Protein AF-A0A8K1CFK3-F1 (afdb_monomer)

Secondary structure (DSSP, 8-state):
-EEEEE-EEESSTTS----EEEEEEEEE-TT--EEEEEEEEETTEEEEEEEEGGG--TTS-S-HHHHHHHHHHHTT-TT-TTEEEEEETTTTEEEEEEE-TTSPEEEEEEEE-EE---HHHHHHHHHHHHHHHHHHHHHHHHHHHHHHHHHHHHHHHHHHHHHHHHHHHHHHHHHHHHHHHHHHHHHHHHHHHHHHHHHHHHHHHHHHHTSS-----------------------------------------------------------------------TT-TTTHHHHHHHTTT-------------HHHHHHHHHHHHHHHHHHHHHHHHGGG--------PPPP---------------------------PPPPPPPP----SSTTSGGG-

Organism: Pythium oligandrum (NCBI:txid41045)

Structure (mmCIF, N/CA/C/O backbone):
data_AF-A0A8K1CFK3-F1
#
_entry.id   AF-A0A8K1CFK3-F1
#
loop_
_atom_site.group_PDB
_atom_site.id
_atom_site.type_symbol
_atom_site.label_atom_id
_atom_site.label_alt_id
_atom_site.label_comp_id
_atom_site.label_asym_id
_atom_site.label_entity_id
_atom_site.label_seq_id
_atom_site.pdbx_PDB_ins_code
_atom_site.Cartn_x
_atom_site.Cartn_y
_atom_site.Cartn_z
_atom_site.occupancy
_atom_site.B_iso_or_equiv
_atom_site.auth_seq_id
_atom_site.auth_comp_id
_atom_site.auth_asym_id
_atom_site.auth_atom_id
_atom_site.pdbx_PDB_model_num
ATOM 1 N N . MET A 1 1 ? -1.190 2.241 15.312 1.00 70.69 1 MET A N 1
ATOM 2 C CA . MET A 1 1 ? -2.518 2.247 15.960 1.00 70.69 1 MET A CA 1
ATOM 3 C C . MET A 1 1 ? -3.568 2.266 14.865 1.00 70.69 1 MET A C 1
ATOM 5 O O . MET A 1 1 ? -3.325 2.910 13.853 1.00 70.69 1 MET A O 1
ATOM 9 N N . ALA A 1 2 ? -4.657 1.512 15.012 1.00 84.81 2 ALA A N 1
ATOM 10 C CA . ALA A 1 2 ? -5.743 1.508 14.037 1.00 84.81 2 ALA A CA 1
ATOM 11 C C . ALA A 1 2 ? -6.994 2.100 14.686 1.00 84.81 2 ALA A C 1
ATOM 13 O O . ALA A 1 2 ? -7.454 1.601 15.717 1.00 84.81 2 ALA A O 1
ATOM 14 N N . LEU A 1 3 ? -7.501 3.172 14.084 1.00 93.25 3 LEU A N 1
ATOM 15 C CA . LEU A 1 3 ? -8.815 3.730 14.355 1.00 93.25 3 LEU A CA 1
ATOM 16 C C . LEU A 1 3 ? -9.688 3.394 13.146 1.00 93.25 3 LEU A C 1
ATOM 18 O O . LEU A 1 3 ? -9.392 3.832 12.037 1.00 93.25 3 LEU A O 1
ATOM 22 N N . VAL A 1 4 ? -10.716 2.578 13.350 1.00 94.00 4 VAL A N 1
ATOM 23 C CA . VAL A 1 4 ? -11.559 2.051 12.271 1.00 94.00 4 VAL A CA 1
ATOM 24 C C . VAL A 1 4 ? -12.998 2.489 12.494 1.00 94.00 4 VAL A C 1
ATOM 26 O O . VAL A 1 4 ? -13.523 2.348 13.596 1.00 94.00 4 VAL A O 1
ATOM 29 N N . GLU A 1 5 ? -13.645 3.006 11.453 1.00 93.69 5 GLU A N 1
ATOM 30 C CA . GLU A 1 5 ? -15.089 3.227 11.460 1.00 93.69 5 GLU A CA 1
ATOM 31 C C . GLU A 1 5 ? -15.816 1.881 11.330 1.00 93.69 5 GLU A C 1
ATOM 33 O O . GLU A 1 5 ? -15.554 1.092 10.421 1.00 93.69 5 GLU A O 1
ATOM 38 N N . LEU A 1 6 ? -16.720 1.596 12.262 1.00 92.56 6 LEU A N 1
ATOM 39 C CA . LEU A 1 6 ? -17.518 0.381 12.271 1.00 92.56 6 LEU A CA 1
ATOM 40 C C . LEU A 1 6 ? -18.887 0.638 11.638 1.00 92.56 6 LEU A C 1
ATOM 42 O O . LEU A 1 6 ? -19.664 1.473 12.105 1.00 92.56 6 LEU A O 1
ATOM 46 N N . ALA A 1 7 ? -19.231 -0.172 10.638 1.00 90.38 7 ALA A N 1
ATOM 47 C CA . ALA A 1 7 ? -20.595 -0.281 10.136 1.00 90.38 7 ALA A CA 1
ATOM 48 C C . ALA A 1 7 ? -21.434 -1.111 11.121 1.00 90.38 7 ALA A C 1
ATOM 50 O O . ALA A 1 7 ? -21.424 -2.346 11.100 1.00 90.38 7 ALA A O 1
ATOM 51 N N . VAL A 1 8 ? -22.115 -0.420 12.034 1.00 90.50 8 VAL A N 1
ATOM 52 C CA . VAL A 1 8 ? -22.857 -1.037 13.136 1.00 90.50 8 VAL A CA 1
ATOM 53 C C . VAL A 1 8 ? -24.358 -1.070 12.848 1.00 90.50 8 VAL A C 1
ATOM 55 O O . VAL A 1 8 ? -24.973 -0.053 12.532 1.00 90.50 8 VAL A O 1
ATOM 58 N N . GLU A 1 9 ? -24.969 -2.240 13.018 1.00 89.94 9 GLU A N 1
ATOM 59 C CA . GLU A 1 9 ? -26.417 -2.419 13.053 1.00 89.94 9 GLU A CA 1
ATOM 60 C C . GLU A 1 9 ? -26.937 -2.059 14.454 1.00 89.94 9 GLU A C 1
ATOM 62 O O . GLU A 1 9 ? -26.592 -2.691 15.463 1.00 89.94 9 GLU A O 1
ATOM 67 N N . TRP A 1 10 ? -27.765 -1.017 14.516 1.00 87.12 10 TRP A N 1
ATOM 68 C CA . TRP A 1 10 ? -28.370 -0.528 15.750 1.00 87.12 10 TRP A CA 1
ATOM 69 C C . TRP A 1 10 ? -29.582 -1.374 16.114 1.00 87.12 10 TRP A C 1
ATOM 71 O O . TRP A 1 10 ? -30.548 -1.448 15.359 1.00 87.12 10 TRP A O 1
ATOM 81 N N . VAL A 1 11 ? -29.545 -1.992 17.293 1.00 83.38 11 VAL A N 1
ATOM 82 C CA . VAL A 1 11 ? -30.704 -2.733 17.815 1.00 83.38 11 VAL A CA 1
ATOM 83 C C . VAL A 1 11 ? -31.754 -1.773 18.391 1.00 83.38 11 VAL A C 1
ATOM 85 O O . VAL A 1 11 ? -32.950 -2.049 18.319 1.00 83.38 11 VAL A O 1
ATOM 88 N N . ASP A 1 12 ? -31.319 -0.612 18.889 1.00 80.00 12 ASP A N 1
ATOM 89 C CA . ASP A 1 12 ? -32.185 0.387 19.513 1.00 80.00 12 ASP A CA 1
ATOM 90 C C . ASP A 1 12 ? -32.499 1.512 18.507 1.00 80.00 12 ASP A C 1
ATOM 92 O O . ASP A 1 12 ? -31.687 2.407 18.263 1.00 80.00 12 ASP A O 1
ATOM 96 N N . ALA A 1 13 ? -33.696 1.466 17.910 1.00 59.62 13 ALA A N 1
ATOM 97 C CA . ALA A 1 13 ? -34.120 2.294 16.768 1.00 59.62 13 ALA A CA 1
ATOM 98 C C . ALA A 1 13 ? -34.209 3.818 17.023 1.00 59.62 13 ALA A C 1
ATOM 100 O O . ALA A 1 13 ? -34.515 4.576 16.106 1.00 59.62 13 ALA A O 1
ATOM 101 N N . ALA A 1 14 ? -33.974 4.286 18.252 1.00 66.75 14 ALA A N 1
ATOM 102 C CA . ALA A 1 14 ? -34.176 5.684 18.640 1.00 66.75 14 ALA A CA 1
ATOM 103 C C . ALA A 1 14 ? -32.925 6.574 18.497 1.00 66.75 14 ALA A C 1
ATOM 105 O O . ALA A 1 14 ? -33.014 7.784 18.701 1.00 66.75 14 ALA A O 1
ATOM 106 N N . THR A 1 15 ? -31.759 6.007 18.174 1.00 62.12 15 THR A N 1
ATOM 107 C CA . THR A 1 15 ? -30.501 6.770 18.135 1.00 62.12 15 THR A CA 1
ATOM 108 C C . THR A 1 15 ? -30.160 7.159 16.700 1.00 62.12 15 THR A C 1
ATOM 110 O O . THR A 1 15 ? -30.032 6.293 15.840 1.00 62.12 15 THR A O 1
ATOM 113 N N . ALA A 1 16 ? -30.000 8.461 16.441 1.00 59.88 16 ALA A N 1
ATOM 114 C CA . ALA A 1 16 ? -29.508 8.963 15.159 1.00 59.88 16 ALA A CA 1
ATOM 115 C C . ALA A 1 16 ? -28.181 8.279 14.772 1.00 59.88 16 ALA A C 1
ATOM 117 O O . ALA A 1 16 ? -27.335 8.026 15.639 1.00 59.88 16 ALA A O 1
ATOM 118 N N . ALA A 1 17 ? -28.021 8.000 13.473 1.00 69.81 17 ALA A N 1
ATOM 119 C CA . ALA A 1 17 ? -26.883 7.308 12.868 1.00 69.81 17 ALA A CA 1
ATOM 120 C C . ALA A 1 17 ? -25.584 8.121 12.996 1.00 69.81 17 ALA A C 1
ATOM 122 O O . ALA A 1 17 ? -25.117 8.758 12.059 1.00 69.81 17 ALA A O 1
ATOM 123 N N . SER A 1 18 ? -25.017 8.132 14.196 1.00 84.25 18 SER A N 1
ATOM 124 C CA . SER A 1 18 ? -23.664 8.620 14.442 1.00 84.25 18 SER A CA 1
ATOM 125 C C . SER A 1 18 ? -22.680 7.521 14.071 1.00 84.25 18 SER A C 1
ATOM 127 O O . SER A 1 18 ? -22.886 6.359 14.430 1.00 84.25 18 SER A O 1
ATOM 129 N N . ALA A 1 19 ? -21.616 7.898 13.364 1.00 91.75 19 ALA A N 1
ATOM 130 C CA . ALA A 1 19 ? -20.501 7.005 13.093 1.00 91.75 19 ALA A CA 1
ATOM 131 C C . ALA A 1 19 ? -19.917 6.486 14.416 1.00 91.75 19 ALA A C 1
ATOM 133 O O . ALA A 1 19 ? -19.787 7.233 15.395 1.00 91.75 19 ALA A O 1
ATOM 134 N N . VAL A 1 20 ? -19.596 5.195 14.444 1.00 93.38 20 VAL A N 1
ATOM 135 C CA . VAL A 1 20 ? -18.959 4.536 15.585 1.00 93.38 20 VAL A CA 1
ATOM 136 C C . VAL A 1 20 ? -17.545 4.198 15.177 1.00 93.38 20 VAL A C 1
ATOM 138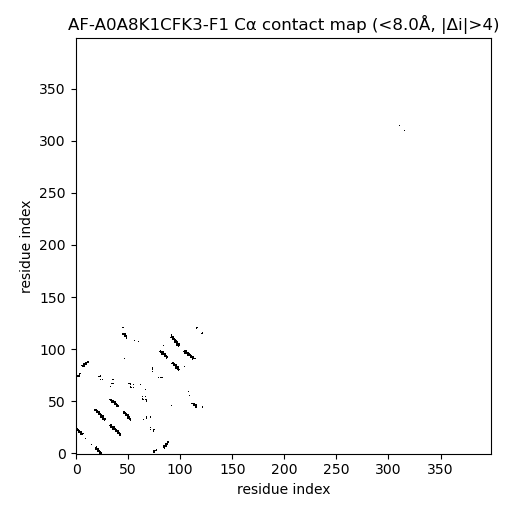 O O . VAL A 1 20 ? -17.342 3.508 14.185 1.00 93.38 20 VAL A O 1
ATOM 141 N N . TYR A 1 21 ? -16.573 4.641 15.961 1.00 95.44 21 TYR A N 1
ATOM 142 C CA . TYR A 1 21 ? -15.174 4.320 15.728 1.00 95.44 21 TYR A CA 1
ATOM 143 C C . TYR A 1 21 ? -14.683 3.332 16.778 1.00 95.44 21 TYR A C 1
ATOM 145 O O . TYR A 1 21 ? -15.104 3.367 17.934 1.00 95.44 21 TYR A O 1
ATOM 153 N N . MET A 1 22 ? -13.783 2.444 16.380 1.00 96.12 22 MET A N 1
ATOM 154 C CA . MET A 1 22 ? -13.116 1.498 17.259 1.00 96.12 22 MET A CA 1
ATOM 155 C C . MET A 1 22 ? -11.616 1.722 17.191 1.00 96.12 22 MET A C 1
ATOM 157 O O . MET A 1 22 ? -11.026 1.708 16.112 1.00 96.12 22 MET A O 1
ATOM 161 N N . ARG A 1 23 ? -10.995 1.884 18.356 1.00 95.62 23 ARG A N 1
ATOM 162 C CA . ARG A 1 23 ? -9.545 1.834 18.521 1.00 95.62 23 ARG A CA 1
ATOM 163 C C . ARG A 1 23 ? -9.176 0.503 19.151 1.00 95.62 23 ARG A C 1
ATOM 165 O O . ARG A 1 23 ? -9.690 0.150 20.213 1.00 95.62 23 ARG A O 1
ATOM 172 N N . CYS A 1 24 ? -8.258 -0.208 18.512 1.00 95.88 24 CYS A N 1
ATOM 173 C CA . CYS A 1 24 ? -7.707 -1.457 19.018 1.00 95.88 24 CYS A CA 1
ATOM 174 C C . CYS A 1 24 ? -6.207 -1.291 19.273 1.00 95.88 24 CYS A C 1
ATOM 176 O O . CYS A 1 24 ? -5.453 -0.918 18.371 1.00 95.88 24 CYS A O 1
ATOM 178 N N . SER A 1 25 ? -5.768 -1.578 20.499 1.00 95.31 25 SER A N 1
ATOM 179 C CA . SER A 1 25 ? -4.353 -1.635 20.859 1.00 95.31 25 SER A CA 1
ATOM 180 C C . SER A 1 25 ? -4.029 -2.935 21.582 1.00 95.31 25 SER A C 1
ATOM 182 O O . SER A 1 25 ? -4.735 -3.376 22.490 1.00 95.31 25 SER A O 1
ATOM 184 N N . ARG A 1 26 ? -2.928 -3.561 21.173 1.00 95.56 26 ARG A N 1
ATOM 185 C CA . ARG A 1 26 ? -2.433 -4.781 21.796 1.00 95.56 26 ARG A CA 1
ATOM 186 C C . ARG A 1 26 ? -1.439 -4.447 22.894 1.00 95.56 26 ARG A C 1
ATOM 188 O O . ARG A 1 26 ? -0.503 -3.682 22.678 1.00 95.56 26 ARG A O 1
ATOM 195 N N . HIS A 1 27 ? -1.635 -5.051 24.056 1.00 95.38 27 HIS A N 1
ATOM 196 C CA . HIS A 1 27 ? -0.762 -4.922 25.211 1.00 95.38 27 HIS A CA 1
ATOM 197 C C . HIS A 1 27 ? -0.226 -6.294 25.615 1.00 95.38 27 HIS A C 1
ATOM 199 O O . HIS A 1 27 ? -0.834 -7.330 25.342 1.00 95.38 27 HIS A O 1
ATOM 205 N N . TYR A 1 28 ? 0.938 -6.290 26.253 1.00 95.06 28 TYR A N 1
ATOM 206 C CA . TYR A 1 28 ? 1.534 -7.474 26.852 1.00 95.06 28 TYR A CA 1
ATOM 207 C C . TYR A 1 28 ? 1.757 -7.181 28.327 1.00 95.06 28 TYR A C 1
ATOM 209 O O . TYR A 1 28 ? 2.315 -6.138 28.674 1.00 95.06 28 TYR A O 1
ATOM 217 N N . ASP A 1 29 ? 1.290 -8.075 29.191 1.00 92.50 29 ASP A N 1
ATOM 218 C CA . ASP A 1 29 ? 1.570 -7.964 30.616 1.00 92.50 29 ASP A CA 1
ATOM 219 C C . ASP A 1 29 ? 3.044 -8.298 30.919 1.00 92.50 29 ASP A C 1
ATOM 221 O O . ASP A 1 29 ? 3.804 -8.770 30.068 1.00 92.50 29 ASP A O 1
ATOM 225 N N . THR A 1 30 ? 3.465 -8.085 32.167 1.00 93.31 30 THR A N 1
ATOM 226 C CA . THR A 1 30 ? 4.823 -8.429 32.626 1.00 93.31 30 THR A CA 1
ATOM 227 C C . THR A 1 30 ? 5.128 -9.930 32.565 1.00 93.31 30 THR A C 1
ATOM 229 O O . THR A 1 30 ? 6.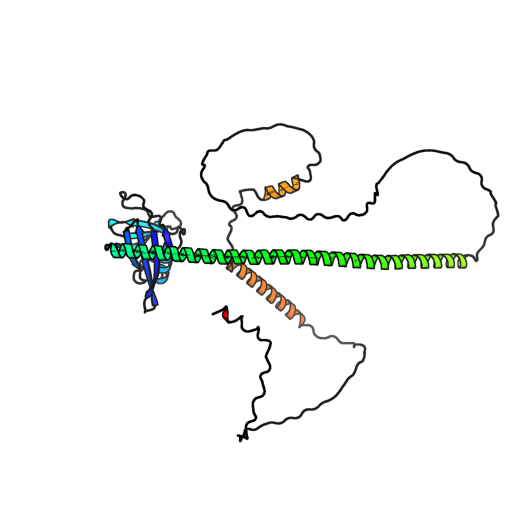285 -10.325 32.682 1.00 93.31 30 THR A O 1
ATOM 232 N N . GLN A 1 31 ? 4.108 -10.772 32.380 1.00 92.38 31 GLN A N 1
ATOM 233 C CA . GLN A 1 31 ? 4.216 -12.218 32.197 1.00 92.38 31 GLN A CA 1
ATOM 234 C C . GLN A 1 31 ? 4.211 -12.619 30.709 1.00 92.38 31 GLN A C 1
ATOM 236 O O . GLN A 1 31 ? 4.194 -13.813 30.408 1.00 92.38 31 GLN A O 1
ATOM 241 N N . GLY A 1 32 ? 4.218 -11.651 29.785 1.00 91.44 32 GLY A N 1
ATOM 242 C CA . GLY A 1 32 ? 4.183 -11.866 28.340 1.00 91.44 32 GLY A CA 1
ATOM 243 C C . GLY A 1 32 ? 2.822 -12.305 27.791 1.00 91.44 32 GLY A C 1
ATOM 244 O O . GLY A 1 32 ? 2.739 -12.713 26.633 1.00 91.44 32 GLY A O 1
ATOM 245 N N . LYS A 1 33 ? 1.747 -12.248 28.583 1.00 92.94 33 LYS A N 1
ATOM 246 C CA . LYS A 1 33 ? 0.393 -12.573 28.125 1.00 92.94 33 LYS A CA 1
ATOM 247 C C . LYS A 1 33 ? -0.184 -11.396 27.362 1.00 92.94 33 LYS A C 1
ATOM 249 O O . LYS A 1 33 ? -0.184 -10.267 27.850 1.00 92.94 33 LYS A O 1
ATOM 254 N N . ALA A 1 34 ? -0.704 -11.686 26.178 1.00 94.94 34 ALA A N 1
ATOM 255 C CA . ALA A 1 34 ? -1.343 -10.686 25.347 1.00 94.94 34 ALA A CA 1
ATOM 256 C C . ALA A 1 34 ? -2.740 -10.330 25.883 1.00 94.94 34 ALA A C 1
ATOM 258 O O . ALA A 1 34 ? -3.524 -11.201 26.276 1.00 94.94 34 ALA A O 1
ATOM 259 N N . SER A 1 35 ? -3.065 -9.044 25.837 1.00 97.00 35 SER A N 1
ATOM 260 C CA . SER A 1 35 ? -4.421 -8.520 25.959 1.00 97.00 35 SER A CA 1
ATOM 261 C C . SER A 1 35 ? -4.694 -7.510 24.848 1.00 97.00 35 SER A C 1
ATOM 263 O O . SER A 1 35 ? -3.778 -6.920 24.268 1.00 97.00 35 SER A O 1
ATOM 265 N N . LEU A 1 36 ? -5.968 -7.341 24.511 1.00 97.06 36 LEU A N 1
ATOM 266 C CA . LEU A 1 36 ? -6.427 -6.304 23.598 1.00 97.06 36 LEU A CA 1
ATOM 267 C C . LEU A 1 36 ? -7.212 -5.274 24.388 1.00 97.06 36 LEU A C 1
ATOM 269 O O . LEU A 1 36 ? -8.229 -5.602 24.995 1.00 97.06 36 LEU A O 1
ATOM 273 N N . ARG A 1 37 ? -6.765 -4.025 24.348 1.00 97.06 37 ARG A N 1
ATOM 274 C CA . ARG A 1 37 ? -7.545 -2.892 24.823 1.00 97.06 37 ARG A CA 1
ATOM 275 C C . ARG A 1 37 ? -8.346 -2.352 23.649 1.00 97.06 37 ARG A C 1
ATOM 277 O O . ARG A 1 37 ? -7.788 -1.971 22.621 1.00 97.06 37 ARG A O 1
ATOM 284 N N . LEU A 1 38 ? -9.660 -2.352 23.811 1.00 97.25 38 LEU A N 1
ATOM 285 C CA . LEU A 1 38 ? -10.608 -1.886 22.812 1.00 97.25 38 LEU A CA 1
ATOM 286 C C . LEU A 1 38 ? -11.312 -0.652 23.360 1.00 97.25 38 LEU A C 1
ATOM 288 O O . LEU A 1 38 ? -11.801 -0.664 24.492 1.00 97.25 38 LEU A O 1
ATOM 292 N N . ALA A 1 39 ? -11.377 0.400 22.555 1.00 97.38 39 ALA A N 1
ATOM 293 C CA . ALA A 1 39 ? -12.126 1.601 22.875 1.00 97.38 39 ALA A CA 1
ATOM 294 C C . ALA A 1 39 ? -13.108 1.908 21.748 1.00 97.38 39 ALA A C 1
ATOM 296 O O . ALA A 1 39 ? -12.707 2.113 20.604 1.00 97.38 39 ALA A O 1
ATOM 297 N N . LEU A 1 40 ? -14.391 1.929 22.088 1.00 96.88 40 LEU A N 1
ATOM 298 C CA . LEU A 1 40 ? -15.481 2.292 21.200 1.00 96.88 40 LEU A CA 1
ATOM 299 C C . LEU A 1 40 ? -15.819 3.766 21.429 1.00 96.88 40 LEU A C 1
ATOM 301 O O . LEU A 1 40 ? -16.006 4.198 22.566 1.00 96.88 40 LEU A O 1
ATOM 305 N N . LEU A 1 41 ? -15.884 4.529 20.345 1.00 96.06 41 LEU A N 1
ATOM 306 C CA . LEU A 1 41 ? -16.087 5.971 20.341 1.00 96.06 41 LEU A CA 1
ATOM 307 C C . LEU A 1 41 ? -17.365 6.279 19.566 1.00 96.06 41 LEU A C 1
ATOM 309 O O . LEU A 1 41 ? -17.507 5.877 18.411 1.00 96.06 41 LEU A O 1
ATOM 313 N N . GLN A 1 42 ? -18.293 6.993 20.197 1.00 93.56 42 GLN A N 1
ATOM 314 C CA . GLN A 1 42 ? -19.531 7.439 19.558 1.00 93.56 42 GLN A CA 1
ATOM 315 C C . GLN A 1 42 ? -19.816 8.884 19.968 1.00 93.56 42 GLN A C 1
ATOM 317 O O . GLN A 1 42 ? -20.245 9.159 21.095 1.00 93.56 42 GLN A O 1
ATOM 322 N N . GLY A 1 43 ? -19.586 9.816 19.042 1.00 91.62 43 GLY A N 1
ATOM 323 C CA . GLY A 1 43 ? -19.618 11.244 19.350 1.00 91.62 43 GLY A CA 1
ATOM 324 C C . GLY A 1 43 ? -18.602 11.570 20.444 1.00 91.62 43 GLY A C 1
ATOM 325 O O . GLY A 1 43 ? -17.427 11.269 20.293 1.00 91.62 43 GLY A O 1
ATOM 326 N N . GLN A 1 44 ? -19.059 12.141 21.560 1.00 91.75 44 GLN A N 1
ATOM 327 C CA . GLN A 1 44 ? -18.193 12.450 22.705 1.00 91.75 44 GLN A CA 1
ATOM 328 C C . GLN A 1 44 ? -17.996 11.258 23.650 1.00 91.75 44 GLN A C 1
ATOM 330 O O . GLN A 1 44 ? -17.007 11.199 24.369 1.00 91.75 44 GLN A O 1
ATOM 335 N N . SER A 1 45 ? -18.917 10.291 23.654 1.00 94.56 45 SER A N 1
ATOM 336 C CA . SER A 1 45 ? -18.881 9.187 24.614 1.00 94.56 45 SER A CA 1
ATOM 337 C C . SER A 1 45 ? -17.815 8.153 24.253 1.00 94.56 45 SER A C 1
ATOM 339 O O . SER A 1 45 ? -17.684 7.756 23.092 1.00 94.56 45 SER A O 1
ATOM 341 N N . VAL A 1 46 ? -17.104 7.683 25.279 1.00 96.69 46 VAL A N 1
ATOM 342 C CA . VAL A 1 46 ? -16.052 6.667 25.173 1.00 96.69 46 VAL A CA 1
ATOM 343 C C . VAL A 1 46 ? -16.423 5.457 26.026 1.00 96.69 46 VAL A C 1
ATOM 345 O O . VAL A 1 46 ? -16.782 5.583 27.200 1.00 96.69 46 VAL A O 1
ATOM 348 N N . TRP A 1 47 ? -16.318 4.271 25.436 1.00 97.50 47 TRP A N 1
ATOM 349 C CA . TRP A 1 47 ? -16.491 2.994 26.118 1.00 97.50 47 TRP A CA 1
ATOM 350 C C . TRP A 1 47 ? -15.227 2.166 25.965 1.00 97.50 47 TRP A C 1
ATOM 352 O O . TRP A 1 47 ? -14.689 2.068 24.867 1.00 97.50 47 TRP A O 1
ATOM 362 N N . GLN A 1 48 ? -14.762 1.541 27.040 1.00 97.50 48 GLN A N 1
ATOM 363 C CA . GLN A 1 48 ? -13.528 0.762 27.032 1.00 97.50 48 GLN A CA 1
ATOM 364 C C . GLN A 1 48 ? -13.767 -0.662 27.521 1.00 97.50 48 GLN A C 1
ATOM 366 O O . GLN A 1 48 ? -14.664 -0.931 28.319 1.00 97.50 48 GLN A O 1
ATOM 371 N N . THR A 1 49 ? -12.970 -1.592 27.009 1.00 97.94 49 THR A N 1
ATOM 372 C CA . THR A 1 49 ? -12.905 -2.963 27.509 1.00 97.94 49 THR A CA 1
ATOM 373 C C . THR A 1 49 ? -11.515 -3.532 27.271 1.00 97.94 49 THR A C 1
ATOM 375 O O . THR A 1 49 ? -10.811 -3.129 26.341 1.00 97.94 49 THR A O 1
ATOM 378 N N . GLU A 1 50 ? -11.112 -4.471 28.118 1.00 97.81 50 GLU A N 1
ATOM 379 C CA . GLU A 1 50 ? -9.876 -5.222 27.949 1.00 97.81 50 GLU A CA 1
ATOM 380 C C . GLU A 1 50 ? -10.208 -6.701 27.770 1.00 97.81 50 GLU A C 1
ATOM 382 O O . GLU A 1 50 ? -10.858 -7.324 28.614 1.00 97.81 50 GLU A O 1
ATOM 387 N N . VAL A 1 51 ? -9.779 -7.247 26.632 1.00 97.69 51 VAL A N 1
ATOM 388 C CA . VAL A 1 51 ? -10.016 -8.632 26.250 1.00 97.69 51 VAL A CA 1
ATOM 389 C C . VAL A 1 51 ? -8.744 -9.438 26.459 1.00 97.69 51 VAL A C 1
ATOM 391 O O . VAL A 1 51 ? -7.724 -9.208 25.810 1.00 97.69 51 VAL A O 1
ATOM 394 N N . HIS A 1 52 ? -8.813 -10.418 27.352 1.00 97.19 52 HIS A N 1
ATOM 395 C CA . HIS A 1 52 ? -7.720 -11.343 27.636 1.00 97.19 52 HIS A CA 1
ATOM 396 C C . HIS A 1 52 ? -7.949 -12.700 26.964 1.00 97.19 52 HIS A C 1
ATOM 398 O O . HIS A 1 52 ? -9.084 -13.128 26.761 1.00 97.19 52 HIS A O 1
ATOM 404 N N . GLU A 1 53 ? -6.872 -13.456 26.741 1.00 95.69 53 GLU A N 1
ATOM 405 C CA . GLU A 1 53 ? -6.930 -14.832 26.214 1.00 95.69 53 GLU A CA 1
ATOM 406 C C . GLU A 1 53 ? -7.881 -15.752 27.006 1.00 95.69 53 GLU A C 1
ATOM 408 O O . GLU A 1 53 ? -8.563 -16.608 26.445 1.00 95.69 53 GLU A O 1
ATOM 413 N N . ARG A 1 54 ? -7.981 -15.546 28.325 1.00 94.69 54 ARG A N 1
ATOM 414 C CA . ARG A 1 54 ? -8.844 -16.338 29.222 1.00 94.69 54 ARG A CA 1
ATOM 415 C C . ARG A 1 54 ? -10.339 -16.123 28.993 1.00 94.69 54 ARG A C 1
ATOM 417 O O . ARG A 1 54 ? -11.134 -16.934 29.453 1.00 94.69 54 ARG A O 1
ATOM 424 N N . GLN A 1 55 ? -10.719 -15.039 28.323 1.00 95.00 55 GLN A N 1
ATOM 425 C CA . GLN A 1 55 ? -12.112 -14.710 28.026 1.00 95.00 55 GLN A CA 1
ATOM 426 C C . GLN A 1 55 ? -12.578 -15.311 26.692 1.00 95.00 55 GLN A C 1
ATOM 428 O O . GLN A 1 55 ? -13.693 -15.023 26.259 1.00 95.00 55 GLN A O 1
ATOM 433 N N . LYS A 1 56 ? -11.760 -16.158 26.043 1.00 96.38 56 LYS A N 1
ATOM 434 C CA . LYS A 1 56 ? -12.175 -16.909 24.855 1.00 96.38 56 LYS A CA 1
ATOM 435 C C . LYS A 1 56 ? -13.434 -17.736 25.172 1.00 96.38 56 LYS A C 1
ATOM 437 O O . LYS A 1 56 ? -13.384 -18.587 26.065 1.00 96.38 56 LYS A O 1
ATOM 442 N N . PRO A 1 57 ? -14.536 -17.570 24.421 1.00 95.81 57 PRO A N 1
ATOM 443 C CA . PRO A 1 57 ? -15.692 -18.449 24.537 1.00 95.81 57 PRO A CA 1
ATOM 444 C C . PRO A 1 57 ? -15.308 -19.919 24.307 1.00 95.81 57 PRO A C 1
ATOM 446 O O . PRO A 1 57 ? -14.602 -20.247 23.352 1.00 95.81 57 PRO A O 1
ATOM 449 N N . SER A 1 58 ? -15.795 -20.825 25.159 1.00 95.81 58 SER A N 1
ATOM 450 C CA . SER A 1 58 ? -15.516 -22.269 25.050 1.00 95.81 58 SER A CA 1
ATOM 451 C C . SER A 1 58 ? -16.112 -22.910 23.795 1.00 95.81 58 SER A C 1
ATOM 453 O O . SER A 1 58 ? -15.620 -23.937 23.345 1.00 95.81 58 SER A O 1
ATOM 455 N N . VAL A 1 59 ? -17.153 -22.289 23.236 1.00 95.00 59 VAL A N 1
ATOM 456 C CA . VAL A 1 59 ? -17.861 -22.735 22.029 1.00 95.00 59 VAL A CA 1
ATOM 457 C C . VAL A 1 59 ? -17.068 -22.496 20.742 1.00 95.00 59 VAL A C 1
ATOM 459 O O . VAL A 1 59 ? -17.384 -23.108 19.729 1.00 95.00 59 VAL A O 1
ATOM 462 N N . LEU A 1 60 ? -16.065 -21.611 20.762 1.00 94.56 60 LEU A N 1
ATOM 463 C CA . LEU A 1 60 ? -15.227 -21.349 19.595 1.00 94.56 60 LEU A CA 1
ATOM 464 C C . LEU A 1 60 ? -14.114 -22.391 19.506 1.00 94.56 60 LEU A C 1
ATOM 466 O O . LEU A 1 60 ? -13.294 -22.499 20.424 1.00 94.56 60 LEU A O 1
ATOM 470 N N . ASP A 1 61 ? -14.040 -23.097 18.382 1.00 95.00 61 ASP A N 1
ATOM 471 C CA . ASP A 1 61 ? -13.009 -24.102 18.101 1.00 95.00 61 ASP A CA 1
ATOM 472 C C . ASP A 1 61 ? -11.719 -23.459 17.560 1.00 95.00 61 ASP A C 1
ATOM 474 O O . ASP A 1 61 ? -11.271 -23.705 16.446 1.00 95.00 61 ASP A O 1
ATOM 478 N N . CYS A 1 62 ? -11.154 -22.535 18.336 1.00 95.19 62 CYS A N 1
ATOM 479 C CA . CYS A 1 62 ? -9.868 -21.901 18.050 1.00 95.19 62 CYS A CA 1
ATOM 480 C C . CYS A 1 62 ? -9.023 -21.777 19.319 1.00 95.19 62 CYS A C 1
ATOM 482 O O . CYS A 1 62 ? -9.519 -21.886 20.451 1.00 95.19 62 CYS A O 1
ATOM 484 N N . THR A 1 63 ? -7.727 -21.535 19.153 1.00 97.06 63 THR A N 1
ATOM 485 C CA . THR A 1 63 ? -6.851 -21.220 20.285 1.00 97.06 63 THR A CA 1
ATOM 486 C C . THR A 1 63 ? -7.128 -19.809 20.817 1.00 97.06 63 THR A C 1
ATOM 488 O O . THR A 1 63 ? -7.662 -18.945 20.123 1.00 97.06 63 THR A O 1
ATOM 491 N N . ALA A 1 64 ? -6.769 -19.537 22.074 1.00 96.38 64 ALA A N 1
ATOM 492 C CA . ALA A 1 64 ? -7.007 -18.219 22.673 1.00 96.38 64 ALA A CA 1
ATOM 493 C C . ALA A 1 64 ? -6.217 -17.090 21.982 1.00 96.38 64 ALA A C 1
ATOM 495 O O . ALA A 1 64 ? -6.708 -15.968 21.868 1.00 96.38 64 ALA A O 1
ATOM 496 N N . SER A 1 65 ? -5.023 -17.399 21.471 1.00 95.56 65 SER A N 1
ATOM 497 C CA . SER A 1 65 ? -4.209 -16.444 20.718 1.00 95.56 65 SER A CA 1
ATOM 498 C C . SER A 1 65 ? -4.784 -16.174 19.325 1.00 95.56 65 SER A C 1
ATOM 500 O O . SER A 1 65 ? -4.772 -15.030 18.875 1.00 95.56 65 SER A O 1
ATOM 502 N N . GLU A 1 66 ? -5.344 -17.183 18.651 1.00 96.12 66 GLU A N 1
ATOM 503 C CA . GLU A 1 66 ? -6.086 -16.999 17.397 1.00 96.12 66 GLU A CA 1
ATOM 504 C C . GLU A 1 66 ? -7.352 -16.176 17.600 1.00 96.12 66 GLU A C 1
ATOM 506 O O . GLU A 1 66 ? -7.619 -15.296 16.788 1.00 96.12 66 GLU A O 1
ATOM 511 N N . TYR A 1 67 ? -8.077 -16.398 18.699 1.00 96.44 67 TYR A N 1
ATOM 512 C CA . TYR A 1 67 ? -9.234 -15.583 19.061 1.00 96.44 67 TYR A CA 1
ATOM 513 C C . TYR A 1 67 ? -8.867 -14.101 19.180 1.00 96.44 67 TYR A C 1
ATOM 515 O O . TYR A 1 67 ? -9.518 -13.265 18.554 1.00 96.44 67 TYR A O 1
ATOM 523 N N . LEU A 1 68 ? -7.795 -13.769 19.914 1.00 96.44 68 LEU A N 1
ATOM 524 C CA . LEU A 1 68 ? -7.322 -12.385 19.996 1.00 96.44 68 LEU A CA 1
ATOM 525 C C . LEU A 1 68 ? -6.878 -11.862 18.627 1.00 96.44 68 LEU A C 1
ATOM 527 O O . LEU A 1 68 ? -7.284 -10.773 18.248 1.00 96.44 68 LEU A O 1
ATOM 531 N N . ARG A 1 69 ? -6.120 -12.628 17.834 1.00 95.00 69 ARG A N 1
ATOM 532 C CA . ARG A 1 69 ? -5.731 -12.188 16.480 1.00 95.00 69 ARG A CA 1
ATOM 533 C C . ARG A 1 69 ? -6.935 -11.946 15.569 1.00 95.00 69 ARG A C 1
ATOM 535 O O . ARG A 1 69 ? -6.867 -11.063 14.721 1.00 95.00 69 ARG A O 1
ATOM 542 N N . ALA A 1 70 ? -7.997 -12.737 15.698 1.00 94.38 70 ALA A N 1
ATOM 543 C CA . ALA A 1 70 ? -9.225 -12.558 14.931 1.00 94.38 70 ALA A CA 1
ATOM 544 C C . ALA A 1 70 ? -9.956 -11.275 15.345 1.00 94.38 70 ALA A C 1
ATOM 546 O O . ALA A 1 70 ? -10.397 -10.530 14.477 1.00 94.38 70 ALA A O 1
ATOM 547 N N . LEU A 1 71 ? -10.014 -10.971 16.648 1.00 95.31 71 LEU A N 1
ATOM 548 C CA . LEU A 1 71 ? -10.538 -9.693 17.140 1.00 95.31 71 LEU A CA 1
ATOM 549 C C . LEU A 1 71 ? -9.683 -8.505 16.698 1.00 95.31 71 LEU A C 1
ATOM 551 O O . LEU A 1 71 ? -10.218 -7.513 16.219 1.00 95.31 71 LEU A O 1
ATOM 555 N N . GLU A 1 72 ? -8.362 -8.610 16.831 1.00 94.94 72 GLU A N 1
ATOM 556 C CA . GLU A 1 72 ? -7.419 -7.583 16.391 1.00 94.94 72 GLU A CA 1
ATOM 557 C C . GLU A 1 72 ? -7.613 -7.291 14.901 1.00 94.94 72 GLU A C 1
ATOM 559 O O . GLU A 1 72 ? -7.774 -6.135 14.524 1.00 94.94 72 GLU A O 1
ATOM 564 N N . ARG A 1 73 ? -7.711 -8.329 14.059 1.00 93.94 73 ARG A N 1
ATOM 565 C CA . ARG A 1 73 ? -8.016 -8.176 12.628 1.00 93.94 73 ARG A CA 1
ATOM 566 C C . ARG A 1 73 ? -9.362 -7.498 12.391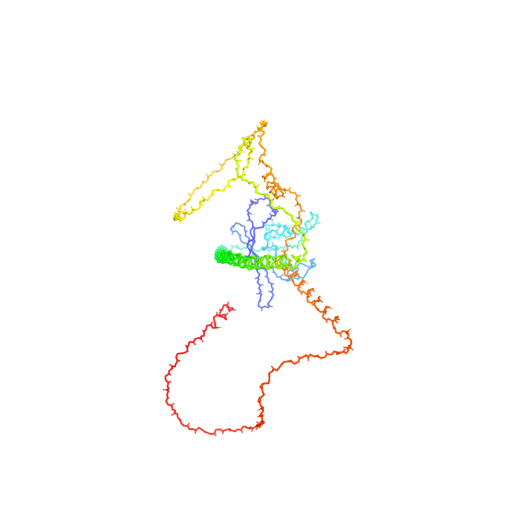 1.00 93.94 73 ARG A C 1
ATOM 568 O O . ARG A 1 73 ? -9.400 -6.498 11.683 1.00 93.94 73 ARG A O 1
ATOM 575 N N . ALA A 1 74 ? -10.427 -7.967 13.044 1.00 93.44 74 ALA A N 1
ATOM 576 C CA . ALA A 1 74 ? -11.764 -7.386 12.909 1.00 93.44 74 ALA A CA 1
ATOM 577 C C . ALA A 1 74 ? -11.792 -5.868 13.190 1.00 93.44 74 ALA A C 1
ATOM 579 O O . ALA A 1 74 ? -12.577 -5.144 12.585 1.00 93.44 74 ALA A O 1
ATOM 580 N N . PHE A 1 75 ? -10.915 -5.370 14.068 1.00 93.69 75 PHE A N 1
ATOM 581 C CA . PHE A 1 75 ? -10.863 -3.959 14.464 1.00 93.69 75 PHE A CA 1
ATOM 582 C C . PHE A 1 75 ? -9.674 -3.162 13.906 1.00 93.69 75 PHE A C 1
ATOM 584 O O . PHE A 1 75 ? -9.487 -2.014 14.303 1.00 93.69 75 PHE A O 1
ATOM 591 N N . THR A 1 76 ? -8.857 -3.737 13.020 1.00 90.56 76 THR A N 1
ATOM 592 C CA . THR A 1 76 ? -7.690 -3.050 12.426 1.00 90.56 76 THR A CA 1
ATOM 593 C C . THR A 1 76 ? -7.792 -2.912 10.914 1.00 90.56 76 THR A C 1
ATOM 595 O O . THR A 1 76 ? -7.354 -1.898 10.374 1.00 90.56 76 THR A O 1
ATOM 598 N N . THR A 1 77 ? -8.393 -3.881 10.220 1.00 79.31 77 THR A N 1
ATOM 599 C CA . THR A 1 77 ? -8.572 -3.823 8.768 1.00 79.31 77 THR A CA 1
ATOM 600 C C . THR A 1 77 ? -9.959 -3.291 8.431 1.00 79.31 77 THR A C 1
ATOM 602 O O . THR A 1 77 ? -10.955 -4.012 8.479 1.00 79.31 77 THR A O 1
ATOM 605 N N . ALA A 1 78 ? -10.029 -2.011 8.062 1.00 65.38 78 ALA A N 1
ATOM 606 C CA . ALA A 1 78 ? -11.226 -1.428 7.469 1.00 65.38 78 ALA A CA 1
ATOM 607 C C . ALA A 1 78 ? -11.486 -2.101 6.107 1.00 65.38 78 ALA A C 1
ATOM 609 O O . ALA A 1 78 ? -10.859 -1.744 5.114 1.00 65.38 78 ALA A O 1
ATOM 610 N N . GLY A 1 79 ? -12.354 -3.116 6.057 1.00 61.97 79 GLY A N 1
ATOM 611 C CA . GLY A 1 79 ? -12.826 -3.685 4.786 1.00 61.97 79 GLY A CA 1
ATOM 612 C C . GLY A 1 79 ? -12.854 -5.205 4.666 1.00 61.97 79 GLY A C 1
ATOM 613 O O . GLY A 1 79 ? -13.352 -5.697 3.657 1.00 61.97 79 GLY A O 1
ATOM 614 N N . ASP A 1 80 ? -12.394 -5.963 5.665 1.00 64.94 80 ASP A N 1
ATOM 615 C CA . ASP A 1 80 ? -12.585 -7.416 5.630 1.00 64.94 80 ASP A CA 1
ATOM 616 C C . ASP A 1 80 ? -14.017 -7.728 6.096 1.00 64.94 80 ASP A C 1
ATOM 618 O O . ASP A 1 80 ? -14.327 -7.701 7.288 1.00 64.94 80 ASP A O 1
ATOM 622 N N . ALA A 1 81 ? -14.923 -7.961 5.138 1.00 66.69 81 ALA A N 1
ATOM 623 C CA . ALA A 1 81 ? -16.372 -8.137 5.330 1.00 66.69 81 ALA A CA 1
ATOM 624 C C . ALA A 1 81 ? -16.770 -9.389 6.146 1.00 66.69 81 ALA A C 1
ATOM 626 O O . ALA A 1 81 ? -17.92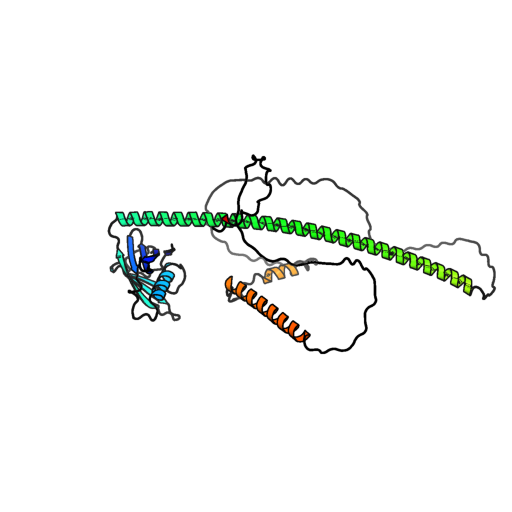8 -9.805 6.144 1.00 66.69 81 ALA A O 1
ATOM 627 N N . ALA A 1 82 ? -15.820 -10.002 6.853 1.00 85.50 82 ALA A N 1
ATOM 628 C CA . ALA A 1 82 ? -16.026 -11.205 7.641 1.00 85.50 82 ALA A CA 1
ATOM 629 C C . ALA A 1 82 ? -16.987 -10.985 8.817 1.00 85.50 82 ALA A C 1
ATOM 631 O O . ALA A 1 82 ? -17.641 -11.935 9.237 1.00 85.50 82 ALA A O 1
ATOM 632 N N . PHE A 1 83 ? -17.115 -9.759 9.340 1.00 92.06 83 PHE A N 1
ATOM 633 C CA . PHE A 1 83 ? -17.957 -9.477 10.503 1.00 92.06 83 PHE A CA 1
ATOM 634 C C . PHE A 1 83 ? -18.989 -8.377 10.255 1.00 92.06 83 PHE A C 1
ATOM 636 O O . PHE A 1 83 ? -18.712 -7.333 9.675 1.00 92.06 83 PHE A O 1
ATOM 643 N N . THR A 1 84 ? -20.186 -8.607 10.791 1.00 92.56 84 THR A N 1
ATOM 644 C CA . THR A 1 84 ? -21.203 -7.583 11.042 1.00 92.56 84 THR A CA 1
ATOM 645 C C . THR A 1 84 ? -21.249 -7.270 12.527 1.00 92.56 84 THR A C 1
ATOM 647 O O . THR A 1 84 ? -21.119 -8.159 13.372 1.00 92.56 84 THR A O 1
ATOM 650 N N . TYR A 1 85 ? -21.426 -5.997 12.856 1.00 94.12 85 TYR A N 1
ATOM 651 C CA . TYR A 1 85 ? -21.350 -5.512 14.227 1.00 94.12 85 TYR A CA 1
ATOM 652 C C . TYR A 1 85 ? -22.739 -5.105 14.701 1.00 94.12 85 TYR A C 1
ATOM 654 O O . TYR A 1 85 ? -23.369 -4.254 14.087 1.00 94.12 85 TYR A O 1
ATOM 662 N N . LYS A 1 86 ? -23.219 -5.687 15.802 1.00 94.88 86 LYS A N 1
ATOM 663 C CA . LYS A 1 86 ? -24.462 -5.262 16.463 1.00 94.88 86 LYS A CA 1
ATOM 664 C C . LYS A 1 86 ? -24.128 -4.591 17.783 1.00 94.88 86 LYS A C 1
ATOM 666 O O . LYS A 1 86 ? -23.561 -5.238 18.667 1.00 94.88 86 LYS A O 1
ATOM 671 N N . TRP A 1 87 ? -24.485 -3.323 17.935 1.00 94.81 87 TRP A N 1
ATOM 672 C CA . TRP A 1 87 ? -24.240 -2.565 19.164 1.00 94.81 87 TRP A CA 1
ATOM 673 C C . TRP A 1 87 ? -25.546 -2.321 19.908 1.00 94.81 87 TRP A C 1
ATOM 675 O O . TRP A 1 87 ? -26.517 -1.816 19.344 1.00 94.81 87 TRP A O 1
ATOM 685 N N . VAL A 1 88 ? -25.555 -2.687 21.190 1.00 94.56 88 VAL A N 1
ATOM 686 C CA . VAL A 1 88 ? -26.660 -2.412 22.112 1.00 94.56 88 VAL A CA 1
ATOM 687 C C . VAL A 1 88 ? -26.153 -1.435 23.157 1.00 94.56 88 VAL A C 1
ATOM 689 O O . VAL A 1 88 ? -25.404 -1.818 24.064 1.00 94.56 88 VAL A O 1
ATOM 692 N N . ARG A 1 89 ? -26.558 -0.170 23.027 1.00 92.06 89 ARG A N 1
ATOM 693 C CA . ARG A 1 89 ? -26.019 0.929 23.835 1.00 92.06 89 ARG A CA 1
ATOM 694 C C . ARG A 1 89 ? -26.421 0.805 25.300 1.00 92.06 89 ARG A C 1
ATOM 696 O O . ARG A 1 89 ? -25.573 0.977 26.169 1.00 92.06 89 ARG A O 1
ATOM 703 N N . GLU A 1 90 ? -27.674 0.438 25.575 1.00 92.31 90 GLU A N 1
ATOM 704 C CA . GLU A 1 90 ? -28.191 0.278 26.945 1.00 92.31 90 GLU A CA 1
ATOM 705 C C . GLU A 1 90 ? -27.405 -0.758 27.758 1.00 92.31 90 GLU A C 1
ATOM 707 O O . GLU A 1 90 ? -27.211 -0.611 28.962 1.00 92.31 90 GLU A O 1
ATOM 712 N N . LYS A 1 91 ? -26.921 -1.808 27.086 1.00 95.50 91 LYS A N 1
ATOM 713 C CA . LYS A 1 91 ? -26.137 -2.890 27.699 1.00 95.50 91 LYS A CA 1
ATOM 714 C C . LYS A 1 91 ? -24.631 -2.699 27.538 1.00 95.50 91 LYS A C 1
ATOM 716 O O . LYS A 1 91 ? -23.881 -3.577 27.967 1.00 95.50 91 LYS A O 1
ATOM 721 N N . ALA A 1 92 ? -24.206 -1.626 26.866 1.00 95.88 92 ALA A N 1
ATOM 722 C CA . ALA A 1 92 ? -22.833 -1.391 26.429 1.00 95.88 92 ALA A CA 1
ATOM 723 C C . ALA A 1 92 ? -22.184 -2.665 25.852 1.00 95.88 92 ALA A C 1
ATOM 725 O O . ALA A 1 92 ? -21.087 -3.060 26.242 1.00 95.88 92 ALA A O 1
ATOM 726 N N . THR A 1 93 ? -22.909 -3.386 24.992 1.00 97.25 93 THR A N 1
ATOM 727 C CA . THR A 1 93 ? -22.472 -4.691 24.478 1.00 97.25 9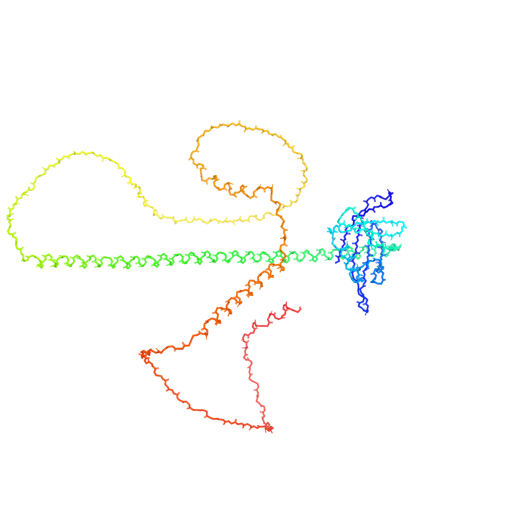3 THR A CA 1
ATOM 728 C C . THR A 1 93 ? -22.364 -4.663 22.960 1.00 97.25 93 THR A C 1
ATOM 730 O O . THR A 1 93 ? -23.355 -4.420 22.269 1.00 97.25 93 THR A O 1
ATOM 733 N N . LEU A 1 94 ? -21.173 -4.976 22.445 1.00 96.94 94 LEU A N 1
ATOM 734 C CA . LEU A 1 94 ? -20.900 -5.148 21.020 1.00 96.94 94 LEU A CA 1
ATOM 735 C C . LEU A 1 94 ? -20.891 -6.633 20.690 1.00 96.94 94 LEU A C 1
ATOM 737 O O . LEU A 1 94 ? -20.139 -7.400 21.286 1.00 96.94 94 LEU A O 1
ATOM 741 N N . THR A 1 95 ? -21.717 -7.049 19.742 1.00 96.94 95 THR A N 1
ATOM 742 C CA . THR A 1 95 ? -21.752 -8.431 19.265 1.00 96.94 95 THR A CA 1
ATOM 743 C C . THR A 1 95 ? -21.188 -8.500 17.860 1.00 96.94 95 THR A C 1
ATOM 745 O O . THR A 1 95 ? -21.673 -7.814 16.963 1.00 96.94 95 THR A O 1
ATOM 748 N N . LEU A 1 96 ? -20.174 -9.342 17.685 1.00 95.44 96 LEU A N 1
ATOM 749 C CA . LEU A 1 96 ? -19.563 -9.632 16.398 1.00 95.44 96 LEU A CA 1
ATOM 750 C C . LEU A 1 96 ? -20.278 -10.839 15.807 1.00 95.44 96 LEU A C 1
ATOM 752 O O . LEU A 1 96 ? -20.401 -11.883 16.456 1.00 95.44 96 LEU A O 1
ATOM 756 N N . MET A 1 97 ? -20.754 -10.679 14.584 1.00 94.69 97 MET A N 1
ATOM 757 C CA . MET A 1 97 ? -21.495 -11.683 13.845 1.00 94.69 97 MET A CA 1
ATOM 758 C C . MET A 1 97 ? -20.693 -12.033 12.592 1.00 94.69 97 MET A C 1
ATOM 760 O O . MET A 1 97 ? -20.596 -11.221 11.675 1.00 94.69 97 MET A O 1
ATOM 764 N N . GLU A 1 98 ? -20.089 -13.215 12.572 1.00 92.69 98 GLU A N 1
ATOM 765 C CA . GLU A 1 98 ? -19.314 -13.707 11.437 1.00 92.69 98 GLU A CA 1
ATOM 766 C C . GLU A 1 98 ? -20.251 -14.043 10.275 1.00 92.69 98 GLU A C 1
ATOM 768 O O . GLU A 1 98 ? -21.211 -14.805 10.439 1.00 92.69 98 GLU A O 1
ATOM 773 N N . GLN A 1 99 ? -19.991 -13.464 9.107 1.00 89.94 99 GLN A N 1
ATOM 774 C CA . GLN A 1 99 ? -20.687 -13.805 7.879 1.00 89.94 99 GLN A CA 1
ATOM 775 C C . GLN A 1 99 ? -20.064 -15.067 7.292 1.00 89.94 99 GLN A C 1
ATOM 777 O O . GLN A 1 99 ? -18.987 -15.038 6.700 1.00 89.94 99 GLN A O 1
ATOM 782 N N . ALA A 1 100 ? -20.757 -16.189 7.434 1.00 81.81 100 ALA A N 1
ATOM 783 C CA . ALA A 1 100 ? -20.375 -17.394 6.724 1.00 81.81 100 ALA A CA 1
ATOM 784 C C . ALA A 1 100 ? -20.855 -17.321 5.266 1.00 81.81 100 ALA A C 1
ATOM 786 O O . ALA A 1 100 ? -21.845 -16.653 4.950 1.00 81.81 100 ALA A O 1
ATOM 787 N N . ALA A 1 101 ? -20.170 -18.040 4.374 1.00 77.38 101 ALA A N 1
ATOM 788 C CA . ALA A 1 101 ? -20.515 -18.146 2.958 1.00 77.38 101 ALA A CA 1
ATOM 789 C C . ALA A 1 101 ? -21.907 -18.792 2.773 1.00 77.38 101 ALA A C 1
ATOM 791 O O . ALA A 1 101 ? -22.029 -19.999 2.587 1.00 77.38 101 ALA A O 1
ATOM 792 N N . GLY A 1 102 ? -22.977 -17.999 2.891 1.00 68.25 102 GLY A N 1
ATOM 793 C CA . GLY A 1 102 ? -24.352 -18.509 2.837 1.00 68.25 102 GLY A CA 1
ATOM 794 C C . GLY A 1 102 ? -25.456 -17.596 3.381 1.00 68.25 102 GLY A C 1
ATOM 795 O O . GLY A 1 102 ? -26.497 -18.112 3.773 1.00 68.25 102 GLY A O 1
ATOM 796 N N . ALA A 1 103 ? -25.263 -16.272 3.424 1.00 77.81 103 ALA A N 1
ATOM 797 C CA . ALA A 1 103 ? -26.240 -15.287 3.927 1.00 77.81 103 ALA A CA 1
ATOM 798 C C . ALA A 1 103 ? -26.674 -15.458 5.400 1.00 77.81 103 ALA A C 1
ATOM 800 O O . ALA A 1 103 ? -27.576 -14.762 5.864 1.00 77.81 103 ALA A O 1
ATOM 801 N N . PHE A 1 104 ? -26.031 -16.354 6.151 1.00 83.75 104 PHE A N 1
ATOM 802 C CA . PHE A 1 104 ? -26.260 -16.516 7.579 1.00 83.75 104 PHE A CA 1
ATOM 803 C C . PHE A 1 104 ? -25.118 -15.867 8.359 1.00 83.75 104 PHE A C 1
ATOM 805 O O . PHE A 1 104 ? -23.941 -16.065 8.058 1.00 83.75 104 PHE A O 1
ATOM 812 N N . ALA A 1 105 ? -25.482 -15.086 9.371 1.00 89.00 105 ALA A N 1
ATOM 813 C CA . ALA A 1 105 ? -24.533 -14.482 10.288 1.00 89.00 105 ALA A CA 1
ATOM 814 C C . ALA A 1 105 ? -24.544 -15.285 11.595 1.00 89.00 105 ALA A C 1
ATOM 816 O O . ALA A 1 105 ? -25.584 -15.396 12.250 1.00 89.00 105 ALA A O 1
ATOM 817 N N . MET A 1 106 ? -23.405 -15.864 11.972 1.00 92.44 106 MET A N 1
ATOM 818 C CA . MET A 1 106 ? -23.253 -16.582 13.238 1.00 92.44 106 MET A CA 1
ATOM 819 C C . MET A 1 106 ? -22.648 -15.671 14.291 1.00 92.44 106 MET A C 1
ATOM 821 O O . MET A 1 106 ? -21.739 -14.898 14.018 1.00 92.44 106 MET A O 1
ATOM 825 N N . LYS A 1 107 ? -23.124 -15.778 15.530 1.00 95.12 107 LYS A N 1
ATOM 826 C CA . LYS A 1 107 ? -22.541 -15.026 16.637 1.00 95.12 107 LYS A CA 1
ATOM 827 C C . LYS A 1 107 ? -21.134 -15.543 16.935 1.00 95.12 107 LYS A C 1
ATOM 829 O O . LYS A 1 107 ? -20.992 -16.655 17.432 1.00 95.12 107 LYS A O 1
ATOM 834 N N . TYR A 1 108 ? -20.130 -14.703 16.703 1.00 95.19 108 TYR A N 1
ATOM 835 C CA . TYR A 1 108 ? -18.736 -15.003 17.011 1.00 95.19 108 TYR A CA 1
ATOM 836 C C . TYR A 1 108 ? -18.434 -14.734 18.490 1.00 95.19 108 TYR A C 1
ATOM 838 O O . TYR A 1 108 ? -18.073 -15.637 19.242 1.00 95.19 108 TYR A O 1
ATOM 846 N N . THR A 1 109 ? -18.652 -13.501 18.957 1.00 96.81 109 THR A N 1
ATOM 847 C CA . THR A 1 109 ? -18.493 -13.146 20.376 1.00 96.81 109 THR A CA 1
ATOM 848 C C . THR A 1 109 ? -19.328 -11.923 20.754 1.00 96.81 109 THR A C 1
ATOM 850 O O . THR A 1 109 ? -19.770 -11.167 19.889 1.00 96.81 109 THR A O 1
ATOM 853 N N . SER A 1 110 ? -19.549 -11.721 22.055 1.00 97.31 110 SER A N 1
ATOM 854 C CA . SER A 1 110 ? -20.099 -10.477 22.602 1.00 97.31 110 SER A CA 1
ATOM 855 C C . SER A 1 110 ? -19.113 -9.888 23.596 1.00 97.31 110 SER A C 1
ATOM 857 O O . SER A 1 110 ? -18.721 -10.555 24.551 1.00 97.31 110 SER A O 1
ATOM 859 N N . LEU A 1 111 ? -18.763 -8.628 23.390 1.00 97.88 111 LEU A N 1
ATOM 860 C CA . LEU A 1 111 ? -17.850 -7.873 24.230 1.00 97.88 111 LEU A CA 1
ATOM 861 C C . LEU A 1 111 ? -18.655 -6.857 25.029 1.00 97.88 111 LEU A C 1
ATOM 863 O O . LEU A 1 111 ? -19.437 -6.092 24.462 1.00 97.88 111 LEU A O 1
ATOM 867 N N . LYS A 1 112 ? -18.478 -6.872 26.349 1.00 98.06 112 LYS A N 1
ATOM 868 C CA . LYS A 1 112 ? -19.087 -5.896 27.248 1.00 98.06 112 LYS A CA 1
ATOM 869 C C . LYS A 1 112 ? -18.090 -4.771 27.487 1.00 98.06 112 LYS A C 1
ATOM 871 O O . LYS A 1 112 ? -16.942 -5.035 27.839 1.00 98.06 112 LYS A O 1
ATOM 876 N N . PHE A 1 113 ? -18.546 -3.546 27.298 1.00 97.94 113 PHE A N 1
ATOM 877 C CA . PHE A 1 113 ? -17.768 -2.350 27.533 1.00 97.94 113 PHE A CA 1
ATOM 878 C C . PHE A 1 113 ? -18.253 -1.622 28.778 1.00 97.94 113 PHE A C 1
ATOM 880 O O . PHE A 1 113 ? -19.413 -1.725 29.183 1.00 97.94 113 PHE A O 1
ATOM 887 N N . GLU A 1 114 ? -17.347 -0.850 29.354 1.00 97.81 114 GLU 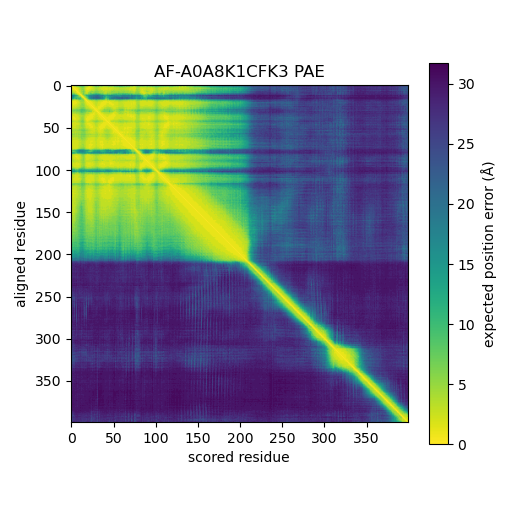A N 1
ATOM 888 C CA . GLU A 1 114 ? -17.607 0.049 30.464 1.00 97.81 114 GLU A CA 1
ATOM 889 C C . GLU A 1 114 ? -17.534 1.481 29.943 1.00 97.81 114 GLU A C 1
ATOM 891 O O . GLU A 1 114 ? -16.609 1.848 29.214 1.00 97.81 114 GLU A O 1
ATOM 896 N N . ARG A 1 115 ? -18.557 2.282 30.249 1.00 96.62 115 ARG A N 1
ATOM 897 C CA . ARG A 1 115 ? -18.580 3.690 29.857 1.00 96.62 115 ARG A CA 1
ATOM 898 C C . ARG A 1 115 ? -17.612 4.456 30.750 1.00 96.62 115 ARG A C 1
ATOM 900 O O . ARG A 1 115 ? -17.665 4.319 31.968 1.00 96.62 115 ARG A O 1
ATOM 907 N N . VAL A 1 116 ? -16.777 5.295 30.150 1.00 96.44 116 VAL A N 1
ATOM 908 C CA . VAL A 1 116 ? -15.972 6.257 30.904 1.00 96.44 116 VAL A CA 1
ATOM 909 C C . VAL A 1 116 ? -16.913 7.374 31.362 1.00 96.44 116 VAL A C 1
ATOM 911 O O . VAL A 1 116 ? -17.391 8.154 30.545 1.00 96.44 116 VAL A O 1
ATOM 914 N N . GLU A 1 117 ? -17.265 7.394 32.650 1.00 94.31 117 GLU A N 1
ATOM 915 C CA . GLU A 1 117 ? -18.218 8.374 33.205 1.00 94.31 117 GLU A CA 1
ATOM 916 C C . GLU A 1 117 ? -17.563 9.706 33.584 1.00 94.31 117 GLU A C 1
ATOM 918 O O . GLU A 1 117 ? -18.236 10.731 33.620 1.00 94.31 117 GLU A O 1
ATOM 923 N N . ASN A 1 118 ? -16.261 9.700 33.873 1.00 94.50 118 ASN A N 1
ATOM 924 C CA . ASN A 1 118 ? -15.539 10.906 34.257 1.00 94.50 118 ASN A CA 1
ATOM 925 C C . ASN A 1 118 ? -15.207 11.746 33.013 1.00 94.50 118 ASN A C 1
ATOM 927 O O . ASN A 1 118 ? -14.409 11.316 32.177 1.00 94.50 118 ASN A O 1
ATOM 931 N N . GLU A 1 119 ? -15.797 12.940 32.928 1.00 93.00 119 GLU A N 1
ATOM 932 C CA . GLU A 1 119 ? -15.586 13.901 31.840 1.00 93.00 119 GLU A CA 1
ATOM 933 C C . GLU A 1 119 ? -14.106 14.280 31.684 1.00 93.00 119 GLU A C 1
ATOM 935 O O . GLU A 1 119 ? -13.602 14.282 30.567 1.00 93.00 119 GLU A O 1
ATOM 940 N N . GLU A 1 120 ? -13.361 14.467 32.780 1.00 94.38 120 GLU A N 1
ATOM 941 C CA . GLU A 1 120 ? -11.929 14.804 32.721 1.00 94.38 120 GLU A CA 1
ATOM 942 C C . GLU A 1 120 ? -11.100 13.674 32.090 1.00 94.38 120 GLU A C 1
ATOM 944 O O . GLU A 1 120 ? -10.187 13.919 31.297 1.00 94.38 120 GLU A O 1
ATOM 949 N N . LEU A 1 121 ? -11.426 12.415 32.410 1.00 93.75 121 LEU A N 1
ATOM 950 C CA . LEU A 1 121 ? -10.761 11.251 31.812 1.00 93.75 121 LEU A CA 1
ATOM 951 C C . LEU A 1 121 ? -11.146 11.081 30.342 1.00 93.75 121 LEU A C 1
ATOM 953 O O . LEU A 1 121 ? -10.314 10.672 29.534 1.00 93.75 121 LEU A O 1
ATOM 957 N N . GLN A 1 122 ? -12.394 11.391 29.994 1.00 94.38 122 GLN A N 1
ATOM 958 C CA . GLN A 1 122 ? -12.873 11.358 28.619 1.00 94.38 122 GLN A CA 1
ATOM 959 C C . GLN A 1 122 ? -12.165 12.419 27.766 1.00 94.38 122 GLN A C 1
ATOM 961 O O . GLN A 1 122 ? -11.683 12.105 26.679 1.00 94.38 122 GLN A O 1
ATOM 966 N N . ASP A 1 123 ? -12.049 13.646 28.270 1.00 94.44 123 ASP A N 1
ATOM 967 C CA . ASP A 1 123 ? -11.378 14.748 27.582 1.00 94.44 123 ASP A CA 1
ATOM 968 C C . ASP A 1 123 ? -9.882 14.475 27.422 1.00 94.44 123 ASP A C 1
ATOM 970 O O . ASP A 1 123 ? -9.338 14.643 26.331 1.00 94.44 123 ASP A O 1
ATOM 974 N N . THR A 1 124 ? -9.230 13.965 28.471 1.00 95.88 124 THR A N 1
ATOM 975 C CA . THR A 1 124 ? -7.822 13.542 28.401 1.00 95.88 124 THR A CA 1
ATOM 976 C C . THR A 1 124 ? -7.636 12.450 27.347 1.00 95.88 124 THR A C 1
ATOM 978 O O . THR A 1 124 ? -6.729 12.533 26.524 1.00 95.88 124 THR A O 1
ATOM 981 N N . TYR A 1 125 ? -8.536 11.462 27.301 1.00 95.25 125 TYR A N 1
ATOM 982 C CA . TYR A 1 125 ? -8.490 10.401 26.297 1.00 95.25 125 TYR A CA 1
ATOM 983 C C . TYR A 1 125 ? -8.616 10.947 24.868 1.00 95.25 125 TYR A C 1
ATOM 985 O O . TYR A 1 125 ? -7.878 10.521 23.979 1.00 95.25 125 TYR A O 1
ATOM 993 N N . TRP A 1 126 ? -9.534 11.889 24.633 1.00 95.44 126 TRP A N 1
ATOM 994 C CA . TRP A 1 126 ? -9.688 12.529 23.326 1.00 95.44 126 TRP A CA 1
ATOM 995 C C . TRP A 1 126 ? -8.464 13.355 22.941 1.00 95.44 126 TRP A C 1
ATOM 997 O O . TRP A 1 126 ? -8.026 13.275 21.796 1.00 95.44 126 TRP A O 1
ATOM 1007 N N . GLN A 1 127 ? -7.880 14.103 23.878 1.00 96.56 127 GLN A N 1
ATOM 1008 C CA . GLN A 1 127 ? -6.647 14.854 23.641 1.00 96.56 127 GLN A CA 1
ATOM 1009 C C . GLN A 1 127 ? -5.482 13.928 23.278 1.00 96.56 127 GLN A C 1
ATOM 1011 O O . GLN A 1 127 ? -4.797 14.173 22.286 1.00 96.56 127 GLN A O 1
ATOM 1016 N N . GLU A 1 128 ? -5.290 12.839 24.026 1.00 95.38 128 GLU A N 1
ATOM 1017 C CA . GLU A 1 128 ? -4.268 11.830 23.732 1.00 95.38 128 GLU A CA 1
ATOM 1018 C C . GLU A 1 128 ? -4.493 11.178 22.365 1.00 95.38 128 GLU A C 1
ATOM 1020 O O . GLU A 1 128 ? -3.553 11.034 21.584 1.00 95.38 128 GLU A O 1
ATOM 1025 N N . LEU A 1 129 ? -5.740 10.813 22.054 1.00 95.06 129 LEU A N 1
ATOM 1026 C CA . LEU A 1 129 ? -6.096 10.209 20.775 1.00 95.06 129 LEU A CA 1
ATOM 1027 C C . LEU A 1 129 ? -5.824 11.160 19.607 1.00 95.06 129 LEU A C 1
ATOM 1029 O O . LEU A 1 129 ? -5.222 10.751 18.618 1.00 95.06 129 LEU A O 1
ATOM 1033 N N . LEU A 1 130 ? -6.244 12.421 19.713 1.00 95.25 130 LEU A N 1
ATOM 1034 C CA . LEU A 1 130 ? -6.014 13.425 18.676 1.00 95.25 130 LEU A CA 1
ATOM 1035 C C . LEU A 1 130 ? -4.522 13.703 18.496 1.00 95.25 130 LEU A C 1
ATOM 1037 O O . LEU A 1 130 ? -4.052 13.764 17.363 1.00 95.25 130 LEU A O 1
ATOM 1041 N N . HIS A 1 131 ? -3.765 13.807 19.589 1.00 96.75 131 HIS A N 1
ATOM 1042 C CA . HIS A 1 131 ? -2.316 13.969 19.524 1.00 96.75 131 HIS A CA 1
ATOM 1043 C C . HIS A 1 131 ? -1.642 12.768 18.842 1.00 96.75 131 HIS A C 1
ATOM 1045 O O . HIS A 1 131 ? -0.759 12.950 18.008 1.00 96.75 131 HIS A O 1
ATOM 1051 N N . GLU A 1 132 ? -2.071 11.539 19.148 1.00 94.88 132 GLU A N 1
ATOM 1052 C CA . GLU A 1 132 ? -1.570 10.328 18.488 1.00 94.88 132 GLU A CA 1
ATOM 1053 C C . GLU A 1 132 ? -1.912 10.311 16.990 1.00 94.88 132 GLU A C 1
ATOM 1055 O O . GLU A 1 132 ? -1.044 10.006 16.174 1.00 94.88 132 GLU A O 1
ATOM 1060 N N . VAL A 1 133 ? -3.141 10.676 16.609 1.00 94.50 133 VAL A N 1
ATOM 1061 C CA . VAL A 1 133 ? -3.562 10.760 15.199 1.00 94.50 133 VAL A CA 1
ATOM 1062 C C . VAL A 1 133 ? -2.735 11.798 14.443 1.00 94.50 133 VAL A C 1
ATOM 1064 O O . VAL A 1 133 ? -2.230 11.494 13.364 1.00 94.50 133 VAL A O 1
ATOM 1067 N N . VAL A 1 134 ? -2.536 12.988 15.016 1.00 96.94 134 VAL A N 1
ATOM 1068 C CA . VAL A 1 134 ? -1.695 14.035 14.418 1.00 96.94 134 VAL A CA 1
ATOM 1069 C C . VAL A 1 134 ? -0.252 13.554 14.280 1.00 96.94 134 VAL A C 1
ATOM 1071 O O . VAL A 1 134 ? 0.327 13.687 13.207 1.00 96.94 134 VAL A O 1
ATOM 1074 N N . ALA A 1 135 ? 0.321 12.935 15.315 1.00 96.31 135 ALA A N 1
ATOM 1075 C CA . ALA A 1 135 ? 1.681 12.404 15.261 1.00 96.31 135 ALA A CA 1
ATOM 1076 C C . ALA A 1 135 ? 1.844 11.335 14.165 1.00 96.31 135 ALA A C 1
ATOM 1078 O O . ALA A 1 135 ? 2.806 11.382 13.399 1.00 96.31 135 ALA A O 1
ATOM 1079 N N . LEU A 1 136 ? 0.883 10.411 14.045 1.00 94.12 136 LEU A N 1
ATOM 1080 C CA . LEU A 1 136 ? 0.868 9.392 12.992 1.00 94.12 136 LEU A CA 1
ATOM 1081 C C . LEU A 1 136 ? 0.714 10.003 11.597 1.00 94.12 136 LEU A C 1
ATOM 1083 O O . LEU A 1 136 ? 1.356 9.545 10.652 1.00 94.12 136 LEU A O 1
ATOM 1087 N N . GLN A 1 137 ? -0.117 11.035 11.452 1.00 95.38 137 GLN A N 1
ATOM 1088 C CA . GLN A 1 137 ? -0.306 11.729 10.182 1.00 95.38 137 GLN A CA 1
ATOM 1089 C C . GLN A 1 137 ? 0.967 12.465 9.753 1.00 95.38 137 GLN A C 1
ATOM 1091 O O . GLN A 1 137 ? 1.380 12.319 8.603 1.00 95.38 137 GLN A O 1
ATOM 1096 N N . THR A 1 138 ? 1.621 13.180 10.671 1.00 97.44 138 THR A N 1
ATOM 1097 C CA . THR A 1 138 ? 2.906 13.850 10.421 1.00 97.44 138 THR A CA 1
ATOM 1098 C C . THR A 1 138 ? 3.986 12.840 10.048 1.00 97.44 138 THR A C 1
ATOM 1100 O O . THR A 1 138 ? 4.646 13.002 9.026 1.00 97.44 138 THR A O 1
ATOM 1103 N N . GLN A 1 139 ? 4.110 11.741 10.801 1.00 97.75 139 GLN A N 1
ATOM 1104 C CA . GLN A 1 139 ? 5.056 10.675 10.473 1.00 97.75 139 GLN A CA 1
ATOM 1105 C C . GLN A 1 139 ? 4.785 10.088 9.079 1.00 97.75 139 GLN A C 1
ATOM 1107 O O . GLN A 1 139 ? 5.706 9.934 8.280 1.00 97.75 139 GLN A O 1
ATOM 1112 N N . SER A 1 140 ? 3.522 9.789 8.755 1.00 96.12 140 SER A N 1
ATOM 1113 C CA . SER A 1 140 ? 3.158 9.264 7.435 1.00 96.12 140 SER A CA 1
ATOM 1114 C C . SER A 1 140 ? 3.461 10.265 6.317 1.00 96.12 140 SER A C 1
ATOM 1116 O O . SER A 1 140 ? 3.883 9.870 5.230 1.00 96.12 140 SER A O 1
ATOM 1118 N N . GLN A 1 141 ? 3.270 11.562 6.563 1.00 98.12 141 GLN A N 1
ATOM 1119 C CA . GLN A 1 141 ? 3.609 12.618 5.614 1.00 98.12 141 GLN A CA 1
ATOM 1120 C C . GLN A 1 141 ? 5.124 12.715 5.383 1.00 98.12 141 GLN A C 1
ATOM 1122 O O . GLN A 1 141 ? 5.545 12.812 4.229 1.00 98.12 141 GLN A O 1
ATOM 1127 N N . ASP A 1 142 ? 5.932 12.618 6.438 1.00 98.19 142 ASP A N 1
ATOM 1128 C CA . ASP A 1 142 ? 7.396 12.601 6.351 1.00 98.19 142 ASP A CA 1
ATOM 1129 C C . ASP A 1 142 ? 7.915 11.360 5.613 1.00 98.19 142 ASP A C 1
ATOM 1131 O O . ASP A 1 142 ? 8.819 11.439 4.783 1.00 98.19 142 ASP A O 1
ATOM 1135 N N . GLU A 1 143 ? 7.324 10.193 5.863 1.00 97.94 143 GLU A N 1
ATOM 1136 C CA . GLU A 1 143 ? 7.659 8.972 5.128 1.00 97.94 143 GLU A CA 1
ATOM 1137 C C . GLU A 1 143 ? 7.310 9.107 3.639 1.00 97.94 143 GLU A C 1
ATOM 1139 O O . GLU A 1 143 ? 8.127 8.770 2.778 1.00 97.94 143 GLU A O 1
ATOM 1144 N N . ARG A 1 144 ? 6.139 9.670 3.312 1.00 98.12 144 ARG A N 1
ATOM 1145 C CA . ARG A 1 144 ? 5.741 9.941 1.921 1.00 98.12 144 ARG A CA 1
ATOM 1146 C C . ARG A 1 144 ? 6.659 10.955 1.245 1.00 98.12 144 ARG A C 1
ATOM 1148 O O . ARG A 1 144 ? 6.967 10.784 0.068 1.00 98.12 144 ARG A O 1
ATOM 1155 N N . SER A 1 145 ? 7.095 12.004 1.943 1.00 98.38 145 SER A N 1
ATOM 1156 C CA . SER A 1 145 ? 7.995 13.012 1.369 1.00 98.38 145 SER A CA 1
ATOM 1157 C C . SER A 1 145 ? 9.374 12.417 1.069 1.00 98.38 145 SER A C 1
ATOM 1159 O O . SER A 1 145 ? 9.871 12.585 -0.045 1.00 98.38 145 SER A O 1
ATOM 1161 N N . ARG A 1 146 ? 9.932 11.613 1.985 1.00 98.50 146 ARG A N 1
ATOM 1162 C CA . ARG A 1 146 ? 11.178 10.856 1.765 1.00 98.50 146 ARG A CA 1
ATOM 1163 C C . ARG A 1 146 ? 11.063 9.880 0.595 1.00 98.50 146 ARG A C 1
ATOM 1165 O O . ARG A 1 146 ? 11.964 9.805 -0.236 1.00 98.50 146 ARG A O 1
ATOM 1172 N N . GLN A 1 147 ? 9.947 9.156 0.492 1.00 98.44 147 GLN A N 1
ATOM 1173 C CA . GLN A 1 147 ? 9.698 8.254 -0.637 1.00 98.44 147 GLN A CA 1
ATOM 1174 C C . GLN A 1 147 ? 9.628 9.010 -1.968 1.00 98.44 147 GLN A C 1
ATOM 1176 O O . GLN A 1 147 ? 10.233 8.573 -2.943 1.00 98.44 147 GLN A O 1
ATOM 1181 N N . ARG A 1 148 ? 8.947 10.163 -2.015 1.00 98.50 148 ARG A N 1
ATOM 1182 C CA . ARG A 1 148 ? 8.879 11.009 -3.219 1.00 98.50 148 ARG A CA 1
ATOM 1183 C C . ARG A 1 148 ? 10.250 11.543 -3.630 1.00 98.50 148 ARG A C 1
ATOM 1185 O O . ARG A 1 148 ? 10.582 11.481 -4.809 1.00 98.50 148 ARG A O 1
ATOM 1192 N N . GLN A 1 149 ? 11.056 12.008 -2.674 1.00 98.50 149 GLN A N 1
ATOM 1193 C CA . GLN A 1 149 ? 12.438 12.429 -2.933 1.00 98.50 149 GLN A CA 1
ATOM 1194 C C . GLN A 1 149 ? 13.254 11.280 -3.525 1.00 98.50 149 GLN A C 1
ATOM 1196 O O . GLN A 1 149 ? 13.889 11.442 -4.564 1.00 98.50 149 GLN A O 1
ATOM 1201 N N . ARG A 1 150 ? 13.156 10.086 -2.931 1.00 98.62 150 ARG A N 1
ATOM 1202 C CA . ARG A 1 150 ? 13.864 8.908 -3.431 1.00 98.62 150 ARG A CA 1
ATOM 1203 C C . ARG A 1 150 ? 13.427 8.502 -4.840 1.00 98.62 150 ARG A C 1
ATOM 1205 O O . ARG A 1 150 ? 14.271 8.119 -5.644 1.00 98.62 150 ARG A O 1
ATOM 1212 N N . ILE A 1 151 ? 12.130 8.569 -5.140 1.00 98.56 151 ILE A N 1
ATOM 1213 C CA . ILE A 1 151 ? 11.606 8.304 -6.488 1.00 98.56 151 ILE A CA 1
ATOM 1214 C C . ILE A 1 151 ? 12.196 9.311 -7.482 1.00 98.56 151 ILE A C 1
ATOM 1216 O O . ILE A 1 151 ? 12.748 8.889 -8.493 1.00 98.56 151 ILE A O 1
ATOM 1220 N N . SER A 1 152 ? 12.190 10.605 -7.152 1.00 98.62 152 SER A N 1
ATOM 1221 C CA . SER A 1 152 ? 12.753 11.654 -8.012 1.00 98.62 152 SER A CA 1
ATOM 1222 C C . SER A 1 152 ? 14.255 11.468 -8.277 1.00 98.62 152 SER A C 1
ATOM 1224 O O . SER A 1 152 ? 14.703 11.585 -9.418 1.00 98.62 152 SER A O 1
ATOM 1226 N N . GLU A 1 153 ? 15.043 11.094 -7.263 1.00 98.69 153 GLU A N 1
ATOM 1227 C CA . GLU A 1 153 ? 16.465 10.756 -7.437 1.00 98.69 153 GLU A CA 1
ATOM 1228 C C . GLU A 1 153 ? 16.673 9.573 -8.394 1.00 98.69 153 GLU A C 1
ATOM 1230 O O . GLU A 1 153 ? 17.568 9.592 -9.244 1.00 98.69 153 GLU A O 1
ATOM 1235 N N . LEU A 1 154 ? 15.859 8.523 -8.248 1.00 98.62 154 LEU A N 1
ATOM 1236 C CA . LEU A 1 154 ? 15.940 7.330 -9.088 1.00 98.62 154 LEU A CA 1
ATOM 1237 C C . LEU A 1 154 ? 15.523 7.627 -10.531 1.00 98.62 154 LEU A C 1
ATOM 1239 O O . LEU A 1 154 ? 16.181 7.146 -11.453 1.00 98.62 154 LEU A O 1
ATOM 1243 N N . GLU A 1 155 ? 14.494 8.447 -10.736 1.00 98.50 155 GLU A N 1
ATOM 1244 C CA . GLU A 1 155 ? 14.070 8.922 -12.056 1.00 98.50 155 GLU A CA 1
ATOM 1245 C C . GLU A 1 155 ? 15.172 9.750 -12.729 1.00 98.50 155 GLU A C 1
ATOM 1247 O O . GLU A 1 155 ? 15.524 9.488 -13.880 1.00 98.50 155 GLU A O 1
ATOM 1252 N N . ALA A 1 156 ? 15.804 10.678 -12.003 1.00 98.62 156 ALA A N 1
ATOM 1253 C CA . ALA A 1 156 ? 16.924 11.462 -12.523 1.00 98.62 156 ALA A CA 1
ATOM 1254 C C . ALA A 1 156 ? 18.119 10.575 -12.916 1.00 98.62 156 ALA A C 1
ATOM 1256 O O . ALA A 1 156 ? 18.726 10.763 -13.976 1.00 98.62 156 ALA A O 1
ATOM 1257 N N . MET A 1 157 ? 18.440 9.567 -12.097 1.00 98.69 157 MET A N 1
ATOM 1258 C CA . MET A 1 157 ? 19.493 8.598 -12.409 1.00 98.69 157 MET A CA 1
ATOM 1259 C C . MET A 1 157 ? 19.146 7.747 -13.635 1.00 98.69 157 MET A C 1
ATOM 1261 O O . MET A 1 157 ? 20.034 7.443 -14.435 1.00 98.69 157 MET A O 1
ATOM 1265 N N . LEU A 1 158 ? 17.882 7.355 -13.789 1.00 98.75 158 LEU A N 1
ATOM 1266 C CA . LEU A 1 158 ? 17.407 6.598 -14.943 1.00 98.75 158 LEU A CA 1
ATOM 1267 C C . LEU A 1 158 ? 17.566 7.426 -16.222 1.00 98.75 158 LEU A C 1
ATOM 1269 O O . LEU A 1 158 ? 18.212 6.966 -17.159 1.00 98.75 158 LEU A O 1
ATOM 1273 N N . VAL A 1 159 ? 17.118 8.683 -16.219 1.00 98.75 159 VAL A N 1
ATOM 1274 C CA . VAL A 1 159 ? 17.286 9.603 -17.357 1.00 98.75 159 VAL A CA 1
ATOM 1275 C C . VAL A 1 159 ? 18.765 9.810 -17.703 1.00 98.75 159 VAL A C 1
ATOM 1277 O O . VAL A 1 159 ? 19.138 9.818 -18.877 1.00 98.75 159 VAL A O 1
ATOM 1280 N N . ALA A 1 160 ? 19.638 9.957 -16.702 1.00 98.56 160 ALA A N 1
ATOM 1281 C CA . ALA A 1 160 ? 21.077 10.083 -16.934 1.00 98.56 160 ALA A CA 1
ATOM 1282 C C . ALA A 1 160 ? 21.680 8.818 -17.574 1.00 98.56 160 ALA A C 1
ATOM 1284 O O . ALA A 1 160 ? 22.520 8.920 -18.473 1.00 98.56 160 ALA A O 1
ATOM 1285 N N . LYS A 1 161 ? 21.240 7.627 -17.143 1.00 98.69 161 LYS A N 1
ATOM 1286 C CA . LYS A 1 161 ? 21.657 6.344 -17.728 1.00 98.69 161 LYS A CA 1
ATOM 1287 C C . LYS A 1 161 ? 21.161 6.178 -19.162 1.00 98.69 161 LYS A C 1
ATOM 1289 O O . LYS A 1 161 ? 21.945 5.733 -19.997 1.00 98.69 161 LYS A O 1
ATOM 1294 N N . ASP A 1 162 ? 19.928 6.575 -19.457 1.00 98.56 162 ASP A N 1
ATOM 1295 C CA . ASP A 1 162 ? 19.364 6.501 -20.808 1.00 98.56 162 ASP A CA 1
ATOM 1296 C C . ASP A 1 162 ? 20.118 7.417 -21.775 1.00 98.56 162 ASP A C 1
ATOM 1298 O O . ASP A 1 162 ? 20.579 6.962 -22.822 1.00 98.56 162 ASP A O 1
ATOM 1302 N N . LYS A 1 163 ? 20.382 8.669 -21.377 1.00 98.62 163 LYS A N 1
ATOM 1303 C CA . LYS A 1 163 ? 21.225 9.594 -22.156 1.00 98.62 163 LYS A CA 1
ATOM 1304 C C . LYS A 1 163 ? 22.617 9.011 -22.406 1.00 98.62 163 LYS A C 1
ATOM 1306 O O . LYS A 1 163 ? 23.129 9.058 -23.525 1.00 98.62 163 LYS A O 1
ATOM 1311 N N . LEU A 1 164 ? 23.242 8.426 -21.383 1.00 98.56 164 LEU A N 1
ATOM 1312 C CA . LEU A 1 164 ? 24.542 7.776 -21.542 1.00 98.56 164 LEU A CA 1
ATOM 1313 C C . LEU A 1 164 ? 24.459 6.602 -22.531 1.00 98.56 164 LEU A C 1
ATOM 1315 O O . LEU A 1 164 ? 25.308 6.481 -23.413 1.00 98.56 164 LEU A O 1
ATOM 1319 N N . LEU A 1 165 ? 23.426 5.770 -22.436 1.00 98.69 165 LEU A N 1
ATOM 1320 C CA . LEU A 1 165 ? 23.214 4.645 -23.340 1.00 98.69 165 LEU A CA 1
ATOM 1321 C C . LEU A 1 165 ? 23.031 5.105 -24.793 1.00 98.69 165 LEU A C 1
ATOM 1323 O O . LEU A 1 165 ? 23.667 4.546 -25.687 1.00 98.69 165 LEU A O 1
ATOM 1327 N N . GLU A 1 166 ? 22.258 6.162 -25.039 1.00 98.56 166 GLU A N 1
ATOM 1328 C CA . GLU A 1 166 ? 22.097 6.759 -26.371 1.00 98.56 166 GLU A CA 1
ATOM 1329 C C . GLU A 1 166 ? 23.425 7.268 -26.947 1.00 98.56 166 GLU A C 1
ATOM 1331 O O . GLU A 1 166 ? 23.749 7.005 -28.114 1.00 98.56 166 GLU A O 1
ATOM 1336 N N . THR A 1 167 ? 24.240 7.947 -26.132 1.00 98.69 167 THR A N 1
ATOM 1337 C CA . THR A 1 167 ? 25.563 8.422 -26.574 1.00 98.69 167 THR A CA 1
ATOM 1338 C C . THR A 1 167 ? 26.497 7.261 -26.917 1.00 98.69 167 THR A C 1
ATOM 1340 O O . THR A 1 167 ? 27.170 7.300 -27.950 1.00 98.69 167 THR A O 1
ATOM 1343 N N . VAL A 1 168 ? 26.498 6.194 -26.111 1.00 98.75 168 VAL A N 1
ATOM 1344 C CA . VAL A 1 168 ? 27.312 4.992 -26.343 1.00 98.75 168 VAL A CA 1
ATOM 1345 C C . VAL A 1 168 ? 26.849 4.251 -27.595 1.00 98.75 168 VAL A C 1
ATOM 1347 O O . VAL A 1 168 ? 27.686 3.847 -28.404 1.00 98.75 168 VAL A O 1
ATOM 1350 N N . LEU A 1 169 ? 25.539 4.106 -27.808 1.00 98.75 169 LEU A N 1
ATOM 1351 C CA . LEU A 1 169 ? 24.989 3.500 -29.023 1.00 98.75 169 LEU A CA 1
ATOM 1352 C C . LEU A 1 169 ? 25.359 4.305 -30.270 1.00 98.75 169 LEU A C 1
ATOM 1354 O O . LEU A 1 169 ? 25.793 3.730 -31.267 1.00 98.75 169 LEU A O 1
ATOM 1358 N N . THR A 1 170 ? 25.267 5.631 -30.198 1.00 98.69 170 THR A N 1
ATOM 1359 C CA . THR A 1 170 ? 25.662 6.518 -31.299 1.00 98.69 170 THR A CA 1
ATOM 1360 C C . THR A 1 170 ? 27.159 6.408 -31.592 1.00 98.69 170 THR A C 1
ATOM 1362 O O . THR A 1 170 ? 27.563 6.306 -32.751 1.00 98.69 170 THR A O 1
ATOM 1365 N N . ALA A 1 171 ? 28.002 6.385 -30.556 1.00 98.69 171 ALA A N 1
ATOM 1366 C CA . ALA A 1 171 ? 29.444 6.206 -30.705 1.00 98.69 171 ALA A CA 1
ATOM 1367 C C . ALA A 1 171 ? 29.792 4.841 -31.321 1.00 98.69 171 ALA A C 1
ATOM 1369 O O . ALA A 1 171 ? 30.632 4.765 -32.219 1.00 98.69 171 ALA A O 1
ATOM 1370 N N . LYS A 1 172 ? 29.104 3.775 -30.893 1.00 98.69 172 LYS A N 1
ATOM 1371 C CA . LYS A 1 172 ? 29.232 2.434 -31.468 1.00 98.69 172 LYS A CA 1
ATOM 1372 C C . LYS A 1 172 ? 28.866 2.431 -32.953 1.00 98.69 172 LYS A C 1
ATOM 1374 O O . LYS A 1 172 ? 29.663 1.961 -33.758 1.00 98.69 172 LYS A O 1
ATOM 1379 N N . GLN A 1 173 ? 27.710 2.985 -33.317 1.00 98.81 173 GLN A N 1
ATOM 1380 C CA . GLN A 1 173 ? 27.243 3.040 -34.704 1.00 98.81 173 GLN A CA 1
ATOM 1381 C C . GLN A 1 173 ? 28.247 3.770 -35.610 1.00 98.81 173 GLN A C 1
ATOM 1383 O O . GLN A 1 173 ? 28.601 3.269 -36.675 1.00 98.81 173 GLN A O 1
ATOM 1388 N N . ARG A 1 174 ? 28.782 4.913 -35.158 1.00 98.69 174 ARG A N 1
ATOM 1389 C CA . ARG A 1 174 ? 29.821 5.659 -35.892 1.00 98.69 174 ARG A CA 1
ATOM 1390 C C . ARG A 1 174 ? 31.081 4.824 -36.122 1.00 98.69 174 ARG A C 1
ATOM 1392 O O . ARG A 1 174 ? 31.645 4.845 -37.214 1.00 98.69 174 ARG A O 1
ATOM 1399 N N . LEU A 1 175 ? 31.520 4.081 -35.107 1.00 98.75 175 LEU A N 1
ATOM 1400 C CA . LEU A 1 175 ? 32.694 3.217 -35.208 1.00 98.75 175 LEU A CA 1
ATOM 1401 C C . LEU A 1 175 ? 32.449 2.035 -36.157 1.00 98.75 175 LEU A C 1
ATOM 1403 O O . LEU A 1 175 ? 33.329 1.686 -36.944 1.00 98.75 175 LEU A O 1
ATOM 1407 N N . GLU A 1 176 ? 31.257 1.436 -36.124 1.00 98.56 176 GLU A N 1
ATOM 1408 C CA . GLU A 1 176 ? 30.863 0.377 -37.059 1.00 98.56 176 GLU A CA 1
ATOM 1409 C C . GLU A 1 176 ? 30.852 0.878 -38.510 1.00 98.56 176 GLU A C 1
ATOM 1411 O O . GLU A 1 176 ? 31.405 0.216 -39.390 1.00 98.56 176 GLU A O 1
ATOM 1416 N N . GLU A 1 177 ? 30.306 2.068 -38.761 1.00 98.62 177 GLU A N 1
ATOM 1417 C CA . GLU A 1 177 ? 30.314 2.713 -40.079 1.00 98.62 177 GLU A CA 1
ATOM 1418 C C . GLU A 1 177 ? 31.736 3.021 -40.566 1.00 98.62 177 GLU A C 1
ATOM 1420 O O . GLU A 1 177 ? 32.070 2.752 -41.725 1.00 98.62 177 GLU A O 1
ATOM 1425 N N . GLU A 1 178 ? 32.605 3.525 -39.685 1.00 98.69 178 GLU A N 1
ATOM 1426 C CA . GLU A 1 178 ? 34.007 3.793 -40.005 1.00 98.69 178 GLU A CA 1
ATOM 1427 C C . GLU A 1 178 ? 34.757 2.500 -40.366 1.00 98.69 178 GLU A C 1
ATOM 1429 O O . GLU A 1 178 ? 35.469 2.441 -41.377 1.00 98.69 178 GLU A O 1
ATOM 1434 N N . LEU A 1 179 ? 34.588 1.443 -39.564 1.00 98.69 179 LEU A N 1
ATOM 1435 C CA . LEU A 1 179 ? 35.180 0.134 -39.833 1.00 98.69 179 LEU A CA 1
ATOM 1436 C C . LEU A 1 179 ? 34.662 -0.448 -41.146 1.00 98.69 179 LEU A C 1
ATOM 1438 O O . LEU A 1 179 ? 35.457 -0.922 -41.960 1.00 98.69 179 LEU A O 1
ATOM 1442 N N . PHE A 1 180 ? 33.353 -0.376 -41.387 1.00 98.69 180 PHE A N 1
ATOM 1443 C CA . PHE A 1 180 ? 32.747 -0.843 -42.627 1.00 98.69 180 PHE A CA 1
ATOM 1444 C C . PHE A 1 180 ? 33.305 -0.088 -43.841 1.00 98.69 180 PHE A C 1
ATOM 1446 O O . PHE A 1 180 ? 33.715 -0.711 -44.823 1.00 98.69 180 PHE A O 1
ATOM 1453 N N . GLY A 1 181 ? 33.435 1.239 -43.745 1.00 98.38 181 GLY A N 1
ATOM 1454 C CA . GLY A 1 181 ? 34.071 2.068 -44.767 1.00 98.38 181 GLY A CA 1
ATOM 1455 C C . GLY A 1 181 ? 35.513 1.641 -45.062 1.00 98.38 181 GLY A C 1
ATOM 1456 O O . GLY A 1 181 ? 35.883 1.465 -46.228 1.00 98.38 181 GLY A O 1
ATOM 1457 N N . LYS A 1 182 ? 36.316 1.385 -44.019 1.00 98.44 182 LYS A N 1
ATOM 1458 C CA . LYS A 1 182 ? 37.693 0.873 -44.156 1.00 98.44 182 LYS A CA 1
ATOM 1459 C C . LYS A 1 182 ? 37.730 -0.507 -44.820 1.00 98.44 182 LYS A C 1
ATOM 1461 O O . LYS A 1 182 ? 38.552 -0.725 -45.713 1.00 98.44 182 LYS A O 1
ATOM 1466 N N . PHE A 1 183 ? 36.832 -1.425 -44.455 1.00 98.62 183 PHE A N 1
ATOM 1467 C CA . PHE A 1 183 ? 36.737 -2.739 -45.101 1.00 98.62 183 PHE A CA 1
ATOM 1468 C C . PHE A 1 183 ? 36.374 -2.628 -46.584 1.00 98.62 183 PHE A C 1
ATOM 1470 O O . PHE A 1 183 ? 37.017 -3.267 -47.420 1.00 98.62 183 PHE A O 1
ATOM 1477 N N . CYS A 1 184 ? 35.401 -1.784 -46.938 1.00 98.56 184 CYS A N 1
ATOM 1478 C CA . CYS A 1 184 ? 35.043 -1.525 -48.331 1.00 98.56 184 CYS A CA 1
ATOM 1479 C C . CYS A 1 184 ? 36.216 -0.945 -49.130 1.00 98.56 184 CYS A C 1
ATOM 1481 O O . CYS A 1 184 ? 36.450 -1.377 -50.260 1.00 98.56 184 CYS A O 1
ATOM 1483 N N . ALA A 1 185 ? 36.985 -0.018 -48.550 1.00 98.25 185 ALA A N 1
ATOM 1484 C CA . ALA A 1 185 ? 38.177 0.532 -49.190 1.00 98.25 185 ALA A CA 1
ATOM 1485 C C . ALA A 1 185 ? 39.212 -0.565 -49.491 1.00 98.25 185 ALA A C 1
ATOM 1487 O O . ALA A 1 185 ? 39.676 -0.677 -50.624 1.00 98.25 185 ALA A O 1
ATOM 1488 N N . VAL A 1 186 ? 39.508 -1.438 -48.520 1.00 98.62 186 VAL A N 1
ATOM 1489 C CA . VAL A 1 186 ? 40.430 -2.571 -48.715 1.00 98.62 186 VAL A CA 1
ATOM 1490 C C . VAL A 1 186 ? 39.925 -3.525 -49.800 1.00 98.62 186 VAL A C 1
ATOM 1492 O O . VAL A 1 186 ? 40.702 -3.936 -50.665 1.00 98.62 186 VAL A O 1
ATOM 1495 N N . LEU A 1 187 ? 38.633 -3.868 -49.792 1.00 98.44 187 LEU A N 1
ATOM 1496 C CA . LEU A 1 187 ? 38.029 -4.739 -50.804 1.00 98.44 187 LEU A CA 1
ATOM 1497 C C . LEU A 1 187 ? 38.100 -4.131 -52.207 1.00 98.44 187 LEU A C 1
ATOM 1499 O O . LEU A 1 187 ? 38.412 -4.849 -53.158 1.00 98.44 187 LEU A O 1
ATOM 1503 N N . ASN A 1 188 ? 37.865 -2.826 -52.344 1.00 98.38 188 ASN A N 1
ATOM 1504 C CA . ASN A 1 188 ? 37.966 -2.130 -53.624 1.00 98.38 188 ASN A CA 1
ATOM 1505 C C . ASN A 1 188 ? 39.407 -2.108 -54.140 1.00 98.38 188 ASN A C 1
ATOM 1507 O O . ASN A 1 188 ? 39.629 -2.522 -55.274 1.00 98.38 188 ASN A O 1
ATOM 1511 N N . THR A 1 189 ? 40.393 -1.779 -53.299 1.00 98.50 189 THR A N 1
ATOM 1512 C CA . THR A 1 189 ? 41.817 -1.852 -53.672 1.00 98.50 189 THR A CA 1
ATOM 1513 C C . THR A 1 189 ? 42.206 -3.261 -54.128 1.00 98.50 189 THR A C 1
ATOM 1515 O O . THR A 1 189 ? 42.915 -3.435 -55.117 1.00 98.50 189 THR A O 1
ATOM 1518 N N . LYS A 1 190 ? 41.715 -4.306 -53.444 1.00 98.44 190 LYS A N 1
ATOM 1519 C CA . LYS A 1 190 ? 41.954 -5.702 -53.851 1.00 98.44 190 LYS A CA 1
ATOM 1520 C C . LYS A 1 190 ? 41.249 -6.058 -55.159 1.00 98.44 190 LYS A C 1
ATOM 1522 O O . LYS A 1 190 ? 41.833 -6.758 -55.983 1.00 98.44 190 LYS A O 1
ATOM 1527 N N . LYS A 1 191 ? 40.021 -5.586 -55.372 1.00 98.50 191 LYS A N 1
ATOM 1528 C CA . LYS A 1 191 ? 39.272 -5.777 -56.620 1.00 98.50 191 LYS A CA 1
ATOM 1529 C C . LYS A 1 191 ? 39.981 -5.110 -57.801 1.00 98.50 191 LYS A C 1
ATOM 1531 O O . LYS A 1 191 ? 40.114 -5.741 -58.846 1.00 98.50 191 LYS A O 1
ATOM 1536 N N . GLU A 1 192 ? 40.456 -3.880 -57.628 1.00 98.38 192 GLU A N 1
ATOM 1537 C CA . GLU A 1 192 ? 41.236 -3.140 -58.626 1.00 98.38 192 GLU A CA 1
ATOM 1538 C C . GLU A 1 192 ? 42.546 -3.861 -58.956 1.00 98.38 192 GLU A C 1
ATOM 1540 O O . GLU A 1 192 ? 42.866 -4.052 -60.128 1.00 98.38 192 GLU A O 1
ATOM 1545 N N . GLU A 1 193 ? 43.259 -4.357 -57.943 1.00 98.19 193 GLU A N 1
ATOM 1546 C CA . GLU A 1 193 ? 44.489 -5.128 -58.136 1.00 98.19 193 GLU A CA 1
ATOM 1547 C C . GLU A 1 193 ? 44.239 -6.442 -58.894 1.00 98.19 193 GLU A C 1
ATOM 1549 O O . GLU A 1 193 ? 44.979 -6.782 -59.816 1.00 98.19 193 GLU A O 1
ATOM 1554 N N . ILE A 1 194 ? 43.158 -7.164 -58.577 1.00 97.69 194 ILE A N 1
ATOM 1555 C CA . ILE A 1 194 ? 42.758 -8.364 -59.327 1.00 97.69 194 ILE A CA 1
ATOM 1556 C C . ILE A 1 194 ? 42.451 -8.010 -60.786 1.00 97.69 194 ILE A C 1
ATOM 1558 O O . ILE A 1 194 ? 42.889 -8.725 -61.685 1.00 97.69 194 ILE A O 1
ATOM 1562 N N . GLN A 1 195 ? 41.734 -6.914 -61.044 1.00 97.88 195 GLN A N 1
ATOM 1563 C CA . GLN A 1 195 ? 41.438 -6.462 -62.408 1.00 97.88 195 GLN A CA 1
ATOM 1564 C C . GLN A 1 195 ? 42.712 -6.082 -63.172 1.00 97.88 195 GLN A C 1
ATOM 1566 O O . GLN A 1 195 ? 42.858 -6.455 -64.339 1.00 97.88 195 GLN A O 1
ATOM 1571 N N . ARG A 1 196 ? 43.658 -5.406 -62.508 1.00 98.38 196 ARG A N 1
ATOM 1572 C CA . ARG A 1 196 ? 44.981 -5.082 -63.056 1.00 98.38 196 ARG A CA 1
ATOM 1573 C C . ARG A 1 196 ? 45.732 -6.353 -63.456 1.00 98.38 196 ARG A C 1
ATOM 1575 O O . ARG A 1 196 ? 46.167 -6.464 -64.602 1.00 98.38 196 ARG A O 1
ATOM 1582 N N . LEU A 1 197 ? 45.819 -7.331 -62.552 1.00 98.00 197 LEU A N 1
ATOM 1583 C CA . LEU A 1 197 ? 46.486 -8.615 -62.795 1.00 98.00 197 LEU A CA 1
ATOM 1584 C C . LEU A 1 197 ? 45.795 -9.431 -63.898 1.00 98.00 197 LEU A C 1
ATOM 1586 O O . LEU A 1 197 ? 46.460 -10.013 -64.752 1.00 98.00 197 LEU A O 1
ATOM 1590 N N . GLN A 1 198 ? 44.461 -9.455 -63.930 1.00 97.44 198 GLN A N 1
ATOM 1591 C CA . GLN A 1 198 ? 43.698 -10.120 -64.990 1.00 97.44 198 GLN A CA 1
ATOM 1592 C C . GLN A 1 198 ? 43.955 -9.489 -66.362 1.00 97.44 198 GLN A C 1
ATOM 1594 O O . GLN A 1 198 ? 44.130 -10.213 -67.344 1.00 97.44 198 GLN A O 1
ATOM 1599 N N . HIS A 1 199 ? 44.008 -8.156 -66.435 1.00 97.00 199 HIS A N 1
ATOM 1600 C CA . HIS A 1 199 ? 44.339 -7.443 -67.664 1.00 97.00 199 HIS A CA 1
ATOM 1601 C C . HIS A 1 199 ? 45.767 -7.758 -68.130 1.00 97.00 199 HIS A C 1
ATOM 1603 O O . HIS A 1 199 ? 45.975 -8.075 -69.301 1.00 97.00 199 HIS A O 1
ATOM 1609 N N . GLU A 1 200 ? 46.737 -7.755 -67.212 1.00 96.06 200 GLU A N 1
ATOM 1610 C CA . GLU A 1 200 ? 48.130 -8.111 -67.497 1.00 96.06 200 GLU A CA 1
ATOM 1611 C C . GLU A 1 200 ? 48.254 -9.546 -68.038 1.00 96.06 200 GLU A C 1
ATOM 1613 O O . GLU A 1 200 ? 48.858 -9.762 -69.093 1.00 96.06 200 GLU A O 1
ATOM 1618 N N . MET A 1 201 ? 47.596 -10.523 -67.400 1.00 94.88 201 MET A N 1
ATOM 1619 C CA . MET A 1 201 ? 47.557 -11.902 -67.902 1.00 94.88 201 MET A CA 1
ATOM 1620 C C . MET A 1 201 ? 46.906 -12.013 -69.286 1.00 94.88 201 MET A C 1
ATOM 1622 O O . MET A 1 201 ? 47.373 -12.790 -70.121 1.00 94.88 201 MET A O 1
ATOM 1626 N N . ALA A 1 202 ? 45.832 -11.262 -69.547 1.00 94.19 202 ALA A N 1
ATOM 1627 C CA . ALA A 1 202 ? 45.169 -11.263 -70.848 1.00 94.19 202 ALA A CA 1
ATOM 1628 C C . ALA A 1 202 ? 46.099 -10.734 -71.955 1.00 94.19 202 ALA A C 1
ATOM 1630 O O . ALA A 1 202 ? 46.185 -11.338 -73.024 1.00 94.19 202 ALA A O 1
ATOM 1631 N N . VAL A 1 203 ? 46.855 -9.662 -71.687 1.00 92.69 203 VAL A N 1
ATOM 1632 C CA . VAL A 1 203 ? 47.855 -9.116 -72.622 1.00 92.69 203 VAL A CA 1
ATOM 1633 C C . VAL A 1 203 ? 48.972 -10.126 -72.899 1.00 92.69 203 VAL A C 1
ATOM 1635 O O . VAL A 1 203 ? 49.367 -10.300 -74.054 1.00 92.69 203 VAL A O 1
ATOM 1638 N N . VAL A 1 204 ? 49.470 -10.816 -71.867 1.00 91.25 204 VAL A N 1
ATOM 1639 C CA . VAL A 1 204 ? 50.500 -11.858 -72.024 1.00 91.25 204 VAL A CA 1
ATOM 1640 C C . VAL A 1 204 ? 49.982 -13.026 -72.866 1.00 91.25 204 VAL A C 1
ATOM 1642 O O . VAL A 1 204 ? 50.687 -13.442 -73.783 1.00 91.25 204 VAL A O 1
ATOM 1645 N N . ARG A 1 205 ? 48.748 -13.499 -72.637 1.00 89.69 205 ARG A N 1
ATOM 1646 C CA . ARG A 1 205 ? 48.132 -14.572 -73.442 1.00 89.69 205 ARG A CA 1
ATOM 1647 C C . ARG A 1 205 ? 47.994 -14.202 -74.916 1.00 89.69 205 ARG A C 1
ATOM 1649 O O . ARG A 1 205 ? 48.386 -14.976 -75.780 1.00 89.69 205 ARG A O 1
ATOM 1656 N N . VAL A 1 206 ? 47.519 -12.993 -75.224 1.00 86.31 206 VAL A N 1
ATOM 1657 C CA . VAL A 1 206 ? 47.427 -12.518 -76.620 1.00 86.31 206 VAL A CA 1
ATOM 1658 C C . VAL A 1 206 ? 48.809 -12.475 -77.285 1.00 86.31 206 VAL A C 1
ATOM 1660 O O . VAL A 1 206 ? 48.940 -12.797 -78.465 1.00 86.31 206 VAL A O 1
ATOM 1663 N N . ARG A 1 207 ? 49.862 -12.117 -76.538 1.00 81.62 207 ARG A N 1
ATOM 1664 C CA . ARG A 1 207 ? 51.243 -12.123 -77.047 1.00 81.62 207 ARG A CA 1
ATOM 1665 C C . ARG A 1 207 ? 51.815 -13.532 -77.226 1.00 81.62 207 ARG A C 1
ATOM 1667 O O . ARG A 1 207 ? 52.580 -13.732 -78.166 1.00 81.62 207 ARG A O 1
ATOM 1674 N N . SER A 1 208 ? 51.474 -14.491 -76.362 1.00 76.81 208 SER A N 1
ATOM 1675 C CA . SER A 1 208 ? 51.950 -15.879 -76.467 1.00 76.81 208 SER A CA 1
ATOM 1676 C C . SER A 1 208 ? 51.217 -16.676 -77.547 1.00 76.81 208 SER A C 1
ATOM 1678 O O . SER A 1 208 ? 51.857 -17.421 -78.286 1.00 76.81 208 SER A O 1
ATOM 1680 N N . ASP A 1 209 ? 49.908 -16.465 -77.696 1.00 68.00 209 ASP A N 1
ATOM 1681 C CA . ASP A 1 209 ? 49.072 -17.159 -78.685 1.00 68.00 209 ASP A CA 1
ATOM 1682 C C . ASP A 1 209 ? 49.168 -16.511 -80.083 1.00 68.00 209 ASP A C 1
ATOM 1684 O O . ASP A 1 209 ? 48.775 -17.098 -81.089 1.00 68.00 209 ASP A O 1
ATOM 1688 N N . GLY A 1 210 ? 49.787 -15.327 -80.183 1.00 56.84 210 GLY A N 1
ATOM 1689 C CA . GLY A 1 210 ? 50.078 -14.606 -81.429 1.00 56.84 210 GLY A CA 1
ATOM 1690 C C . GLY A 1 210 ? 51.168 -15.215 -82.328 1.00 56.84 210 GLY A C 1
ATOM 1691 O O . GLY A 1 210 ? 51.578 -14.578 -83.298 1.00 56.84 210 GLY A O 1
ATOM 1692 N N . LYS A 1 211 ? 51.637 -16.442 -82.056 1.00 51.75 211 LYS A N 1
ATOM 1693 C CA . LYS A 1 211 ? 52.458 -17.255 -82.979 1.00 51.75 211 LYS A CA 1
ATOM 1694 C C . LYS A 1 211 ? 51.623 -18.315 -83.715 1.00 51.75 211 LYS A C 1
ATOM 1696 O O . LYS A 1 211 ? 52.043 -19.453 -83.880 1.00 51.75 211 LYS A O 1
ATOM 1701 N N . ALA A 1 212 ? 50.467 -17.920 -84.233 1.00 48.31 212 ALA A N 1
ATOM 1702 C CA . ALA A 1 212 ? 49.864 -18.554 -85.401 1.00 48.31 212 ALA A CA 1
ATOM 1703 C C . ALA A 1 212 ? 49.168 -17.465 -86.230 1.00 48.31 212 ALA A C 1
ATOM 1705 O O . ALA A 1 212 ? 48.195 -16.856 -85.795 1.00 48.31 212 ALA A O 1
ATOM 1706 N N . ALA A 1 213 ? 49.727 -17.165 -87.404 1.00 48.62 213 ALA A N 1
ATOM 1707 C CA . ALA A 1 213 ? 49.171 -16.214 -88.367 1.00 48.62 213 ALA A CA 1
ATOM 1708 C C . ALA A 1 213 ? 47.784 -16.688 -88.883 1.00 48.62 213 ALA A C 1
ATOM 1710 O O . ALA A 1 213 ? 47.474 -17.875 -88.769 1.00 48.62 213 ALA A O 1
ATOM 1711 N N . PRO A 1 214 ? 46.966 -15.812 -89.506 1.00 49.78 214 PRO A N 1
ATOM 1712 C CA . PRO A 1 214 ? 47.264 -15.458 -90.891 1.00 49.78 214 PRO A CA 1
ATOM 1713 C C . PRO A 1 214 ? 47.088 -13.975 -91.254 1.00 49.78 214 PRO A C 1
ATOM 1715 O O . PRO A 1 214 ? 46.284 -13.227 -90.704 1.00 49.78 214 PRO A O 1
ATOM 1718 N N . LEU A 1 215 ? 47.875 -13.605 -92.266 1.00 55.53 215 LEU A N 1
ATOM 1719 C CA . LEU A 1 215 ? 47.589 -12.634 -93.321 1.00 55.53 215 LEU A CA 1
ATOM 1720 C C . LEU A 1 215 ? 46.093 -12.281 -93.471 1.00 55.53 215 LEU A C 1
ATOM 1722 O O . LEU A 1 215 ? 45.291 -13.182 -93.673 1.00 55.53 215 LEU A O 1
ATOM 1726 N N . HIS A 1 216 ? 45.742 -10.988 -93.513 1.00 45.78 216 HIS A N 1
ATOM 1727 C CA . HIS A 1 216 ? 45.100 -10.385 -94.694 1.00 45.78 216 HIS A CA 1
ATOM 1728 C C . HIS A 1 216 ? 44.821 -8.872 -94.561 1.00 45.78 216 HIS A C 1
ATOM 1730 O O . HIS A 1 216 ? 44.132 -8.393 -93.669 1.00 45.78 216 HIS A O 1
ATOM 1736 N N . SER A 1 217 ? 45.323 -8.159 -95.574 1.00 43.19 217 SER A N 1
ATOM 1737 C CA . SER A 1 217 ? 44.793 -6.952 -96.226 1.00 43.19 217 SER A CA 1
ATOM 1738 C C . SER A 1 217 ? 44.499 -5.680 -95.418 1.00 43.19 217 SER A C 1
ATOM 1740 O O . SER A 1 217 ? 43.433 -5.482 -94.841 1.00 43.19 217 SER A O 1
ATOM 1742 N N . ASN A 1 218 ? 45.396 -4.718 -95.635 1.00 46.88 218 ASN A N 1
ATOM 1743 C CA . ASN A 1 218 ? 45.107 -3.305 -95.868 1.00 46.88 218 ASN A CA 1
ATOM 1744 C C . ASN A 1 218 ? 43.704 -3.025 -96.441 1.00 46.88 218 ASN A C 1
ATOM 1746 O O . ASN A 1 218 ? 43.404 -3.423 -97.569 1.00 46.88 218 ASN A O 1
ATOM 1750 N N . LYS A 1 219 ? 42.933 -2.156 -95.780 1.00 52.56 219 LYS A N 1
ATOM 1751 C CA . LYS A 1 219 ? 42.097 -1.192 -96.507 1.00 52.56 219 LYS A CA 1
ATOM 1752 C C . LYS A 1 219 ? 41.915 0.102 -95.720 1.00 52.56 219 LYS A C 1
ATOM 1754 O O . LYS A 1 219 ? 41.122 0.193 -94.790 1.00 52.56 219 LYS A O 1
ATOM 1759 N N . LYS A 1 220 ? 42.647 1.127 -96.169 1.00 54.59 220 LYS A N 1
ATOM 1760 C CA . LYS A 1 220 ? 42.341 2.544 -95.949 1.00 54.59 220 LYS A CA 1
ATOM 1761 C C . LYS A 1 220 ? 40.851 2.785 -96.192 1.00 54.59 220 LYS A C 1
ATOM 1763 O O . LYS A 1 220 ? 40.358 2.450 -97.270 1.00 54.59 220 LYS A O 1
ATOM 1768 N N . ARG A 1 221 ? 40.178 3.491 -95.285 1.00 47.72 221 ARG A N 1
ATOM 1769 C CA . ARG A 1 221 ? 39.076 4.364 -95.689 1.00 47.72 221 ARG A CA 1
ATOM 1770 C C . ARG A 1 221 ? 38.951 5.566 -94.767 1.00 47.72 221 ARG A C 1
ATOM 1772 O O . ARG A 1 221 ? 38.748 5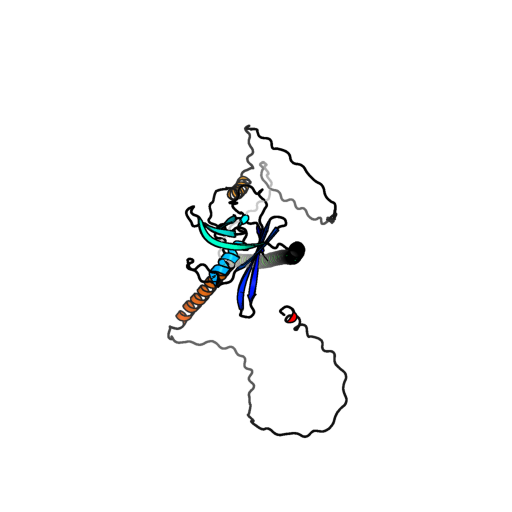.449 -93.567 1.00 47.72 221 ARG A O 1
ATOM 1779 N N . ALA A 1 222 ? 39.142 6.710 -95.409 1.00 45.25 222 ALA A N 1
ATOM 1780 C CA . ALA A 1 222 ? 39.025 8.043 -94.875 1.00 45.25 222 ALA A CA 1
ATOM 1781 C C . ALA A 1 222 ? 37.603 8.346 -94.391 1.00 45.25 222 ALA A C 1
ATOM 1783 O O . ALA A 1 222 ? 36.614 7.824 -94.911 1.00 45.25 222 ALA A O 1
ATOM 1784 N N . ALA A 1 223 ? 37.553 9.261 -93.429 1.00 52.44 223 ALA A N 1
ATOM 1785 C CA . ALA A 1 223 ? 36.376 9.963 -92.966 1.00 52.44 223 ALA A CA 1
ATOM 1786 C C . ALA A 1 223 ? 35.523 10.519 -94.118 1.00 52.44 223 ALA A C 1
ATOM 1788 O O . ALA A 1 223 ? 36.051 11.105 -95.064 1.00 52.44 223 ALA A O 1
ATOM 1789 N N . LYS A 1 224 ? 34.197 10.428 -93.975 1.00 46.75 224 LYS A N 1
ATOM 1790 C CA . LYS A 1 224 ? 33.284 11.523 -94.323 1.00 46.75 224 LYS A CA 1
ATOM 1791 C C . LYS A 1 224 ? 31.941 11.356 -93.615 1.00 46.75 224 LYS A C 1
ATOM 1793 O O . LYS A 1 224 ? 31.332 10.292 -93.623 1.00 46.75 224 LYS A O 1
ATOM 1798 N N . ALA A 1 225 ? 31.541 12.461 -93.000 1.00 50.12 225 ALA A N 1
ATOM 1799 C CA . ALA A 1 225 ? 30.324 12.695 -92.251 1.00 50.12 225 ALA A CA 1
ATOM 1800 C C . ALA A 1 225 ? 29.041 12.334 -93.010 1.00 50.12 225 ALA A C 1
ATOM 1802 O O . ALA A 1 225 ? 28.896 12.683 -94.180 1.00 50.12 225 ALA A O 1
ATOM 1803 N N . LYS A 1 226 ? 28.076 11.757 -92.286 1.00 47.41 226 LYS A N 1
ATOM 1804 C CA . LYS A 1 226 ? 26.637 11.929 -92.521 1.00 47.41 226 LYS A CA 1
ATOM 1805 C C . LYS A 1 226 ? 25.902 11.857 -91.181 1.00 47.41 226 LYS A C 1
ATOM 1807 O O . LYS A 1 226 ? 25.947 10.833 -90.508 1.00 47.41 226 LYS A O 1
ATOM 1812 N N . GLN A 1 227 ? 25.221 12.943 -90.814 1.00 54.09 227 GLN A N 1
ATOM 1813 C CA . GLN A 1 227 ? 24.078 12.872 -89.900 1.00 54.09 227 GLN A CA 1
ATOM 1814 C C . GLN A 1 227 ? 22.950 12.046 -90.554 1.00 54.09 227 GLN A C 1
ATOM 1816 O O . GLN A 1 227 ? 22.924 11.929 -91.784 1.00 54.09 227 GLN A O 1
ATOM 1821 N N . PRO A 1 228 ? 21.997 11.503 -89.774 1.00 54.16 228 PRO A N 1
ATOM 1822 C CA . PRO A 1 228 ? 20.750 12.256 -89.631 1.00 54.16 228 PRO A CA 1
ATOM 1823 C C . PRO A 1 228 ? 20.070 12.157 -88.253 1.00 54.16 228 PRO A C 1
ATOM 1825 O O . PRO A 1 228 ? 20.254 11.231 -87.470 1.00 54.16 228 PRO A O 1
ATOM 1828 N N . ALA A 1 229 ? 19.227 13.157 -88.015 1.00 51.44 229 ALA A N 1
ATOM 1829 C CA . ALA A 1 229 ? 18.300 13.323 -86.906 1.00 51.44 229 ALA A CA 1
ATOM 1830 C C . ALA A 1 229 ? 17.385 12.113 -86.618 1.00 51.44 229 ALA A C 1
ATOM 1832 O O . ALA A 1 229 ? 16.914 11.462 -87.549 1.00 51.44 229 ALA A O 1
ATOM 1833 N N . LYS A 1 230 ? 16.976 11.952 -85.346 1.00 49.03 230 LYS A N 1
ATOM 1834 C CA . LYS A 1 230 ? 15.582 12.138 -84.864 1.00 49.03 230 LYS A CA 1
ATOM 1835 C C . LYS A 1 230 ? 15.403 11.686 -83.398 1.00 49.03 230 LYS A C 1
ATOM 1837 O O . LYS A 1 230 ? 15.619 10.535 -83.058 1.00 49.03 230 LYS A O 1
ATOM 1842 N N . LYS A 1 231 ? 14.940 12.640 -82.577 1.00 55.09 231 LYS A N 1
ATOM 1843 C CA . LYS A 1 231 ? 13.936 12.578 -81.488 1.00 55.09 231 LYS A CA 1
ATOM 1844 C C . LYS A 1 231 ? 13.617 11.203 -80.851 1.00 55.09 231 LYS A C 1
ATOM 1846 O O . LYS A 1 231 ? 13.037 10.362 -81.530 1.00 55.09 231 LYS A O 1
ATOM 1851 N N . LYS A 1 232 ? 13.733 11.110 -79.514 1.00 50.97 232 LYS A N 1
ATOM 1852 C CA . LYS A 1 232 ? 12.622 10.929 -78.534 1.00 50.97 232 LYS A CA 1
ATOM 1853 C C . LYS A 1 232 ? 13.162 10.870 -77.081 1.00 50.97 232 LYS A C 1
ATOM 1855 O O . LYS A 1 232 ? 14.178 10.243 -76.827 1.00 50.97 232 LYS A O 1
ATOM 1860 N N . LYS A 1 233 ? 12.477 11.578 -76.168 1.00 56.69 233 LYS A N 1
ATOM 1861 C CA . LYS A 1 233 ? 12.578 11.549 -74.678 1.00 56.69 233 LYS A CA 1
ATOM 1862 C C . LYS A 1 233 ? 11.989 10.206 -74.133 1.00 56.69 233 LYS A C 1
ATOM 1864 O O . LYS A 1 233 ? 11.513 9.471 -75.002 1.00 56.69 233 LYS A O 1
ATOM 1869 N N . PRO A 1 234 ? 11.823 9.900 -72.810 1.00 61.88 234 PRO A N 1
ATOM 1870 C CA . PRO A 1 234 ? 12.069 10.649 -71.548 1.00 61.88 234 PRO A CA 1
ATOM 1871 C C . PRO A 1 234 ? 12.627 9.789 -70.355 1.00 61.88 234 PRO A C 1
ATOM 1873 O O . PRO A 1 234 ? 13.048 8.660 -70.561 1.00 61.88 234 PRO A O 1
ATOM 1876 N N . LEU A 1 235 ? 12.512 10.330 -69.121 1.00 41.91 235 LEU A N 1
ATOM 1877 C CA . LEU A 1 235 ? 12.745 9.783 -67.756 1.00 41.91 235 LEU A CA 1
ATOM 1878 C C . LEU A 1 235 ? 14.191 9.912 -67.247 1.00 41.91 235 LEU A C 1
ATOM 1880 O O . LEU A 1 235 ? 15.096 9.306 -67.791 1.00 41.91 235 LEU A O 1
ATOM 1884 N N . GLY A 1 236 ? 14.488 10.813 -66.301 1.00 39.53 236 GLY A N 1
ATOM 1885 C CA . GLY A 1 236 ? 14.166 10.704 -64.861 1.00 39.53 236 GLY A CA 1
ATOM 1886 C C . GLY A 1 236 ? 15.448 10.202 -64.163 1.00 39.53 236 GLY A C 1
ATOM 1887 O O . GLY A 1 236 ? 16.096 9.323 -64.697 1.00 39.53 236 GLY A O 1
ATOM 1888 N N . ALA A 1 237 ? 15.976 10.700 -63.052 1.00 44.97 237 ALA A N 1
ATOM 1889 C CA . ALA A 1 237 ? 15.454 11.489 -61.959 1.00 44.97 237 ALA A CA 1
ATOM 1890 C C . ALA A 1 237 ? 16.600 12.305 -61.314 1.00 44.97 237 ALA A C 1
ATOM 1892 O O . ALA A 1 237 ? 17.759 12.246 -61.713 1.00 44.97 237 ALA A O 1
ATOM 1893 N N . LYS A 1 238 ? 16.203 13.118 -60.343 1.00 54.62 238 LYS A N 1
ATOM 1894 C CA . LYS A 1 238 ? 16.899 14.224 -59.687 1.00 54.62 238 LYS A CA 1
ATOM 1895 C C . LYS A 1 238 ? 18.148 13.788 -58.901 1.00 54.62 238 LYS A C 1
ATOM 1897 O O . LYS A 1 238 ? 18.058 12.884 -58.081 1.00 54.62 238 LYS A O 1
ATOM 1902 N N . LEU A 1 239 ? 19.240 14.543 -59.029 1.00 39.97 239 LEU A N 1
ATOM 1903 C CA . LEU A 1 239 ? 20.246 14.682 -57.973 1.00 39.97 239 LEU A CA 1
ATOM 1904 C C . LEU A 1 239 ? 20.583 16.174 -57.849 1.00 39.97 239 LEU A C 1
ATOM 1906 O O . LEU A 1 239 ? 21.286 16.734 -58.691 1.00 39.97 239 LEU A O 1
ATOM 1910 N N . ARG A 1 240 ? 20.014 16.846 -56.842 1.00 57.78 240 ARG A N 1
ATOM 1911 C CA . ARG A 1 240 ? 20.468 18.174 -56.423 1.00 57.78 240 ARG A CA 1
ATOM 1912 C C . ARG A 1 240 ? 21.213 18.038 -55.106 1.00 57.78 240 ARG A C 1
ATOM 1914 O O . ARG A 1 240 ? 20.665 17.593 -54.109 1.00 57.78 240 ARG A O 1
ATOM 1921 N N . LYS A 1 241 ? 22.477 18.426 -55.200 1.00 47.47 241 LYS A N 1
ATOM 1922 C CA . LYS A 1 241 ? 23.452 18.709 -54.157 1.00 47.47 241 LYS A CA 1
ATOM 1923 C C . LYS A 1 241 ? 23.074 20.041 -53.483 1.00 47.47 241 LYS A C 1
ATOM 1925 O O . LYS A 1 241 ? 22.796 21.000 -54.204 1.00 47.47 241 LYS A O 1
ATOM 1930 N N . LYS A 1 242 ? 23.079 20.090 -52.151 1.00 51.97 242 LYS A N 1
ATOM 1931 C CA . LYS A 1 242 ? 23.155 21.289 -51.285 1.00 51.97 242 LYS A CA 1
ATOM 1932 C C . LYS A 1 242 ? 23.580 20.728 -49.914 1.00 51.97 242 LYS A C 1
ATOM 1934 O O . LYS A 1 242 ? 22.835 19.918 -49.387 1.00 51.97 242 LYS A O 1
ATOM 1939 N N . MET A 1 243 ? 24.841 20.753 -49.476 1.00 43.41 243 MET A N 1
ATOM 1940 C CA . MET A 1 243 ? 25.770 21.861 -49.197 1.00 43.41 243 MET A CA 1
ATOM 1941 C C . MET A 1 243 ? 25.205 22.853 -48.166 1.00 43.41 243 MET A C 1
ATOM 1943 O O . MET A 1 243 ? 24.433 23.725 -48.546 1.00 43.41 243 MET A O 1
ATOM 1947 N N . GLU A 1 244 ? 25.583 22.594 -46.906 1.00 44.47 244 GLU A N 1
ATOM 1948 C CA . GLU A 1 244 ? 26.078 23.517 -45.858 1.00 44.47 244 GLU A CA 1
ATOM 1949 C C . GLU A 1 244 ? 25.265 24.760 -45.443 1.00 44.47 244 GLU A C 1
ATOM 1951 O O . GLU A 1 244 ? 25.004 25.641 -46.260 1.00 44.47 244 GLU A O 1
ATOM 1956 N N . SER A 1 245 ? 24.926 24.774 -44.144 1.00 40.81 245 SER A N 1
ATOM 1957 C CA . SER A 1 245 ? 24.699 25.862 -43.157 1.00 40.81 245 SER A CA 1
ATOM 1958 C C . SER A 1 245 ? 24.077 25.116 -41.960 1.00 40.81 245 SER A C 1
ATOM 1960 O O . SER A 1 245 ? 23.035 24.496 -42.162 1.00 40.81 245 SER A O 1
ATOM 1962 N N . ASP A 1 246 ? 24.641 24.923 -40.768 1.00 46.31 246 ASP A N 1
ATOM 1963 C CA . ASP A 1 246 ? 25.524 25.732 -39.916 1.00 46.31 246 ASP A CA 1
ATOM 1964 C C . ASP A 1 246 ? 25.089 27.193 -39.849 1.00 46.31 246 ASP A C 1
ATOM 1966 O O . ASP A 1 246 ? 25.463 27.994 -40.702 1.00 46.31 246 ASP A O 1
ATOM 1970 N N . GLU A 1 247 ? 24.176 27.443 -38.909 1.00 42.91 247 GLU A N 1
ATOM 1971 C CA . GLU A 1 247 ? 23.942 28.680 -38.157 1.00 42.91 247 GLU A CA 1
ATOM 1972 C C . GLU A 1 247 ? 22.852 28.360 -37.108 1.00 42.91 247 GLU A C 1
ATOM 1974 O O . GLU A 1 247 ? 21.732 28.002 -37.462 1.00 42.91 247 GLU A O 1
ATOM 1979 N N . GLU A 1 248 ? 23.286 28.326 -35.844 1.00 48.94 248 GLU A N 1
ATOM 1980 C CA . GLU A 1 248 ? 22.630 28.889 -34.651 1.00 48.94 248 GLU A CA 1
ATOM 1981 C C . GLU A 1 248 ? 21.096 28.765 -34.529 1.00 48.94 248 GLU A C 1
ATOM 1983 O O . GLU A 1 248 ? 20.358 29.501 -35.171 1.00 48.94 248 GLU A O 1
ATOM 1988 N N . ASP A 1 249 ? 20.636 27.919 -33.600 1.00 45.16 249 ASP A N 1
ATOM 1989 C CA . ASP A 1 249 ? 19.397 28.169 -32.848 1.00 45.16 249 ASP A CA 1
ATOM 1990 C C . ASP A 1 249 ? 19.673 27.856 -31.368 1.00 45.16 249 ASP A C 1
ATOM 1992 O O . ASP A 1 249 ? 19.693 26.704 -30.923 1.00 45.16 249 ASP A O 1
ATOM 1996 N N . GLU A 1 250 ? 20.005 28.921 -30.638 1.00 53.75 250 GLU A N 1
ATOM 1997 C CA . GLU A 1 250 ? 19.873 29.028 -29.189 1.00 53.75 250 GLU A CA 1
ATOM 1998 C C . GLU A 1 250 ? 18.371 29.134 -28.876 1.00 53.75 250 GLU A C 1
ATOM 2000 O O . GLU A 1 250 ? 17.798 30.217 -28.953 1.00 53.75 250 GLU A O 1
ATOM 2005 N N . GLU A 1 251 ? 17.714 28.021 -28.538 1.00 45.28 251 GLU A N 1
ATOM 2006 C CA . GLU A 1 251 ? 16.425 28.082 -27.837 1.00 45.28 251 GLU A CA 1
ATOM 2007 C C . GLU A 1 251 ? 16.694 28.078 -26.326 1.00 45.28 251 GLU A C 1
ATOM 2009 O O . GLU A 1 251 ? 16.980 27.055 -25.698 1.00 45.28 251 GLU A O 1
ATOM 2014 N N . GLU A 1 252 ? 16.674 29.290 -25.768 1.00 45.72 252 GLU A N 1
ATOM 2015 C CA . GLU A 1 252 ? 16.485 29.574 -24.350 1.00 45.72 252 GLU A CA 1
ATOM 2016 C C . GLU A 1 252 ? 15.093 29.078 -23.920 1.00 45.72 252 GLU A C 1
ATOM 2018 O O . GLU A 1 252 ? 14.099 29.786 -24.062 1.00 45.72 252 GLU A O 1
ATOM 2023 N N . ASP A 1 253 ? 15.006 27.867 -23.364 1.00 43.34 253 ASP A N 1
ATOM 2024 C CA . ASP A 1 253 ? 13.823 27.441 -22.605 1.00 43.34 253 ASP A CA 1
ATOM 2025 C C . ASP A 1 253 ? 13.863 28.075 -21.204 1.00 43.34 253 ASP A C 1
ATOM 2027 O O . ASP A 1 253 ? 14.270 27.481 -20.199 1.00 43.34 253 ASP A O 1
ATOM 2031 N N . GLU A 1 254 ? 13.459 29.342 -21.175 1.00 47.09 254 GLU A N 1
ATOM 2032 C CA . GLU A 1 254 ? 13.044 30.101 -20.003 1.00 47.09 254 GLU A CA 1
ATOM 2033 C C . GLU A 1 254 ? 11.746 29.473 -19.456 1.00 47.09 254 GLU A C 1
ATOM 2035 O O . GLU A 1 254 ? 10.674 29.606 -20.041 1.00 47.09 254 GLU A O 1
ATOM 2040 N N . TYR A 1 255 ? 11.833 28.741 -18.340 1.00 54.53 255 TYR A N 1
ATOM 2041 C CA . TYR A 1 255 ? 10.655 28.330 -17.569 1.00 54.53 255 TYR A CA 1
ATOM 2042 C C . TYR A 1 255 ? 10.240 29.486 -16.645 1.00 54.53 255 TYR A C 1
ATOM 2044 O O . TYR A 1 255 ? 10.945 29.734 -15.660 1.00 54.53 255 TYR A O 1
ATOM 2052 N N . PRO A 1 256 ? 9.101 30.167 -16.872 1.00 56.53 256 PRO A N 1
ATOM 2053 C CA . PRO A 1 256 ? 8.487 30.959 -15.824 1.00 56.53 256 PRO A CA 1
ATOM 2054 C C . PRO A 1 256 ? 7.828 30.011 -14.815 1.00 56.53 256 PRO A C 1
ATOM 2056 O O . PRO A 1 256 ? 6.867 29.299 -15.102 1.00 56.53 256 PRO A O 1
ATOM 2059 N N . SER A 1 257 ? 8.401 30.000 -13.615 1.00 52.12 257 SER A N 1
ATOM 2060 C CA . SER A 1 257 ? 7.752 29.559 -12.385 1.00 52.12 257 SER A CA 1
ATOM 2061 C C . SER A 1 257 ? 6.660 30.571 -12.035 1.00 52.12 257 SER A C 1
ATOM 2063 O O . SER A 1 257 ? 6.959 31.581 -11.402 1.00 52.12 257 SER A O 1
ATOM 2065 N N . GLU A 1 258 ? 5.419 30.313 -12.442 1.00 54.06 258 GLU A N 1
ATOM 2066 C CA . GLU A 1 258 ? 4.251 30.998 -11.883 1.00 54.06 258 GLU A CA 1
ATOM 2067 C C . GLU A 1 258 ? 3.698 30.165 -10.723 1.00 54.06 258 GLU A C 1
ATOM 2069 O O . GLU A 1 258 ? 3.126 29.085 -10.888 1.00 54.06 258 GLU A O 1
ATOM 2074 N N . GLU A 1 259 ? 3.979 30.676 -9.527 1.00 48.62 259 GLU A N 1
ATOM 2075 C CA . GLU A 1 259 ? 3.108 30.560 -8.366 1.00 48.62 259 GLU A CA 1
ATOM 2076 C C . GLU A 1 259 ? 1.777 31.271 -8.664 1.00 48.62 259 GLU A C 1
ATOM 2078 O O . GLU A 1 259 ? 1.778 32.267 -9.383 1.00 48.62 259 GLU A O 1
ATOM 2083 N N . GLU A 1 260 ? 0.697 30.745 -8.078 1.00 46.75 260 GLU A N 1
ATOM 2084 C CA . GLU A 1 260 ? -0.557 31.387 -7.622 1.00 46.75 260 GLU A CA 1
ATOM 2085 C C . GLU A 1 260 ? -1.741 30.447 -7.908 1.00 46.75 260 GLU A C 1
ATOM 2087 O O . GLU A 1 260 ? -1.987 30.042 -9.039 1.00 46.75 260 GLU A O 1
ATOM 2092 N N . GLU A 1 261 ? -2.289 29.788 -6.888 1.00 45.19 261 GLU A N 1
ATOM 2093 C CA . GLU A 1 261 ? -3.247 30.271 -5.874 1.00 45.19 261 GLU A CA 1
ATOM 2094 C C . GLU A 1 261 ? -4.686 29.869 -6.242 1.00 45.19 261 GLU A C 1
ATOM 2096 O O . GLU A 1 261 ? -5.011 29.537 -7.378 1.00 45.19 261 GLU A O 1
ATOM 2101 N N . ASP A 1 262 ? -5.471 29.764 -5.179 1.00 44.84 262 ASP A N 1
ATOM 2102 C CA . ASP A 1 262 ? -6.767 29.125 -5.001 1.00 44.84 262 ASP A CA 1
ATOM 2103 C C . ASP A 1 262 ? -7.935 29.636 -5.875 1.00 44.84 262 ASP A C 1
ATOM 2105 O O . ASP A 1 262 ? -7.867 30.694 -6.490 1.00 44.84 262 ASP A O 1
ATOM 2109 N N . GLU A 1 263 ? -9.037 28.868 -5.806 1.00 47.62 263 GLU A N 1
ATOM 2110 C CA . GLU A 1 263 ? -10.474 29.199 -5.980 1.00 47.62 263 GLU A CA 1
ATOM 2111 C C . GLU A 1 263 ? -11.160 28.250 -6.987 1.00 47.62 263 GLU A C 1
ATOM 2113 O O . GLU A 1 263 ? -10.799 28.175 -8.155 1.00 47.62 263 GLU A O 1
ATOM 2118 N N . ASP A 1 264 ? -11.995 27.298 -6.567 1.00 45.59 264 ASP A N 1
ATOM 2119 C CA . ASP A 1 264 ? -13.357 27.376 -6.000 1.00 45.59 264 ASP A CA 1
ATOM 2120 C C . ASP A 1 264 ? -14.430 27.001 -7.052 1.00 45.59 264 ASP A C 1
ATOM 2122 O O . ASP A 1 264 ? -14.317 27.290 -8.240 1.00 45.59 264 ASP A O 1
ATOM 2126 N N . ASP A 1 265 ? -15.421 26.261 -6.561 1.00 45.00 265 ASP A N 1
ATOM 2127 C CA . ASP A 1 265 ? -16.699 25.791 -7.102 1.00 45.00 265 ASP A CA 1
ATOM 2128 C C . ASP A 1 265 ? -17.089 26.021 -8.582 1.00 45.00 265 ASP A C 1
ATOM 2130 O O . ASP A 1 265 ? -17.244 27.138 -9.075 1.00 45.00 265 ASP A O 1
ATOM 2134 N N . SER A 1 266 ? -17.514 24.936 -9.249 1.00 45.50 266 SER A N 1
ATOM 2135 C CA . SER A 1 266 ? -18.878 24.873 -9.819 1.00 45.50 266 SER A CA 1
ATOM 2136 C C . SER A 1 266 ? -19.259 23.489 -10.365 1.00 45.50 266 SER A C 1
ATOM 2138 O O . SER A 1 266 ? -18.793 23.006 -11.395 1.00 45.50 266 SER A O 1
ATOM 2140 N N . ASP A 1 267 ? -20.202 22.893 -9.646 1.00 46.62 267 ASP A N 1
ATOM 2141 C CA . ASP A 1 267 ? -21.322 22.084 -10.128 1.00 46.62 267 ASP A CA 1
ATOM 2142 C C . ASP A 1 267 ? -21.917 22.650 -11.443 1.00 46.62 267 ASP A C 1
ATOM 2144 O O . ASP A 1 267 ? -22.159 23.854 -11.484 1.00 46.62 267 ASP A O 1
ATOM 2148 N N . ILE A 1 268 ? -22.194 21.828 -12.478 1.00 40.81 268 ILE A N 1
ATOM 2149 C CA . ILE A 1 268 ? -23.439 21.877 -13.290 1.00 40.81 268 ILE A CA 1
ATOM 2150 C C . ILE A 1 268 ? -23.504 20.798 -14.404 1.00 40.81 268 ILE A C 1
ATOM 2152 O O . ILE A 1 268 ? -22.673 20.708 -15.300 1.00 40.81 268 ILE A O 1
ATOM 2156 N N . SER A 1 269 ? -24.558 19.983 -14.288 1.00 43.56 269 SER A N 1
ATOM 2157 C CA . SER A 1 269 ? -25.370 19.234 -15.269 1.00 43.56 269 SER A CA 1
ATOM 2158 C C . SER A 1 269 ? -24.899 18.975 -16.711 1.00 43.56 269 SER A C 1
ATOM 2160 O O . SER A 1 269 ? -24.513 19.874 -17.453 1.00 43.56 269 SER A O 1
ATOM 2162 N N . GLY A 1 270 ? -25.160 17.740 -17.149 1.00 42.91 270 GLY A N 1
ATOM 2163 C CA . GLY A 1 270 ? -24.970 17.269 -18.516 1.00 42.91 270 GLY A CA 1
ATOM 2164 C C . GLY A 1 270 ? -25.886 17.851 -19.594 1.00 42.91 270 GLY A C 1
ATOM 2165 O O . GLY A 1 270 ? -26.842 18.579 -19.335 1.00 42.91 270 GLY A O 1
ATOM 2166 N N . HIS A 1 271 ? -25.592 17.447 -20.827 1.00 42.84 271 HIS A N 1
ATOM 2167 C CA . HIS A 1 271 ? -26.504 17.537 -21.953 1.00 42.84 271 HIS A CA 1
ATOM 2168 C C . HIS A 1 271 ? -26.240 16.380 -22.918 1.00 42.84 271 HIS A C 1
ATOM 2170 O O . HIS A 1 271 ? -25.099 15.971 -23.134 1.00 42.84 271 HIS A O 1
ATOM 2176 N N . ASP A 1 272 ? -27.351 15.852 -23.396 1.00 45.16 272 ASP A N 1
ATOM 2177 C CA . ASP A 1 272 ? -27.559 14.672 -24.214 1.00 45.16 272 ASP A CA 1
ATOM 2178 C C . ASP A 1 272 ? -27.721 15.112 -25.684 1.00 45.16 272 ASP A C 1
ATOM 2180 O O . ASP A 1 272 ? -28.043 16.274 -25.937 1.00 45.16 272 ASP A O 1
ATOM 2184 N N . GLU A 1 273 ? -27.587 14.152 -26.603 1.00 46.53 273 GLU A N 1
ATOM 2185 C CA . GLU A 1 273 ? -27.909 14.233 -28.047 1.00 46.53 273 GLU A CA 1
ATOM 2186 C C . GLU A 1 273 ? -26.916 15.065 -28.915 1.00 46.53 273 GLU A C 1
ATOM 2188 O O . GLU A 1 273 ? -26.310 16.030 -28.473 1.00 46.53 273 GLU A O 1
ATOM 2193 N N . GLU A 1 274 ? -26.577 14.735 -30.165 1.00 46.50 274 GLU A N 1
ATOM 2194 C CA . GLU A 1 274 ? -27.423 14.261 -31.259 1.00 46.50 274 GLU A CA 1
ATOM 2195 C C . GLU A 1 274 ? -26.549 13.768 -32.444 1.00 46.50 274 GLU A C 1
ATOM 2197 O O . GLU A 1 274 ? -25.389 14.160 -32.618 1.00 46.50 274 GLU A O 1
ATOM 2202 N N . ASP A 1 275 ? -27.145 12.909 -33.269 1.00 47.25 275 ASP A N 1
ATOM 2203 C CA . ASP A 1 275 ? -26.626 12.305 -34.496 1.00 47.25 275 ASP A CA 1
ATOM 2204 C C . ASP A 1 275 ? -26.102 13.306 -35.547 1.00 47.25 275 ASP A C 1
ATOM 2206 O O . ASP A 1 275 ? -26.745 14.308 -35.859 1.00 47.25 275 ASP A O 1
ATOM 2210 N N . ASN A 1 276 ? -25.010 12.957 -36.244 1.00 47.16 276 ASN A N 1
ATOM 2211 C CA . ASN A 1 276 ? -24.784 13.480 -37.595 1.00 47.16 276 ASN A CA 1
ATOM 2212 C C . ASN A 1 276 ? -24.092 12.461 -38.511 1.00 47.16 276 ASN A C 1
ATOM 2214 O O . ASN A 1 276 ? -22.872 12.279 -38.510 1.00 47.16 276 ASN A O 1
ATOM 2218 N N . ASP A 1 277 ? -24.925 11.818 -39.320 1.00 42.69 277 ASP A N 1
ATOM 2219 C CA . ASP A 1 277 ? -24.581 10.898 -40.391 1.00 42.69 277 ASP A CA 1
ATOM 2220 C C . ASP A 1 277 ? -24.589 11.670 -41.726 1.00 42.69 277 ASP A C 1
ATOM 2222 O O . ASP A 1 277 ? -25.647 12.087 -42.199 1.00 42.69 277 ASP A O 1
ATOM 2226 N N . SER A 1 278 ? -23.428 11.885 -42.367 1.00 42.66 278 SER A N 1
ATOM 2227 C CA . SER A 1 278 ? -23.398 12.160 -43.815 1.00 42.66 278 SER A CA 1
ATOM 2228 C C . SER A 1 278 ? -22.039 11.940 -44.494 1.00 42.66 278 SER A C 1
ATOM 2230 O O . SER A 1 278 ? -21.127 12.760 -44.481 1.00 42.66 278 SER A O 1
ATOM 2232 N N . SER A 1 279 ? -21.962 10.785 -45.148 1.00 39.69 279 SER A N 1
ATOM 2233 C CA . SER A 1 279 ? -21.592 10.553 -46.551 1.00 39.69 279 SER A CA 1
ATOM 2234 C C . SER A 1 279 ? -20.458 11.340 -47.263 1.00 39.69 279 SER A C 1
ATOM 2236 O O . SER A 1 279 ? -20.549 12.498 -47.649 1.00 39.69 279 SER A O 1
ATOM 2238 N N . SER A 1 280 ? -19.503 10.529 -47.736 1.00 38.22 280 SER A N 1
ATOM 2239 C CA . SER A 1 280 ? -18.892 10.561 -49.077 1.00 38.22 280 SER A CA 1
ATOM 2240 C C . SER A 1 280 ? -17.869 11.660 -49.428 1.00 38.22 280 SER A C 1
ATOM 2242 O O . SER A 1 280 ? -18.200 12.781 -49.794 1.00 38.22 280 SER A O 1
ATOM 2244 N N . SER A 1 281 ? -16.595 11.261 -49.546 1.00 39.94 281 SER A N 1
ATOM 2245 C CA . SER A 1 281 ? -15.886 11.178 -50.843 1.00 39.94 281 SER A CA 1
ATOM 2246 C C . SER A 1 281 ? -14.360 11.102 -50.683 1.00 39.94 281 SER A C 1
ATOM 2248 O O . SER A 1 281 ? -13.703 12.055 -50.294 1.00 39.94 281 SER A O 1
ATOM 2250 N N . LYS A 1 282 ? -13.796 9.962 -51.106 1.00 47.50 282 LYS A N 1
ATOM 2251 C CA . LYS A 1 282 ? -12.467 9.795 -51.735 1.00 47.50 282 LYS A CA 1
ATOM 2252 C C . LYS A 1 282 ? -11.270 10.534 -51.105 1.00 47.50 282 LYS A C 1
ATOM 2254 O O . LYS A 1 282 ? -10.873 11.600 -51.559 1.00 47.50 282 LYS A O 1
ATOM 2259 N N . SER A 1 283 ? -10.528 9.828 -50.255 1.00 39.56 283 SER A N 1
ATOM 2260 C CA . SER A 1 283 ? -9.099 10.092 -50.048 1.00 39.56 283 SER A CA 1
ATOM 2261 C C . SER A 1 283 ? -8.363 8.768 -49.839 1.00 39.56 283 SER A C 1
ATOM 2263 O O . SER A 1 283 ? -8.670 7.988 -48.944 1.00 39.56 283 SER A O 1
ATOM 2265 N N . ARG A 1 284 ? -7.438 8.466 -50.753 1.00 49.19 284 ARG A N 1
ATOM 2266 C CA . ARG A 1 284 ? -6.786 7.160 -50.937 1.00 49.19 284 ARG A CA 1
ATOM 2267 C C . ARG A 1 284 ? -5.419 7.096 -50.238 1.00 49.19 284 ARG A C 1
ATOM 2269 O O . ARG A 1 284 ? -4.557 6.346 -50.683 1.00 49.19 284 ARG A O 1
ATOM 2276 N N . TRP A 1 285 ? -5.210 7.906 -49.193 1.00 43.12 285 TRP A N 1
ATOM 2277 C CA . TRP A 1 285 ? -3.950 8.035 -48.432 1.00 43.12 285 TRP A CA 1
ATOM 2278 C C . TRP A 1 285 ? -4.072 7.605 -46.950 1.00 43.12 285 TRP A C 1
ATOM 2280 O O . TRP A 1 285 ? -3.125 7.735 -46.184 1.00 43.12 285 TRP A O 1
ATOM 2290 N N . SER A 1 286 ? -5.204 7.028 -46.537 1.00 41.34 286 SER A N 1
ATOM 2291 C CA . SER A 1 286 ? -5.526 6.704 -45.134 1.00 41.34 286 SER A CA 1
ATOM 2292 C C . SER A 1 286 ? -5.172 5.278 -44.666 1.00 41.34 286 SER A C 1
ATOM 2294 O O . SER A 1 286 ? -5.328 4.970 -43.487 1.00 41.34 286 SER A O 1
ATOM 2296 N N . SER A 1 287 ? -4.617 4.400 -45.512 1.00 45.28 287 SER A N 1
ATOM 2297 C CA . SER A 1 287 ? -4.299 3.011 -45.106 1.00 45.28 287 SER A CA 1
ATOM 2298 C C . SER A 1 287 ? -3.139 2.854 -44.109 1.00 45.28 287 SER A C 1
ATOM 2300 O O . SER A 1 287 ? -2.915 1.741 -43.637 1.00 45.28 287 SER A O 1
ATOM 2302 N N . SER A 1 288 ? -2.417 3.925 -43.761 1.00 51.75 288 SER A N 1
ATOM 2303 C CA . SER A 1 288 ? -1.334 3.858 -42.766 1.00 51.75 288 SER A CA 1
ATOM 2304 C C . SER A 1 288 ? -1.777 4.176 -41.332 1.00 51.75 288 SER A C 1
ATOM 2306 O O . SER A 1 288 ? -1.106 3.732 -40.408 1.00 51.75 288 SER A O 1
ATOM 2308 N N . ARG A 1 289 ? -2.895 4.890 -41.117 1.00 50.62 289 ARG A N 1
ATOM 2309 C CA . ARG A 1 289 ? -3.392 5.223 -39.761 1.00 50.62 289 ARG A CA 1
ATOM 2310 C C . ARG A 1 289 ? -4.316 4.158 -39.167 1.00 50.62 289 ARG A C 1
ATOM 2312 O O . ARG A 1 289 ? -4.276 3.920 -37.968 1.00 50.62 289 ARG A O 1
ATOM 2319 N N . VAL A 1 290 ? -5.025 3.403 -40.009 1.00 52.12 290 VAL A N 1
ATOM 2320 C CA . VAL A 1 290 ? -5.952 2.341 -39.563 1.00 52.12 290 VAL A CA 1
ATOM 2321 C C . VAL A 1 290 ? -5.235 1.170 -38.868 1.00 52.12 290 VAL A C 1
ATOM 2323 O O . VAL A 1 290 ? -5.843 0.455 -38.080 1.00 52.12 290 VAL A O 1
ATOM 2326 N N . LYS A 1 291 ? -3.930 0.959 -39.101 1.00 52.72 291 LYS A N 1
ATOM 2327 C CA . LYS A 1 291 ? -3.155 -0.044 -38.342 1.00 52.72 291 LYS A CA 1
ATOM 2328 C C . LYS A 1 291 ? -2.734 0.438 -36.951 1.00 52.72 291 LYS A C 1
ATOM 2330 O O . LYS A 1 291 ? -2.511 -0.405 -36.092 1.00 52.72 291 LYS A O 1
ATOM 2335 N N . GLN A 1 292 ? -2.643 1.749 -36.739 1.00 53.66 292 GLN A N 1
ATOM 2336 C CA . GLN A 1 292 ? -2.250 2.334 -35.459 1.00 53.66 292 GLN A CA 1
ATOM 2337 C C . GLN A 1 292 ? -3.473 2.522 -34.549 1.00 53.66 292 GLN A C 1
ATOM 2339 O O . GLN A 1 292 ? -3.412 2.144 -33.388 1.00 53.66 292 GLN A O 1
ATOM 2344 N N . GLU A 1 293 ? -4.624 2.939 -35.087 1.00 49.97 293 GLU A N 1
ATOM 2345 C CA . GLU A 1 293 ? -5.881 3.012 -34.314 1.00 49.97 293 GLU A CA 1
ATOM 2346 C C . GLU A 1 293 ? -6.402 1.630 -33.891 1.00 49.97 293 GLU A C 1
ATOM 2348 O O . GLU A 1 293 ? -6.843 1.450 -32.761 1.00 49.97 293 GLU A O 1
ATOM 2353 N N . ARG A 1 294 ? -6.239 0.594 -34.728 1.00 50.94 294 ARG A N 1
ATOM 2354 C CA . ARG A 1 294 ? -6.666 -0.775 -34.377 1.00 50.94 294 ARG A CA 1
ATOM 2355 C C . ARG A 1 294 ? -5.804 -1.438 -33.292 1.00 50.94 294 ARG A C 1
ATOM 2357 O O . ARG A 1 294 ? -6.226 -2.444 -32.728 1.00 50.94 294 ARG A O 1
ATOM 2364 N N . ALA A 1 295 ? -4.611 -0.904 -33.018 1.00 55.41 295 ALA A N 1
ATOM 23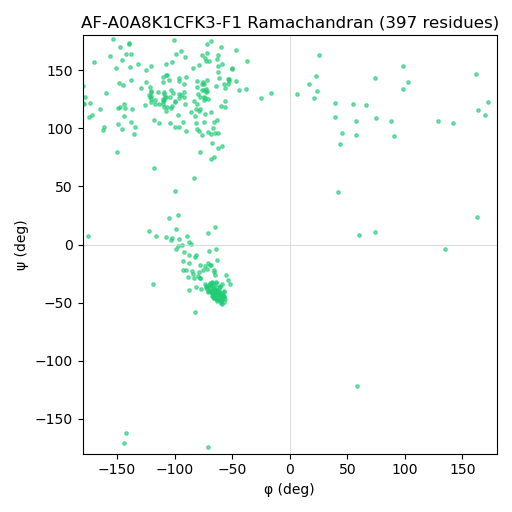65 C CA . ALA A 1 295 ? -3.776 -1.325 -31.891 1.00 55.41 295 ALA A CA 1
ATOM 2366 C C . ALA A 1 295 ? -4.194 -0.635 -30.581 1.00 55.41 295 ALA A C 1
ATOM 2368 O O . ALA A 1 295 ? -4.071 -1.236 -29.518 1.00 55.41 295 ALA A O 1
ATOM 2369 N N . VAL A 1 296 ? -4.745 0.582 -30.660 1.00 55.44 296 VAL A N 1
ATOM 2370 C CA . VAL A 1 296 ? -5.240 1.336 -29.498 1.00 55.44 296 VAL A CA 1
ATOM 2371 C C . VAL A 1 296 ? -6.645 0.860 -29.090 1.00 55.44 296 VAL A C 1
ATOM 2373 O O . VAL A 1 296 ? -6.903 0.663 -27.906 1.00 55.44 296 VAL A O 1
ATOM 2376 N N . ASP A 1 297 ? -7.511 0.506 -30.047 1.00 50.84 297 ASP A N 1
ATOM 2377 C CA . ASP A 1 297 ? -8.843 -0.070 -29.764 1.00 50.84 297 ASP A CA 1
ATOM 2378 C C . ASP A 1 297 ? -8.807 -1.496 -29.184 1.00 50.84 297 ASP A C 1
ATOM 2380 O O . ASP A 1 297 ? -9.787 -1.967 -28.602 1.00 50.84 297 ASP A O 1
ATOM 2384 N N . ALA A 1 298 ? -7.682 -2.206 -29.312 1.00 53.59 298 ALA A N 1
ATOM 2385 C CA . ALA A 1 298 ? -7.500 -3.509 -28.673 1.00 53.59 298 ALA A CA 1
ATOM 2386 C C . ALA A 1 298 ? -7.324 -3.398 -27.146 1.00 53.59 298 ALA A C 1
ATOM 2388 O O . ALA A 1 298 ? -7.602 -4.368 -26.443 1.00 53.59 298 ALA A O 1
ATOM 2389 N N . TYR A 1 299 ? -6.922 -2.227 -26.637 1.00 51.66 299 TYR A N 1
ATOM 2390 C CA . TYR A 1 299 ? -6.720 -1.971 -25.207 1.00 51.66 299 TYR A CA 1
ATOM 2391 C C . TYR A 1 299 ? -7.952 -1.387 -24.494 1.00 51.66 299 TYR A C 1
ATOM 2393 O O . TYR A 1 299 ? -8.024 -1.455 -23.272 1.00 51.66 299 TYR A O 1
ATOM 2401 N N . ASN A 1 300 ? -8.956 -0.896 -25.232 1.00 50.12 300 ASN A N 1
ATOM 2402 C CA . ASN A 1 300 ? -10.131 -0.214 -24.667 1.00 50.12 300 ASN A CA 1
ATOM 2403 C C . ASN A 1 300 ? -11.427 -1.049 -24.664 1.00 50.12 300 ASN A C 1
ATOM 2405 O O . ASN A 1 300 ? -12.521 -0.492 -24.594 1.00 50.12 300 ASN A O 1
ATOM 2409 N N . ARG A 1 301 ? -11.358 -2.389 -24.709 1.00 44.31 301 ARG A N 1
ATOM 2410 C CA . ARG A 1 301 ? -12.550 -3.235 -24.485 1.00 44.31 301 ARG A CA 1
ATOM 2411 C C . ARG A 1 301 ? -12.772 -3.499 -22.986 1.00 44.31 301 ARG A C 1
ATOM 2413 O O . ARG A 1 301 ? -12.008 -4.268 -22.404 1.00 44.31 301 ARG A O 1
ATOM 2420 N N . PRO A 1 302 ? -13.861 -3.003 -22.367 1.00 48.03 302 PRO A N 1
ATOM 2421 C CA . PRO A 1 302 ? -14.256 -3.425 -21.030 1.00 48.03 302 PRO A CA 1
ATOM 2422 C C . PRO A 1 302 ? -14.964 -4.778 -21.150 1.00 48.03 302 PRO A C 1
ATOM 2424 O O . PRO A 1 302 ? -16.132 -4.857 -21.527 1.00 48.03 302 PRO A O 1
ATOM 2427 N N . GLY A 1 303 ? -14.251 -5.879 -20.908 1.00 46.88 303 GLY A N 1
ATOM 2428 C CA . GLY A 1 303 ? -14.888 -7.191 -21.048 1.00 46.88 303 GLY A CA 1
ATOM 2429 C C . GLY A 1 303 ? -14.094 -8.427 -20.665 1.00 46.88 303 GLY A C 1
ATOM 2430 O O . GLY A 1 303 ? -14.591 -9.528 -20.900 1.00 46.88 303 GLY A O 1
ATOM 2431 N N . TRP A 1 304 ? -12.901 -8.309 -20.083 1.00 44.34 304 TRP A N 1
ATOM 2432 C CA . TRP A 1 304 ? -12.178 -9.473 -19.576 1.00 44.34 304 TRP A CA 1
ATOM 2433 C C . TRP A 1 304 ? -12.286 -9.510 -18.058 1.00 44.34 304 TRP A C 1
ATOM 2435 O O . TRP A 1 304 ? -11.631 -8.763 -17.342 1.00 44.34 304 TRP A O 1
ATOM 2445 N N . LYS A 1 305 ? -13.138 -10.415 -17.567 1.00 48.66 305 LYS A N 1
ATOM 2446 C CA . LYS A 1 305 ? -13.054 -10.931 -16.200 1.00 48.66 305 LYS A CA 1
ATOM 2447 C C . LYS A 1 305 ? -11.790 -11.786 -16.107 1.00 48.66 305 LYS A C 1
ATOM 2449 O O . LYS A 1 305 ? -11.861 -13.010 -16.123 1.00 48.66 305 LYS A O 1
ATOM 2454 N N . THR A 1 306 ? -10.629 -11.145 -16.085 1.00 40.50 306 THR A N 1
ATOM 2455 C CA . THR A 1 306 ? -9.406 -11.775 -15.606 1.00 40.50 306 THR A CA 1
ATOM 2456 C C . THR A 1 306 ? -9.482 -11.766 -14.093 1.00 40.50 306 THR A C 1
ATOM 2458 O O . THR A 1 306 ? -9.549 -10.716 -13.459 1.00 40.50 306 THR A O 1
ATOM 2461 N N . THR A 1 307 ? -9.510 -12.956 -13.510 1.00 49.19 307 THR A N 1
ATOM 2462 C CA . THR A 1 307 ? -9.111 -13.184 -12.127 1.00 49.19 307 THR A CA 1
ATOM 2463 C C . THR A 1 307 ? -7.658 -12.732 -11.991 1.00 49.19 307 THR A C 1
ATOM 2465 O O . THR A 1 307 ? -6.741 -13.531 -12.162 1.00 49.19 307 THR A O 1
ATOM 2468 N N . SER A 1 308 ? -7.441 -11.436 -11.761 1.00 43.44 308 SER A N 1
ATOM 2469 C CA . SER A 1 308 ? -6.149 -10.911 -11.338 1.00 43.44 308 SER A CA 1
ATOM 2470 C C . SER A 1 308 ? -5.901 -11.426 -9.927 1.00 43.44 308 SER A C 1
ATOM 2472 O O . SER A 1 308 ? -6.271 -10.789 -8.944 1.00 43.44 308 SER A O 1
ATOM 2474 N N . GLN A 1 309 ? -5.308 -12.615 -9.825 1.00 52.66 309 GLN A N 1
ATOM 2475 C CA . GLN A 1 309 ? -4.480 -12.917 -8.670 1.00 52.66 309 GLN A CA 1
ATOM 2476 C C . GLN A 1 309 ? -3.327 -11.922 -8.726 1.00 52.66 309 GLN A C 1
ATOM 2478 O O . GLN A 1 309 ? -2.488 -11.967 -9.622 1.00 52.66 309 GLN A O 1
ATOM 2483 N N . VAL A 1 310 ? -3.366 -10.949 -7.824 1.00 44.38 310 VAL A N 1
ATOM 2484 C CA . VAL A 1 310 ? -2.264 -10.023 -7.608 1.00 44.38 310 VAL A CA 1
ATOM 2485 C C . VAL A 1 310 ? -1.135 -10.870 -7.031 1.00 44.38 310 VAL A C 1
ATOM 2487 O O . VAL A 1 310 ? -1.195 -11.236 -5.860 1.00 44.38 310 VAL A O 1
ATOM 2490 N N . CYS A 1 311 ? -0.168 -11.261 -7.864 1.00 55.44 311 CYS A N 1
ATOM 2491 C CA . CYS A 1 311 ? 1.039 -11.929 -7.390 1.00 55.44 311 CYS A CA 1
ATOM 2492 C C . CYS A 1 311 ? 1.689 -11.007 -6.362 1.00 55.44 311 CYS A C 1
ATOM 2494 O O . CYS A 1 311 ? 2.026 -9.858 -6.660 1.00 55.44 311 CYS A O 1
ATOM 2496 N N . THR A 1 312 ? 1.803 -11.486 -5.132 1.00 71.25 312 THR A N 1
ATOM 2497 C CA . THR A 1 312 ? 2.482 -10.738 -4.084 1.00 71.25 312 THR A CA 1
ATOM 2498 C C . THR A 1 312 ? 3.978 -10.707 -4.394 1.00 71.25 312 THR A C 1
ATOM 2500 O O . THR A 1 312 ? 4.495 -11.561 -5.114 1.00 71.25 312 THR A O 1
ATOM 2503 N N . ALA A 1 313 ? 4.714 -9.738 -3.847 1.00 73.00 313 ALA A N 1
ATOM 2504 C CA . ALA A 1 313 ? 6.170 -9.689 -4.021 1.00 73.00 313 ALA A CA 1
ATOM 2505 C C . ALA A 1 313 ? 6.861 -10.997 -3.569 1.00 73.00 313 ALA A C 1
ATOM 2507 O O . ALA A 1 313 ? 7.907 -11.357 -4.100 1.00 73.00 313 ALA A O 1
ATOM 2508 N N . ALA A 1 314 ? 6.247 -11.740 -2.641 1.00 72.25 314 ALA A N 1
ATOM 2509 C CA . ALA A 1 314 ? 6.707 -13.060 -2.223 1.00 72.25 314 ALA A CA 1
ATOM 2510 C C . ALA A 1 314 ? 6.517 -14.138 -3.308 1.00 72.25 314 ALA A C 1
ATOM 2512 O O . ALA A 1 314 ? 7.377 -15.003 -3.444 1.00 72.25 314 ALA A O 1
ATOM 2513 N N . ASP A 1 315 ? 5.450 -14.064 -4.110 1.00 78.06 315 ASP A N 1
ATOM 2514 C CA . ASP A 1 315 ? 5.204 -15.007 -5.210 1.00 78.06 315 ASP A CA 1
ATOM 2515 C C . ASP A 1 315 ? 6.213 -14.806 -6.347 1.00 78.06 315 ASP A C 1
ATOM 2517 O O . ASP A 1 315 ? 6.731 -15.776 -6.889 1.00 78.06 315 ASP A O 1
ATOM 2521 N N . VAL A 1 316 ? 6.562 -13.550 -6.655 1.00 80.94 316 VAL A N 1
ATOM 2522 C CA . VAL A 1 316 ? 7.580 -13.227 -7.672 1.00 80.94 316 VAL A CA 1
ATOM 2523 C C . VAL A 1 316 ? 8.965 -13.708 -7.235 1.00 80.94 316 VAL A C 1
ATOM 2525 O O . VAL A 1 316 ? 9.692 -14.299 -8.028 1.00 80.94 316 VAL A O 1
ATOM 2528 N N . LEU A 1 317 ? 9.329 -13.504 -5.965 1.00 85.44 317 LEU A N 1
ATOM 2529 C CA . LEU A 1 317 ? 10.610 -13.982 -5.437 1.00 85.44 317 LEU A CA 1
ATOM 2530 C C . LEU A 1 317 ? 10.661 -15.513 -5.339 1.00 85.44 317 LEU A C 1
ATOM 2532 O O . LEU A 1 317 ? 11.701 -16.102 -5.622 1.00 85.44 317 LEU A O 1
ATOM 2536 N N . SER A 1 318 ? 9.544 -16.166 -5.003 1.00 84.06 318 SER A N 1
ATOM 2537 C CA . SER A 1 318 ? 9.458 -17.629 -4.988 1.00 84.06 318 SER A CA 1
ATOM 2538 C C . SER A 1 318 ? 9.589 -18.237 -6.387 1.00 84.06 318 SER A C 1
ATOM 2540 O O . SER A 1 318 ? 10.162 -19.317 -6.519 1.00 84.06 318 SER A O 1
ATOM 2542 N N . ASP A 1 319 ? 9.063 -17.572 -7.417 1.00 86.81 319 ASP A N 1
ATOM 2543 C CA . ASP A 1 319 ? 9.187 -18.011 -8.810 1.00 86.81 319 ASP A CA 1
ATOM 2544 C C . ASP A 1 319 ? 10.629 -17.839 -9.318 1.00 86.81 319 ASP A C 1
ATOM 2546 O O . ASP A 1 319 ? 11.195 -18.742 -9.932 1.00 86.81 319 ASP A O 1
ATOM 2550 N N . MET A 1 320 ? 11.294 -16.736 -8.952 1.00 87.81 320 MET A N 1
ATOM 2551 C CA . MET A 1 320 ? 12.715 -16.532 -9.263 1.00 87.81 320 MET A CA 1
ATOM 2552 C C . MET A 1 320 ? 13.631 -17.564 -8.586 1.00 87.81 320 MET A C 1
ATOM 2554 O O . MET A 1 320 ? 14.568 -18.057 -9.216 1.00 87.81 320 MET A O 1
ATOM 2558 N N . ASP A 1 321 ? 13.354 -17.933 -7.332 1.00 85.69 321 ASP A N 1
ATOM 2559 C CA . ASP A 1 321 ? 14.096 -18.986 -6.623 1.00 85.69 321 ASP A CA 1
ATOM 2560 C C . ASP A 1 321 ? 13.870 -20.380 -7.229 1.00 85.69 321 ASP A C 1
ATOM 2562 O O . ASP A 1 321 ? 14.777 -21.217 -7.207 1.00 85.69 321 ASP A O 1
ATOM 2566 N N . ALA A 1 322 ? 12.676 -20.646 -7.768 1.00 84.25 322 ALA A N 1
ATOM 2567 C CA . ALA A 1 322 ? 12.385 -21.893 -8.470 1.00 84.25 322 ALA A CA 1
ATOM 2568 C C . ALA A 1 322 ? 13.175 -21.986 -9.784 1.00 84.25 322 ALA A C 1
ATOM 2570 O O . ALA A 1 322 ? 13.817 -23.004 -10.037 1.00 84.25 322 ALA A O 1
ATOM 2571 N N . ILE A 1 323 ? 13.219 -20.897 -10.558 1.00 82.19 323 ILE A N 1
ATOM 2572 C CA . ILE A 1 323 ? 13.979 -20.826 -11.814 1.00 82.19 323 ILE A CA 1
ATOM 2573 C C . ILE A 1 323 ? 15.483 -21.010 -11.561 1.00 82.19 323 ILE A C 1
ATOM 2575 O O . ILE A 1 323 ? 16.124 -21.809 -12.240 1.00 82.19 323 ILE A O 1
ATOM 2579 N N . MET A 1 324 ? 16.048 -20.345 -10.545 1.00 82.62 324 MET A N 1
ATOM 2580 C CA . MET A 1 324 ? 17.470 -20.510 -10.208 1.00 82.62 324 MET A CA 1
ATOM 2581 C C . MET A 1 324 ? 17.815 -21.932 -9.746 1.00 82.62 324 MET A C 1
ATOM 2583 O O . MET A 1 324 ? 18.921 -22.406 -9.999 1.00 82.62 324 MET A O 1
ATOM 2587 N N . LYS A 1 325 ? 16.897 -22.633 -9.068 1.00 86.56 325 LYS A N 1
ATOM 2588 C CA . LYS A 1 325 ? 17.120 -24.033 -8.671 1.00 86.56 325 LYS A CA 1
ATOM 2589 C C . LYS A 1 325 ? 17.088 -24.984 -9.859 1.00 86.56 325 LYS A C 1
ATOM 2591 O O . LYS A 1 325 ? 17.936 -25.873 -9.920 1.00 86.56 325 LYS A O 1
ATOM 2596 N N . ASP A 1 326 ? 16.167 -24.778 -10.794 1.00 81.06 326 ASP A N 1
ATOM 2597 C CA . ASP A 1 326 ? 16.070 -25.615 -11.989 1.00 81.06 326 ASP A CA 1
ATOM 2598 C C . ASP A 1 326 ? 17.306 -25.456 -12.894 1.00 81.06 326 ASP A C 1
ATOM 2600 O O . ASP A 1 326 ? 17.828 -26.460 -13.380 1.00 81.06 326 ASP A O 1
ATOM 2604 N N . GLU A 1 327 ? 17.852 -24.240 -13.043 1.00 77.88 327 GLU A N 1
ATOM 2605 C CA . GLU A 1 327 ? 19.096 -24.013 -13.803 1.00 77.88 327 GLU A CA 1
ATOM 2606 C C . GLU A 1 327 ? 20.315 -24.700 -13.159 1.00 77.88 327 GLU A C 1
ATOM 2608 O O . GLU A 1 327 ? 21.121 -25.325 -13.854 1.00 77.88 327 GLU A O 1
ATOM 2613 N N . VAL A 1 328 ? 20.436 -24.661 -11.826 1.00 78.38 328 VAL A N 1
ATOM 2614 C CA . VAL A 1 328 ? 21.533 -25.338 -11.107 1.00 78.38 328 VAL A CA 1
ATOM 2615 C C . VAL A 1 328 ? 21.420 -26.863 -11.219 1.00 78.38 328 VAL A C 1
ATOM 2617 O O . VAL A 1 328 ? 22.430 -27.544 -11.409 1.00 78.38 328 VAL A O 1
ATOM 2620 N N . GLU A 1 329 ? 20.208 -27.422 -11.149 1.00 76.62 329 GLU A N 1
ATOM 2621 C CA . GLU A 1 329 ? 20.005 -28.860 -11.352 1.00 76.62 329 GLU A CA 1
ATOM 2622 C C . GLU A 1 329 ? 20.283 -29.301 -12.800 1.00 76.62 329 GLU A C 1
ATOM 2624 O O . GLU A 1 329 ? 20.752 -30.423 -13.029 1.00 76.62 329 GLU A O 1
ATOM 2629 N N . GLU A 1 330 ? 20.021 -28.448 -13.792 1.00 73.38 330 GLU A N 1
ATOM 2630 C CA . GLU A 1 330 ? 20.298 -28.749 -15.198 1.00 73.38 330 GLU A CA 1
ATOM 2631 C C . GLU A 1 330 ? 21.813 -28.742 -15.502 1.00 73.38 330 GLU A C 1
ATOM 2633 O O . GLU A 1 330 ? 22.316 -29.634 -16.201 1.00 73.38 330 GLU A O 1
ATOM 2638 N N . ASP A 1 331 ? 22.577 -27.847 -14.871 1.00 68.19 331 ASP A N 1
ATOM 2639 C CA . ASP A 1 331 ? 24.047 -27.830 -14.931 1.00 68.19 331 ASP A CA 1
ATOM 2640 C C . ASP A 1 331 ? 24.699 -29.034 -14.209 1.00 68.19 331 ASP A C 1
ATOM 2642 O O . ASP A 1 331 ? 25.704 -29.597 -14.672 1.00 68.19 331 ASP A O 1
ATOM 2646 N N . GLU A 1 332 ? 24.111 -29.533 -13.116 1.00 70.88 332 GLU A N 1
ATOM 2647 C CA . GLU A 1 332 ? 24.577 -30.772 -12.469 1.00 70.88 332 GLU A CA 1
ATOM 2648 C C . GLU A 1 332 ? 24.314 -32.027 -13.325 1.00 70.88 332 GLU A C 1
ATOM 2650 O O . GLU A 1 332 ? 25.125 -32.967 -13.354 1.00 70.88 332 GLU A O 1
ATOM 2655 N N . ARG A 1 333 ? 23.217 -32.047 -14.091 1.00 66.06 333 ARG A N 1
ATOM 2656 C CA . ARG A 1 333 ? 22.887 -33.160 -15.001 1.00 66.06 333 ARG A CA 1
ATOM 2657 C C . ARG A 1 333 ? 23.770 -33.185 -16.245 1.00 66.06 333 ARG A C 1
ATOM 2659 O O . ARG A 1 333 ? 24.112 -34.265 -16.731 1.00 66.06 333 ARG A O 1
ATOM 2666 N N . THR A 1 334 ? 24.181 -32.030 -16.760 1.00 62.50 334 THR A N 1
ATOM 2667 C CA . THR A 1 334 ? 25.067 -31.966 -17.935 1.00 62.50 334 THR A CA 1
ATOM 2668 C C . THR A 1 334 ? 26.536 -32.225 -17.583 1.00 62.50 334 THR A C 1
ATOM 2670 O O . THR A 1 334 ? 27.275 -32.789 -18.397 1.00 62.50 334 THR A O 1
ATOM 2673 N N . SER A 1 335 ? 26.961 -31.932 -16.351 1.00 56.94 335 SER A N 1
ATOM 2674 C CA . SER A 1 335 ? 28.329 -32.190 -15.877 1.00 56.94 335 SER A CA 1
ATOM 2675 C C . SER A 1 335 ? 28.600 -33.657 -15.499 1.00 56.94 335 SER A C 1
ATOM 2677 O O . SER A 1 335 ? 29.719 -34.146 -15.692 1.00 56.94 335 SER A O 1
ATOM 2679 N N . THR A 1 336 ? 27.590 -34.420 -15.064 1.00 52.31 336 THR A N 1
ATOM 2680 C CA . THR A 1 336 ? 27.742 -35.855 -14.733 1.00 52.31 336 THR A CA 1
ATOM 2681 C C . THR A 1 336 ? 27.836 -36.778 -15.957 1.00 52.31 336 THR A C 1
ATOM 2683 O O . THR A 1 336 ? 28.441 -37.851 -15.877 1.00 52.31 336 THR A O 1
ATOM 2686 N N . VAL A 1 337 ? 27.346 -36.360 -17.130 1.00 50.59 337 VAL A N 1
ATOM 2687 C CA . VAL A 1 337 ? 27.448 -37.150 -18.378 1.00 50.59 337 VAL A CA 1
ATOM 2688 C C . VAL A 1 337 ? 28.849 -37.066 -19.014 1.00 50.59 337 VAL A C 1
ATOM 2690 O O . VAL A 1 337 ? 29.243 -37.950 -19.776 1.00 50.59 337 VAL A O 1
ATOM 2693 N N . ALA A 1 338 ? 29.671 -36.079 -18.644 1.00 46.66 338 ALA A N 1
ATOM 2694 C CA . ALA A 1 338 ? 31.015 -35.902 -19.203 1.00 46.66 338 ALA A CA 1
ATOM 2695 C C . ALA A 1 338 ? 32.109 -36.801 -18.577 1.00 46.66 338 ALA A C 1
ATOM 2697 O O . ALA A 1 338 ? 33.218 -36.865 -19.110 1.00 46.66 338 ALA A O 1
ATOM 2698 N N . GLN A 1 339 ? 31.834 -37.528 -17.483 1.00 49.75 339 GLN A N 1
ATOM 2699 C CA . GLN A 1 339 ? 32.854 -38.309 -16.753 1.00 49.75 339 GLN A CA 1
ATOM 2700 C C . GLN A 1 339 ? 32.853 -39.828 -17.003 1.00 49.75 339 GLN A C 1
ATOM 2702 O O . GLN A 1 339 ? 33.666 -40.542 -16.415 1.00 49.75 339 GLN A O 1
ATOM 2707 N N . THR A 1 340 ? 32.036 -40.355 -17.922 1.00 45.59 340 THR A N 1
ATOM 2708 C CA . THR A 1 340 ? 32.046 -41.794 -18.261 1.00 45.59 340 THR A CA 1
ATOM 2709 C C . THR A 1 340 ? 32.419 -42.063 -19.722 1.00 45.59 340 THR A C 1
ATOM 2711 O O . THR A 1 340 ? 31.650 -42.608 -20.505 1.00 45.59 340 THR A O 1
ATOM 2714 N N . SER A 1 341 ? 33.661 -41.756 -20.111 1.00 41.16 341 SER A N 1
ATOM 2715 C CA . SER A 1 341 ? 34.276 -42.448 -21.254 1.00 41.16 341 SER A CA 1
ATOM 2716 C C . SER A 1 341 ? 35.777 -42.682 -21.055 1.00 41.16 341 SER A C 1
ATOM 2718 O O . SER A 1 341 ? 36.570 -41.775 -20.817 1.00 41.16 341 SER A O 1
ATOM 2720 N N . ALA A 1 342 ? 36.151 -43.962 -21.100 1.00 39.53 342 ALA A N 1
ATOM 2721 C CA . ALA A 1 342 ? 37.508 -44.474 -20.938 1.00 39.53 342 ALA A CA 1
ATOM 2722 C C . ALA A 1 342 ? 38.374 -44.261 -22.210 1.00 39.53 342 ALA A C 1
ATOM 2724 O O . ALA A 1 342 ? 37.844 -44.017 -23.296 1.00 39.53 342 ALA A O 1
ATOM 2725 N N . PRO A 1 343 ? 39.717 -44.360 -22.111 1.00 44.34 343 PRO A N 1
ATOM 2726 C CA . PRO A 1 343 ? 40.637 -43.602 -22.955 1.00 44.34 343 PRO A CA 1
ATOM 2727 C C . PRO A 1 343 ? 41.063 -44.337 -24.235 1.00 44.34 343 PRO A C 1
ATOM 2729 O O . PRO A 1 343 ? 41.461 -45.505 -24.212 1.00 44.34 343 PRO A O 1
ATOM 2732 N N . ARG A 1 344 ? 41.107 -43.608 -25.358 1.00 42.16 344 ARG A N 1
ATOM 2733 C CA . ARG A 1 344 ? 41.827 -44.005 -26.581 1.00 42.16 344 ARG A CA 1
ATOM 2734 C C . ARG A 1 344 ? 43.051 -43.113 -26.824 1.00 42.16 344 ARG A C 1
ATOM 2736 O O . ARG A 1 344 ? 43.084 -41.932 -26.508 1.00 42.16 344 ARG A O 1
ATOM 2743 N N . LYS A 1 345 ? 44.091 -43.766 -27.338 1.00 43.84 345 LYS A N 1
ATOM 2744 C CA . LYS A 1 345 ? 45.508 -43.380 -27.406 1.00 43.84 345 LYS A CA 1
ATOM 2745 C C . LYS A 1 345 ? 45.813 -42.241 -28.413 1.00 43.84 345 LYS A C 1
ATOM 2747 O O . LYS A 1 345 ? 45.416 -42.356 -29.562 1.00 43.84 345 LYS A O 1
ATOM 2752 N N . ARG A 1 346 ? 46.579 -41.232 -27.941 1.00 40.19 346 ARG A N 1
ATOM 2753 C CA . ARG A 1 346 ? 47.689 -40.403 -28.529 1.00 40.19 346 ARG A CA 1
ATOM 2754 C C . ARG A 1 346 ? 47.843 -40.243 -30.067 1.00 40.19 346 ARG A C 1
ATOM 2756 O O . ARG A 1 346 ? 47.726 -41.235 -30.778 1.00 40.19 346 ARG A O 1
ATOM 2763 N N . PRO A 1 347 ? 48.289 -39.060 -30.574 1.00 46.88 347 PRO A N 1
ATOM 2764 C CA . PRO A 1 347 ? 49.721 -38.656 -30.563 1.00 46.88 347 PRO A CA 1
ATOM 2765 C C . PRO A 1 347 ? 50.012 -37.158 -30.224 1.00 46.88 347 PRO A C 1
ATOM 2767 O O . PRO A 1 347 ? 49.076 -36.391 -30.026 1.00 46.88 347 PRO A O 1
ATOM 2770 N N . PRO A 1 348 ? 51.300 -36.755 -30.051 1.00 59.16 348 PRO A N 1
ATOM 2771 C CA . PRO A 1 348 ? 51.713 -35.619 -29.208 1.00 59.16 348 PRO A CA 1
ATOM 2772 C C . PRO A 1 348 ? 51.894 -34.260 -29.929 1.00 59.16 348 PRO A C 1
ATOM 2774 O O . PRO A 1 348 ? 52.010 -34.221 -31.155 1.00 59.16 348 PRO A O 1
ATOM 2777 N N . PRO A 1 349 ? 51.990 -33.149 -29.160 1.00 47.78 349 PRO A N 1
ATOM 2778 C CA . PRO A 1 349 ? 52.102 -31.787 -29.683 1.00 47.78 349 PRO A CA 1
ATOM 2779 C C . PRO A 1 349 ? 53.538 -31.374 -30.051 1.00 47.78 349 PRO A C 1
ATOM 2781 O O . PRO A 1 349 ? 54.528 -31.833 -29.476 1.00 47.78 349 PRO A O 1
ATOM 2784 N N . ARG A 1 350 ? 53.629 -30.457 -31.022 1.00 48.72 350 ARG A N 1
ATOM 2785 C CA . ARG A 1 350 ? 54.862 -29.808 -31.483 1.00 48.72 350 ARG A CA 1
ATOM 2786 C C . ARG A 1 350 ? 55.356 -28.751 -30.486 1.00 48.72 350 ARG A C 1
ATOM 2788 O O . ARG A 1 350 ? 54.584 -27.947 -29.981 1.00 48.72 350 ARG A O 1
ATOM 2795 N N . ARG A 1 351 ? 56.678 -28.763 -30.288 1.00 36.91 351 ARG A N 1
ATOM 2796 C CA . ARG A 1 351 ? 57.530 -27.781 -29.596 1.00 36.91 351 ARG A CA 1
ATOM 2797 C C . ARG A 1 351 ? 57.354 -26.346 -30.121 1.00 36.91 351 ARG A C 1
ATOM 2799 O O . ARG A 1 351 ? 57.497 -26.135 -31.322 1.00 36.91 351 ARG A O 1
ATOM 2806 N N . SER A 1 352 ? 57.317 -25.378 -29.208 1.00 40.56 352 SER A N 1
ATOM 2807 C CA . SER A 1 352 ? 58.167 -24.183 -29.296 1.00 40.56 352 SER A CA 1
ATOM 2808 C C . SER A 1 352 ? 58.600 -23.742 -27.896 1.00 40.56 352 SER A C 1
ATOM 2810 O O . SER A 1 352 ? 57.840 -23.799 -26.937 1.00 40.56 352 SER A O 1
ATOM 2812 N N . SER A 1 353 ? 59.873 -23.387 -27.821 1.00 35.91 353 SER A N 1
ATOM 2813 C CA . SER A 1 353 ? 60.698 -22.983 -26.688 1.00 35.91 353 SER A CA 1
ATOM 2814 C C . SER A 1 353 ? 60.221 -21.720 -25.967 1.00 35.91 353 SER A C 1
ATOM 2816 O O . SER A 1 353 ? 59.841 -20.756 -26.622 1.00 35.91 353 SER A O 1
ATOM 2818 N N . ASN A 1 354 ? 60.356 -21.694 -24.639 1.00 37.91 354 ASN A N 1
ATOM 2819 C CA . ASN A 1 354 ? 61.324 -20.817 -23.971 1.00 37.91 354 ASN A CA 1
ATOM 2820 C C . ASN A 1 354 ? 61.529 -21.261 -22.513 1.00 37.91 354 ASN A C 1
ATOM 2822 O O . ASN A 1 354 ? 60.609 -21.262 -21.700 1.00 37.91 354 ASN A O 1
ATOM 2826 N N . GLU A 1 355 ? 62.763 -21.676 -22.230 1.00 34.94 355 GLU A N 1
ATOM 2827 C CA . GLU A 1 355 ? 63.342 -21.846 -20.900 1.00 34.94 355 GLU A CA 1
ATOM 2828 C C . GLU A 1 355 ? 63.697 -20.472 -20.323 1.00 34.94 355 GLU A C 1
ATOM 2830 O O . GLU A 1 355 ? 64.404 -19.717 -20.982 1.00 34.94 355 GLU A O 1
ATOM 2835 N N . ILE A 1 356 ? 63.321 -20.204 -19.071 1.00 41.72 356 ILE A N 1
ATOM 2836 C CA . ILE A 1 356 ? 64.239 -19.626 -18.080 1.00 41.72 356 ILE A CA 1
ATOM 2837 C C . ILE A 1 356 ? 63.996 -20.387 -16.777 1.00 41.72 356 ILE A C 1
ATOM 2839 O O . ILE A 1 356 ? 62.900 -20.379 -16.221 1.00 41.72 356 ILE A O 1
ATOM 2843 N N . ALA A 1 357 ? 65.028 -21.093 -16.331 1.00 38.12 357 ALA A N 1
ATOM 2844 C CA . ALA A 1 357 ? 65.093 -21.785 -15.060 1.00 38.12 357 ALA A CA 1
ATOM 2845 C C . ALA A 1 357 ? 66.066 -21.035 -14.153 1.00 38.12 357 ALA A C 1
ATOM 2847 O O . ALA A 1 357 ? 67.203 -20.834 -14.560 1.00 38.12 357 ALA A O 1
ATOM 2848 N N . GLU A 1 358 ? 65.681 -20.752 -12.909 1.00 39.78 358 GLU A N 1
ATOM 2849 C CA . GLU A 1 358 ? 66.632 -20.704 -11.796 1.00 39.78 358 GLU A CA 1
ATOM 2850 C C . GLU A 1 358 ? 66.046 -21.379 -10.549 1.00 39.78 358 GLU A C 1
ATOM 2852 O O . GLU A 1 358 ? 64.843 -21.389 -10.288 1.00 39.78 358 GLU A O 1
ATOM 2857 N N . LYS A 1 359 ? 66.938 -22.078 -9.850 1.00 37.50 359 LYS A N 1
ATOM 2858 C CA . LYS A 1 359 ? 66.705 -23.108 -8.835 1.00 37.50 359 LYS A CA 1
ATOM 2859 C C . LYS A 1 359 ? 66.763 -22.507 -7.416 1.00 37.50 359 LYS A C 1
ATOM 2861 O O . LYS A 1 359 ? 67.622 -21.676 -7.177 1.00 37.50 359 LYS A O 1
ATOM 2866 N N . LYS A 1 360 ? 65.893 -23.019 -6.516 1.00 51.38 360 LYS A N 1
ATOM 2867 C CA . LYS A 1 360 ? 66.076 -23.555 -5.121 1.00 51.38 360 LYS A CA 1
ATOM 2868 C C . LYS A 1 360 ? 67.277 -23.080 -4.245 1.00 51.38 360 LYS A C 1
ATOM 2870 O O . LYS A 1 360 ? 68.305 -22.770 -4.825 1.00 51.38 360 LYS A O 1
ATOM 2875 N N . PRO A 1 361 ? 67.295 -23.257 -2.887 1.00 51.03 361 PRO A N 1
ATOM 2876 C CA . PRO A 1 361 ? 66.377 -24.012 -1.996 1.00 51.03 361 PRO A CA 1
ATOM 2877 C C . PRO A 1 361 ? 66.020 -23.347 -0.623 1.00 51.03 361 PRO A C 1
ATOM 2879 O O . PRO A 1 361 ? 66.606 -22.358 -0.204 1.00 51.03 361 PRO A O 1
ATOM 2882 N N . ARG A 1 362 ? 65.087 -23.975 0.120 1.00 38.62 362 ARG A N 1
ATOM 2883 C CA . ARG A 1 362 ? 64.873 -23.846 1.591 1.00 38.62 362 ARG A CA 1
ATOM 2884 C C . ARG A 1 362 ? 66.006 -24.532 2.397 1.00 38.62 362 ARG A C 1
ATOM 2886 O O . ARG A 1 362 ? 66.663 -25.408 1.833 1.00 38.62 362 ARG A O 1
ATOM 2893 N N . PRO A 1 363 ? 66.165 -24.263 3.715 1.00 51.91 363 PRO A N 1
ATOM 2894 C CA . PRO A 1 363 ? 65.588 -25.191 4.711 1.00 51.91 363 PRO A CA 1
ATOM 2895 C C . PRO A 1 363 ? 65.082 -24.573 6.045 1.00 51.91 363 PRO A C 1
ATOM 2897 O O . PRO A 1 363 ? 65.289 -23.408 6.355 1.00 51.91 363 PRO A O 1
ATOM 2900 N N . ASN A 1 364 ? 64.388 -25.445 6.788 1.00 34.12 364 ASN A N 1
ATOM 2901 C CA . ASN A 1 364 ? 63.769 -25.399 8.126 1.00 34.12 364 ASN A CA 1
ATOM 2902 C C . ASN A 1 364 ? 64.463 -24.638 9.278 1.00 34.12 364 ASN A C 1
ATOM 2904 O O . ASN A 1 364 ? 65.683 -24.633 9.382 1.00 34.12 364 ASN A O 1
ATOM 2908 N N . GLY A 1 365 ? 63.652 -24.262 10.282 1.00 34.19 365 GLY A N 1
ATOM 2909 C CA . GLY A 1 365 ? 64.077 -24.119 11.683 1.00 34.19 365 GLY A CA 1
ATOM 2910 C C . GLY A 1 365 ? 62.912 -23.841 12.645 1.00 34.19 365 GLY A C 1
ATOM 2911 O O . GLY A 1 365 ? 62.178 -22.881 12.452 1.00 34.19 365 GLY A O 1
ATOM 2912 N N . LYS A 1 366 ? 62.731 -24.707 13.649 1.00 37.84 366 LYS A N 1
ATOM 2913 C CA . LYS A 1 366 ? 61.719 -24.680 14.722 1.00 37.84 366 LYS A CA 1
ATOM 2914 C C . LYS A 1 366 ? 62.218 -23.917 15.970 1.00 37.84 366 LYS A C 1
ATOM 2916 O O . LYS A 1 366 ? 63.419 -23.857 16.188 1.00 37.84 366 LYS A O 1
ATOM 2921 N N . GLU A 1 367 ? 61.256 -23.510 16.812 1.00 34.59 367 GLU A N 1
ATOM 2922 C CA . GLU A 1 367 ? 61.299 -23.410 18.294 1.00 34.59 367 GLU A CA 1
ATOM 2923 C C . GLU A 1 367 ? 62.232 -22.391 18.995 1.00 34.59 367 GLU A C 1
ATOM 2925 O O . GLU A 1 367 ? 63.448 -22.505 18.962 1.00 34.59 367 GLU A O 1
ATOM 2930 N N . THR A 1 368 ? 61.664 -21.465 19.790 1.00 35.34 368 THR A N 1
ATOM 2931 C CA . THR A 1 368 ? 61.620 -21.494 21.282 1.00 35.34 368 THR A CA 1
ATOM 2932 C C . THR A 1 368 ? 61.315 -20.115 21.903 1.00 35.34 368 THR A C 1
ATOM 2934 O O . THR A 1 368 ? 61.692 -19.065 21.396 1.00 35.34 368 THR A O 1
ATOM 2937 N N . LYS A 1 369 ? 60.601 -20.146 23.040 1.00 38.84 369 LYS A N 1
ATOM 2938 C CA . LYS A 1 369 ? 60.332 -19.038 23.977 1.00 38.84 369 LYS A CA 1
ATOM 2939 C C . LYS A 1 369 ? 61.598 -18.662 24.769 1.00 38.84 369 LYS A C 1
ATOM 2941 O O . LYS A 1 369 ? 62.222 -19.579 25.287 1.00 38.84 369 LYS A O 1
ATOM 2946 N N . ALA A 1 370 ? 61.842 -17.367 25.027 1.00 39.12 370 ALA A N 1
ATOM 2947 C CA . ALA A 1 370 ? 62.244 -16.831 26.348 1.00 39.12 370 ALA A CA 1
ATOM 2948 C C . ALA A 1 370 ? 62.455 -15.294 26.364 1.00 39.12 370 ALA A C 1
ATOM 2950 O O . ALA A 1 370 ? 63.267 -14.752 25.629 1.00 39.12 370 ALA A O 1
ATOM 2951 N N . LYS A 1 371 ? 61.688 -14.645 27.251 1.00 36.97 371 LYS A N 1
ATOM 2952 C CA . LYS A 1 371 ? 61.964 -13.538 28.199 1.00 36.97 371 LYS A CA 1
ATOM 2953 C C . LYS A 1 371 ? 63.135 -12.538 27.971 1.00 36.97 371 LYS A C 1
ATOM 2955 O O . LYS A 1 371 ? 64.285 -12.919 27.817 1.00 36.97 371 LYS A O 1
ATOM 2960 N N . ALA A 1 372 ? 62.761 -11.257 28.120 1.00 43.34 372 ALA A N 1
ATOM 2961 C CA . ALA A 1 372 ? 63.478 -9.962 28.087 1.00 43.34 372 ALA A CA 1
ATOM 2962 C C . ALA A 1 372 ? 64.805 -9.846 28.894 1.00 43.34 372 ALA A C 1
ATOM 2964 O O . ALA A 1 372 ? 65.052 -10.703 29.744 1.00 43.34 372 ALA A O 1
ATOM 2965 N N . PRO A 1 373 ? 65.638 -8.785 28.699 1.00 50.31 373 PRO A N 1
ATOM 2966 C CA . PRO A 1 373 ? 65.340 -7.414 29.181 1.00 50.31 373 PRO A CA 1
ATOM 2967 C C . PRO A 1 373 ? 65.753 -6.238 28.249 1.00 50.31 373 PRO A C 1
ATOM 2969 O O . PRO A 1 373 ? 66.537 -6.388 27.317 1.00 50.31 373 PRO A O 1
ATOM 2972 N N . ALA A 1 374 ? 65.192 -5.055 28.533 1.00 51.53 374 ALA A N 1
ATOM 2973 C CA . ALA A 1 374 ? 65.297 -3.782 27.795 1.00 51.53 374 ALA A CA 1
ATOM 2974 C C . ALA A 1 374 ? 66.649 -3.038 27.921 1.00 51.53 374 ALA A C 1
ATOM 2976 O O . ALA A 1 374 ? 67.364 -3.236 28.905 1.00 51.53 374 ALA A O 1
ATOM 2977 N N . PRO A 1 375 ? 66.956 -2.115 26.976 1.00 56.25 375 PRO A N 1
ATOM 2978 C CA . PRO A 1 375 ? 67.391 -0.748 27.342 1.00 56.25 375 PRO A CA 1
ATOM 2979 C C . PRO A 1 375 ? 66.854 0.350 26.350 1.00 56.25 375 PRO A C 1
ATOM 2981 O O . PRO A 1 375 ? 65.994 0.043 25.530 1.00 56.25 375 PRO A O 1
ATOM 2984 N N . PRO A 1 376 ? 67.283 1.636 26.408 1.00 59.12 376 PRO A N 1
ATOM 2985 C CA . PRO A 1 376 ? 66.558 2.825 26.894 1.00 59.12 376 PRO A CA 1
ATOM 2986 C C . PRO A 1 376 ? 65.943 3.719 25.774 1.00 59.12 376 PRO A C 1
ATOM 2988 O O . PRO A 1 376 ? 66.162 3.465 24.588 1.00 59.12 376 PRO A O 1
ATOM 2991 N N . PRO A 1 377 ? 65.183 4.790 26.114 1.00 55.12 377 PRO A N 1
ATOM 2992 C CA . PRO A 1 377 ? 64.253 5.446 25.193 1.00 55.12 377 PRO A CA 1
ATOM 2993 C C . PRO A 1 377 ? 64.939 6.419 24.222 1.00 55.12 377 PRO A C 1
ATOM 2995 O O . PRO A 1 377 ? 65.819 7.193 24.605 1.00 55.12 377 PRO A O 1
ATOM 2998 N N . ARG A 1 378 ? 64.481 6.437 22.962 1.00 52.88 378 ARG A N 1
ATOM 2999 C CA . ARG A 1 378 ? 64.798 7.487 21.980 1.00 52.88 378 ARG A CA 1
ATOM 3000 C C . ARG A 1 378 ? 63.557 8.333 21.686 1.00 52.88 378 ARG A C 1
ATOM 3002 O O . ARG A 1 378 ? 62.444 7.827 21.624 1.00 52.88 378 ARG A O 1
ATOM 3009 N N . LYS A 1 379 ? 63.808 9.638 21.577 1.00 56.00 379 LYS A N 1
ATOM 3010 C CA . LYS A 1 379 ? 62.871 10.764 21.448 1.00 56.00 379 LYS A CA 1
ATOM 3011 C C . LYS A 1 379 ? 61.951 10.669 20.213 1.00 56.00 379 LYS A C 1
ATOM 3013 O O . LYS A 1 379 ? 62.349 10.053 19.226 1.00 56.00 379 LYS A O 1
ATOM 3018 N N . PRO A 1 380 ? 60.768 11.315 20.256 1.00 46.62 380 PRO A N 1
ATOM 3019 C CA . PRO A 1 380 ? 59.749 11.215 19.215 1.00 46.62 380 PRO A CA 1
ATOM 3020 C C . PRO A 1 380 ? 60.149 11.966 17.939 1.00 46.62 380 PRO A C 1
ATOM 3022 O O . PRO A 1 380 ? 60.537 13.134 17.990 1.00 46.62 380 PRO A O 1
ATOM 3025 N N . ALA A 1 381 ? 60.021 11.287 16.800 1.00 49.03 381 ALA A N 1
ATOM 3026 C CA . ALA A 1 381 ? 59.975 11.909 15.484 1.00 49.03 381 ALA A CA 1
ATOM 3027 C C . ALA A 1 381 ? 58.513 12.227 15.125 1.00 49.03 381 ALA A C 1
ATOM 3029 O O . ALA A 1 381 ? 57.593 11.506 15.502 1.00 49.03 381 ALA A O 1
ATOM 3030 N N . SER A 1 382 ? 58.344 13.349 14.438 1.00 56.16 382 SER A N 1
ATOM 3031 C CA . SER A 1 382 ? 57.108 14.000 13.994 1.00 56.16 382 SER A CA 1
ATOM 3032 C C . SER A 1 382 ? 56.103 13.097 13.256 1.00 56.16 382 SER A C 1
ATOM 3034 O O . SER A 1 382 ? 56.525 12.181 12.548 1.00 56.16 382 SER A O 1
ATOM 3036 N N . PRO A 1 383 ? 54.792 13.405 13.327 1.00 48.97 383 PRO A N 1
ATOM 3037 C CA . PRO A 1 383 ? 53.754 12.635 12.656 1.00 48.97 383 PRO A CA 1
ATOM 3038 C C . PRO A 1 383 ? 53.752 12.914 11.148 1.00 48.97 383 PRO A C 1
ATOM 3040 O O . PRO A 1 383 ? 53.620 14.056 10.704 1.00 48.97 383 PRO A O 1
ATOM 3043 N N . VAL A 1 384 ? 53.882 11.848 10.361 1.00 47.03 384 VAL A N 1
ATOM 3044 C CA . VAL A 1 384 ? 53.519 11.830 8.943 1.00 47.03 384 VAL A CA 1
ATOM 3045 C C . VAL A 1 384 ? 51.998 11.711 8.878 1.00 47.03 384 VAL A C 1
ATOM 3047 O O . VAL A 1 384 ? 51.419 10.834 9.515 1.00 47.03 384 VAL A O 1
ATOM 3050 N N . LYS A 1 385 ? 51.359 12.627 8.147 1.00 51.81 385 LYS A N 1
ATOM 3051 C CA . LYS A 1 385 ? 49.924 12.600 7.858 1.00 51.81 385 LYS A CA 1
ATOM 3052 C C . LYS A 1 385 ? 49.595 11.309 7.105 1.00 51.81 385 LYS A C 1
ATOM 3054 O O . LYS A 1 385 ? 50.134 11.092 6.023 1.00 51.81 385 LYS A O 1
ATOM 3059 N N . ALA A 1 386 ? 48.733 10.483 7.687 1.00 43.91 386 ALA A N 1
ATOM 3060 C CA . ALA A 1 386 ? 48.026 9.445 6.958 1.00 43.91 386 ALA A CA 1
ATOM 3061 C C . ALA A 1 386 ? 46.927 10.119 6.124 1.00 43.91 386 ALA A C 1
ATOM 3063 O O . ALA A 1 386 ? 46.159 10.930 6.642 1.00 43.91 386 ALA A O 1
ATOM 3064 N N . ILE A 1 387 ? 46.931 9.820 4.832 1.00 51.41 387 ILE A N 1
ATOM 3065 C CA . ILE A 1 387 ? 45.804 9.966 3.915 1.00 51.41 387 ILE A CA 1
ATOM 3066 C C . ILE A 1 387 ? 45.320 8.528 3.667 1.00 51.41 387 ILE A C 1
ATOM 3068 O O . ILE A 1 387 ? 46.150 7.616 3.662 1.00 51.41 387 ILE A O 1
ATOM 3072 N N . ASP A 1 388 ? 44.008 8.391 3.491 1.00 46.84 388 ASP A N 1
ATOM 3073 C CA . ASP A 1 388 ? 43.204 7.194 3.201 1.00 46.84 388 ASP A CA 1
ATOM 3074 C C . ASP A 1 388 ? 42.661 6.405 4.400 1.00 46.84 388 ASP A C 1
ATOM 3076 O O . ASP A 1 388 ? 43.280 5.484 4.928 1.00 46.84 388 ASP A O 1
ATOM 3080 N N . SER A 1 389 ? 41.429 6.768 4.773 1.00 48.03 389 SER A N 1
ATOM 3081 C CA . SER A 1 389 ? 40.453 5.906 5.444 1.00 48.03 389 SER A CA 1
ATOM 3082 C C . SER A 1 389 ? 39.044 6.365 5.039 1.00 48.03 389 SER A C 1
ATOM 3084 O O . SER A 1 389 ? 38.404 7.117 5.767 1.00 48.03 389 SER A O 1
ATOM 3086 N N . GLU A 1 390 ? 38.593 5.962 3.846 1.00 55.72 390 GLU A N 1
ATOM 3087 C CA . GLU A 1 390 ? 37.217 6.167 3.340 1.00 55.72 390 GLU A CA 1
ATOM 3088 C C . GLU A 1 390 ? 36.330 4.909 3.517 1.00 55.72 390 GLU A C 1
ATOM 3090 O O . GLU A 1 390 ? 35.247 4.827 2.950 1.00 55.72 390 GLU A O 1
ATOM 3095 N N . GLU A 1 391 ? 36.753 3.912 4.306 1.00 55.44 391 GLU A N 1
ATOM 3096 C CA . GLU A 1 391 ? 36.049 2.615 4.407 1.00 55.44 391 GLU A CA 1
ATOM 3097 C C . GLU A 1 391 ? 35.189 2.423 5.678 1.00 55.44 391 GLU A C 1
ATOM 3099 O O . GLU A 1 391 ? 34.598 1.359 5.850 1.00 55.44 391 GLU A O 1
ATOM 3104 N N . GLU A 1 392 ? 35.061 3.421 6.563 1.00 55.03 392 GLU A N 1
ATOM 3105 C CA . GLU A 1 392 ? 34.308 3.262 7.830 1.00 55.03 392 GLU A CA 1
ATOM 3106 C C . GLU A 1 392 ? 32.865 3.811 7.820 1.00 55.03 392 GLU A C 1
ATOM 3108 O O . GLU A 1 392 ? 32.123 3.563 8.764 1.00 55.03 392 GLU A O 1
ATOM 3113 N N . ASP A 1 393 ? 32.399 4.452 6.743 1.00 57.72 393 ASP A N 1
ATOM 3114 C CA . ASP A 1 393 ? 31.090 5.146 6.731 1.00 57.72 393 ASP A CA 1
ATOM 3115 C C . ASP A 1 393 ? 29.879 4.244 6.385 1.00 57.72 393 ASP A C 1
ATOM 3117 O O . ASP A 1 393 ? 28.734 4.684 6.331 1.00 57.72 393 ASP A O 1
ATOM 3121 N N . ILE A 1 394 ? 30.102 2.946 6.140 1.00 63.84 394 ILE A N 1
ATOM 3122 C CA . ILE A 1 394 ? 29.024 2.005 5.767 1.00 63.84 394 ILE A CA 1
ATOM 3123 C C . ILE A 1 394 ? 28.397 1.334 7.003 1.00 63.84 394 ILE A C 1
ATOM 3125 O O . ILE A 1 394 ? 27.257 0.871 6.945 1.00 63.84 394 ILE A O 1
ATOM 3129 N N . LEU A 1 395 ? 29.106 1.290 8.136 1.00 55.78 395 LEU A N 1
ATOM 3130 C CA . LEU A 1 395 ? 28.642 0.573 9.330 1.00 55.78 395 LEU A CA 1
ATOM 3131 C C . LEU A 1 395 ? 27.742 1.406 10.257 1.00 55.78 395 LEU A C 1
ATOM 3133 O O . LEU A 1 395 ? 27.004 0.811 11.039 1.00 55.78 395 LEU A O 1
ATOM 3137 N N . ASP A 1 396 ? 27.711 2.733 10.109 1.00 60.38 396 ASP A N 1
ATOM 3138 C CA . ASP A 1 396 ? 26.855 3.619 10.917 1.00 60.38 396 ASP A CA 1
ATOM 3139 C C . ASP A 1 396 ? 25.437 3.819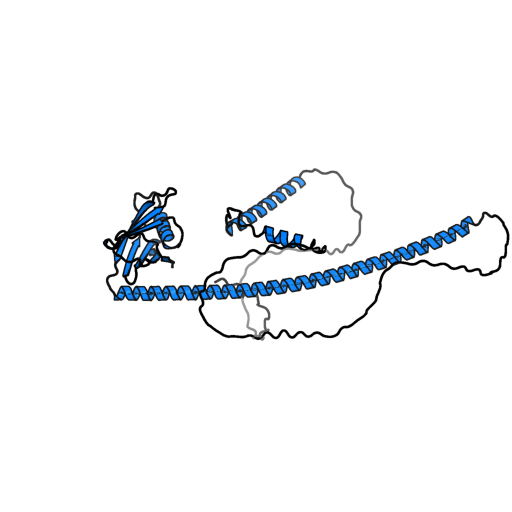 10.340 1.00 60.38 396 ASP A C 1
ATOM 3141 O O . ASP A 1 396 ? 24.558 4.329 11.028 1.00 60.38 396 ASP A O 1
ATOM 3145 N N . MET A 1 397 ? 25.153 3.356 9.115 1.00 58.69 397 MET A N 1
ATOM 3146 C CA . MET A 1 397 ? 23.796 3.412 8.532 1.00 58.69 397 MET A CA 1
ATOM 3147 C C . MET A 1 397 ? 22.903 2.205 8.876 1.00 58.69 397 MET A C 1
ATOM 3149 O O . MET A 1 397 ? 21.774 2.120 8.390 1.00 58.69 397 MET A O 1
ATOM 3153 N N . LEU A 1 398 ? 23.392 1.252 9.677 1.00 51.19 398 LEU A N 1
ATOM 3154 C CA . LEU A 1 398 ? 22.678 0.008 10.010 1.00 51.19 398 LEU A CA 1
ATOM 3155 C C . LEU A 1 398 ? 22.451 -0.212 11.518 1.00 51.19 398 LEU A C 1
ATOM 3157 O O . LEU A 1 398 ? 22.047 -1.313 11.900 1.00 51.19 398 LEU A O 1
ATOM 3161 N N . ALA A 1 399 ? 22.684 0.800 12.361 1.00 51.41 399 ALA A N 1
ATOM 3162 C CA . ALA A 1 399 ? 22.433 0.741 13.805 1.00 51.41 399 ALA A CA 1
ATOM 3163 C C . ALA A 1 399 ? 21.142 1.460 14.217 1.00 51.41 399 ALA A C 1
ATOM 3165 O O . ALA A 1 399 ? 20.917 2.598 13.746 1.00 51.41 399 ALA A O 1
#

Sequence (399 aa):
MALVELAVEWVDAATAASAVYMRCSRHYDTQGKASLRLALLQGQSVWQTEVHERQKPSVLDCTASEYLRALERAFTTAGDAAFTYKWVREKATLTLMEQAAGAFAMKYTSLKFERVENEELQDTYWQELLHEVVALQTQSQDERSRQRQRISELEAMLVAKDKLLETVLTAKQRLEEELFGKFCAVLNTKKEEIQRLQHEMAVVRVRSDGKAAPLHSNKKRAAKAKQPAKKKKPLGAKLRKKMESDEEDEEEDEYPSEEEEDEDDSDISGHDEEDNDSSSSKSRWSSSRVKQERAVDAYNRPGWKTTSQVCTAADVLSDMDAIMKDEVEEDERTSTVAQTSAPRKRPPPRRSSNEIAEKKPRPNGKETKAKAPAPPPRKPASPVKAIDSEEEDILDMLA

pLDDT: mean 73.36, std 23.23, range [34.12, 98.81]

Mean predicted aligned error: 20.67 Å

Foldseek 3Di:
DAKEWAPEDEPDPPDPDFIKIKDWDWDADPVRFIKIWIWIDGPLWIWIDIGGLVPQDPPDPDHSVVLVVVVVCVRHDHPPPQWYWYADVVQQKIWTWGDDPPRHTHTRDIDHIDIPPDSVVSVVVVVVVVVVVVVVVVVVVVVVVVVVVVVVVVVVVVVVVVVVVVVVVVVVVVVVVVVVVVVVVVVVVVVVVVVVVVVVVVVVVCVVVVPPDDDDDDDDDDDDDDDDDDDDDDDDDDDDDDDDDDDDDDDDPDDDPDDDDDDDDDDDDDDDDDDDDDDDDDDPPCPVVVVVVVVVVVPPDPDDPDPPPPQDPVNVVVVVVVVVVVVVVVVVVVVVVVPPDDDDDDDDDDDDDDDDDDDDDDDDDDDDDDDDDDDDDDDDDDDDDDDDDPPPPPVVVPD

Radius of gyration: 46.39 Å; Cα contacts (8 Å, |Δi|>4): 230; chains: 1; bounding box: 102×76×131 Å

Solvent-accessible surface area (backbone atoms only — not comparable to full-atom values): 26358 Å² total; per-residue (Å²): 133,31,80,26,77,51,79,60,49,67,75,61,88,85,63,79,93,66,71,33,34,32,36,46,46,81,45,64,49,99,84,68,49,61,32,36,43,38,36,43,37,46,84,87,51,45,28,40,38,75,48,44,47,87,69,55,60,87,86,52,98,63,54,41,66,54,52,51,50,50,53,51,44,69,38,53,50,83,77,68,76,49,57,44,36,38,43,36,74,94,70,34,29,43,32,38,22,34,51,48,101,74,93,47,67,44,82,70,51,73,48,68,42,45,72,61,79,52,62,69,61,47,52,49,49,50,52,53,49,51,52,50,52,50,51,52,50,51,52,53,50,52,53,51,50,52,50,51,51,52,50,52,54,51,52,53,51,48,54,53,49,50,55,50,50,53,52,51,51,50,53,50,52,53,50,52,52,52,51,50,51,52,51,50,52,54,52,47,56,50,51,52,49,51,52,52,51,53,50,52,52,51,54,51,48,56,64,66,63,62,81,62,85,78,90,82,78,92,76,91,77,81,90,78,91,76,89,82,90,81,91,82,88,86,83,87,81,90,84,84,88,79,83,89,77,92,78,88,82,88,78,80,85,78,78,82,86,78,84,83,83,90,84,81,88,80,91,81,82,88,84,80,89,81,91,86,89,80,84,89,81,91,76,96,80,57,82,74,54,60,65,56,53,57,59,56,58,69,73,70,65,93,77,75,90,68,86,75,75,76,75,46,76,66,52,57,52,52,51,53,53,48,52,56,48,53,55,54,54,51,54,55,58,61,58,63,68,73,76,78,75,85,90,81,85,84,87,86,85,86,88,80,89,82,89,88,85,86,79,86,83,86,86,89,87,82,89,84,90,83,84,87,86,88,85,86,92,79,82,89,78,82,88,77,83,83,82,89,84,87,80,71,77,72,69,73,80,76,116

InterPro domains:
  IPR010585 DNA repair protein XRCC4 [PTHR28559] (32-396)
  IPR014751 DNA repair protein XRCC4-like, C-terminal [G3DSA:1.20.5.370] (123-212)
  IPR038051 XRCC4-like, N-terminal domain superfamily [G3DSA:2.170.210.10] (8-118)

Nearest PDB structures (foldseek):
  3ii6-assembly1_B  TM=7.329E-01  e=3.541E-07  Homo sapiens
  5cj4-assembly2_C  TM=6.483E-01  e=1.671E-07  Homo sapiens
  5chx-assembly2_B  TM=6.904E-01  e=5.306E-07  Homo sapiens
  5wlz-assembly1_B  TM=7.240E-01  e=1.061E-06  Homo sapiens
  3rwr-assembly1_B  TM=7.364E-01  e=4.281E-05  Homo sapiens